Protein AF-0000000086183554 (afdb_homodimer)

Structure (mmCIF, N/CA/C/O backbone):
data_AF-0000000086183554-model_v1
#
loop_
_entity.id
_entity.type
_entity.pdbx_description
1 polymer "Pyridoxamine 5'-phosphate oxidase Alr4036 family FMN-binding domain-containing protein"
#
loop_
_atom_site.group_PDB
_atom_site.id
_atom_site.type_symbol
_atom_site.label_atom_id
_atom_site.label_alt_id
_atom_site.label_comp_id
_atom_site.label_asym_id
_atom_site.label_entity_id
_atom_site.label_seq_id
_atom_site.pdbx_PDB_ins_code
_atom_site.Cartn_x
_atom_site.Cartn_y
_atom_site.Cartn_z
_atom_site.occupancy
_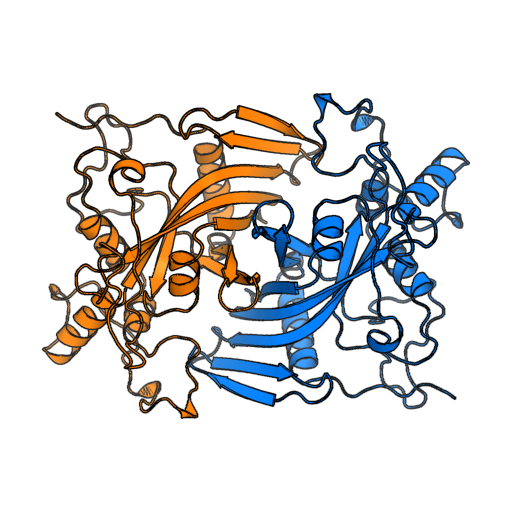atom_site.B_iso_or_equiv
_atom_site.auth_seq_id
_atom_site.auth_comp_id
_atom_site.auth_asym_id
_atom_site.auth_atom_id
_atom_site.pdbx_PDB_model_num
ATOM 1 N N . MET A 1 1 ? -16.547 -38.219 -6.875 1 66.81 1 MET A N 1
ATOM 2 C CA . MET A 1 1 ? -17.703 -37.312 -6.965 1 66.81 1 MET A CA 1
ATOM 3 C C . MET A 1 1 ? -17.328 -36 -7.629 1 66.81 1 MET A C 1
ATOM 5 O O . MET A 1 1 ? -16.219 -35.5 -7.461 1 66.81 1 MET A O 1
ATOM 9 N N . THR A 1 2 ? -18.125 -35.531 -8.555 1 87.06 2 THR A N 1
ATOM 10 C CA . THR A 1 2 ? -17.891 -34.281 -9.281 1 87.06 2 THR A CA 1
ATOM 11 C C . THR A 1 2 ? -18 -33.094 -8.344 1 87.06 2 THR A C 1
ATOM 13 O O . THR A 1 2 ? -18.906 -33.031 -7.52 1 87.06 2 THR A O 1
ATOM 16 N N . PRO A 1 3 ? -17.062 -32.281 -8.359 1 93.88 3 PRO A N 1
ATOM 17 C CA . PRO A 1 3 ? -17.094 -31.141 -7.438 1 93.88 3 PRO A CA 1
ATOM 18 C C . PRO A 1 3 ? -18.25 -30.188 -7.703 1 93.88 3 PRO A C 1
ATOM 20 O O . PRO A 1 3 ? -18.766 -30.125 -8.828 1 93.88 3 PRO A O 1
ATOM 23 N N . THR A 1 4 ? -18.734 -29.578 -6.617 1 94.44 4 THR A N 1
ATOM 24 C CA . THR A 1 4 ? -19.766 -28.547 -6.68 1 94.44 4 THR A CA 1
ATOM 25 C C . THR A 1 4 ? -19.203 -27.188 -6.309 1 94.44 4 THR A C 1
ATOM 27 O O . THR A 1 4 ? -18.438 -27.062 -5.348 1 94.44 4 THR A O 1
ATOM 30 N N . ALA A 1 5 ? -19.594 -26.203 -7.125 1 94.81 5 ALA A N 1
ATOM 31 C CA . ALA A 1 5 ? -19.109 -24.844 -6.895 1 94.81 5 ALA A CA 1
ATOM 32 C C . ALA A 1 5 ? -19.578 -24.312 -5.543 1 94.81 5 ALA A C 1
ATOM 34 O O . ALA A 1 5 ? -20.734 -24.5 -5.164 1 94.81 5 ALA A O 1
ATOM 35 N N . LYS A 1 6 ? -18.703 -23.688 -4.844 1 90 6 LYS A N 1
ATOM 36 C CA . LYS A 1 6 ? -19.031 -23.047 -3.574 1 90 6 LYS A CA 1
ATOM 37 C C . LYS A 1 6 ? -19.641 -21.656 -3.795 1 90 6 LYS A C 1
ATOM 39 O O . LYS A 1 6 ? -19.328 -21 -4.785 1 90 6 LYS A O 1
ATOM 44 N N . SER A 1 7 ? -20.531 -21.312 -2.861 1 91.31 7 SER A N 1
ATOM 45 C CA . SER A 1 7 ? -21 -19.938 -2.859 1 91.31 7 SER A CA 1
ATOM 46 C C . SER A 1 7 ? -19.891 -18.984 -2.418 1 91.31 7 SER A C 1
ATOM 48 O O . SER A 1 7 ? -19.203 -19.234 -1.423 1 91.31 7 SER A O 1
ATOM 50 N N . LEU A 1 8 ? -19.734 -17.938 -3.166 1 94.31 8 LEU A N 1
ATOM 51 C CA . LEU A 1 8 ? -18.688 -16.969 -2.854 1 94.31 8 LEU A CA 1
ATOM 52 C C . LEU A 1 8 ? -19.266 -15.805 -2.051 1 94.31 8 LEU A C 1
ATOM 54 O O . LEU A 1 8 ? -20.438 -15.445 -2.209 1 94.31 8 LEU A O 1
ATOM 58 N N . PRO A 1 9 ? -18.469 -15.273 -1.161 1 95.31 9 PRO A N 1
ATOM 59 C CA . PRO A 1 9 ? -18.938 -14.094 -0.432 1 95.31 9 PRO A CA 1
ATOM 60 C C . PRO A 1 9 ? -19.25 -12.922 -1.354 1 95.31 9 PRO A C 1
ATOM 62 O O . PRO A 1 9 ? -18.672 -12.797 -2.432 1 95.31 9 PRO A O 1
ATOM 65 N N . ALA A 1 10 ? -20.094 -12.047 -0.896 1 95.56 10 ALA A N 1
ATOM 66 C CA . ALA A 1 10 ? -20.625 -10.953 -1.706 1 95.56 10 ALA A CA 1
ATOM 67 C C . ALA A 1 10 ? -19.516 -10.031 -2.184 1 95.56 10 ALA A C 1
ATOM 69 O O . ALA A 1 10 ? -19.578 -9.477 -3.283 1 95.56 10 ALA A O 1
ATOM 70 N N . TRP A 1 11 ? -18.484 -9.875 -1.37 1 97.62 11 TRP A N 1
ATOM 71 C CA . TRP A 1 11 ? -17.422 -8.938 -1.724 1 97.62 11 TRP A CA 1
ATOM 72 C C . TRP A 1 11 ? -16.656 -9.422 -2.949 1 97.62 11 TRP A C 1
ATOM 74 O O . TRP A 1 11 ? -16.047 -8.617 -3.66 1 97.62 11 TRP A O 1
ATOM 84 N N . VAL A 1 12 ? -16.641 -10.75 -3.242 1 97.56 12 VAL A N 1
ATOM 85 C CA . VAL A 1 12 ? -15.93 -11.289 -4.391 1 97.56 12 VAL A CA 1
ATOM 86 C C . VAL A 1 12 ? -16.578 -10.797 -5.684 1 97.56 12 VAL A C 1
ATOM 88 O O . VAL A 1 12 ? -15.891 -10.305 -6.582 1 97.56 12 VAL A O 1
ATOM 91 N N . ASP A 1 13 ? -17.875 -10.891 -5.754 1 96.31 13 ASP A N 1
ATOM 92 C CA . ASP A 1 13 ? -18.594 -10.406 -6.93 1 96.31 13 ASP A CA 1
ATOM 93 C C . ASP A 1 13 ? -18.422 -8.898 -7.098 1 96.31 13 ASP A C 1
ATOM 95 O O . ASP A 1 13 ? -18.234 -8.414 -8.211 1 96.31 13 ASP A O 1
ATOM 99 N N . ARG A 1 14 ? -18.531 -8.227 -5.988 1 97.38 14 ARG A N 1
ATOM 100 C CA . ARG A 1 14 ? -18.359 -6.781 -6.027 1 97.38 14 ARG A CA 1
ATOM 101 C C . ARG A 1 14 ? -16.969 -6.418 -6.562 1 97.38 14 ARG A C 1
ATOM 103 O O . ARG A 1 14 ? -16.844 -5.539 -7.414 1 97.38 14 ARG A O 1
ATOM 110 N N . LEU A 1 15 ? -15.961 -7.09 -6.082 1 98.19 15 LEU A N 1
ATOM 111 C CA . LEU A 1 15 ? -14.594 -6.832 -6.52 1 98.19 15 LEU A CA 1
ATOM 112 C C . LEU A 1 15 ? -14.43 -7.156 -8 1 98.19 15 LEU A C 1
ATOM 114 O O . LEU A 1 15 ? -13.859 -6.359 -8.75 1 98.19 15 LEU A O 1
ATOM 118 N N . ARG A 1 16 ? -14.906 -8.281 -8.414 1 96.88 16 ARG A N 1
ATOM 119 C CA . ARG A 1 16 ? -14.773 -8.688 -9.805 1 96.88 16 ARG A CA 1
ATOM 120 C C . ARG A 1 16 ? -15.453 -7.691 -10.734 1 96.88 16 ARG A C 1
ATOM 122 O O . ARG A 1 16 ? -14.898 -7.324 -11.773 1 96.88 16 ARG A O 1
ATOM 129 N N . ASP A 1 17 ? -16.609 -7.234 -10.359 1 97.19 17 ASP A N 1
ATOM 130 C CA . ASP A 1 17 ? -17.359 -6.27 -11.172 1 97.19 17 ASP A CA 1
ATOM 131 C C . ASP A 1 17 ? -16.594 -4.945 -11.273 1 97.19 17 ASP A C 1
ATOM 133 O O . ASP A 1 17 ? -16.422 -4.406 -12.367 1 97.19 17 ASP A O 1
ATOM 137 N N . LEU A 1 18 ? -16.188 -4.469 -10.148 1 97.5 18 LEU A N 1
ATOM 138 C CA . LEU A 1 18 ? -15.477 -3.193 -10.117 1 97.5 18 LEU A CA 1
ATOM 139 C C . LEU A 1 18 ? -14.156 -3.295 -10.859 1 97.5 18 LEU A C 1
ATOM 141 O O . LEU A 1 18 ? -13.75 -2.352 -11.547 1 97.5 18 LEU A O 1
ATOM 145 N N . LEU A 1 19 ? -13.516 -4.418 -10.695 1 97.31 19 LEU A N 1
ATOM 146 C CA . LEU A 1 19 ? -12.25 -4.617 -11.391 1 97.31 19 LEU A CA 1
ATOM 147 C C . LEU A 1 19 ? -12.453 -4.602 -12.898 1 97.31 19 LEU A C 1
ATOM 149 O O . LEU A 1 19 ? -11.68 -3.965 -13.625 1 97.31 19 LEU A O 1
ATOM 153 N N . THR A 1 20 ? -13.461 -5.285 -13.359 1 96.12 20 THR A N 1
ATOM 154 C CA . THR A 1 20 ? -13.773 -5.316 -14.781 1 96.12 20 THR A CA 1
ATOM 155 C C . THR A 1 20 ? -13.992 -3.902 -15.312 1 96.12 20 THR A C 1
ATOM 157 O O . THR A 1 20 ? -13.438 -3.527 -16.344 1 96.12 20 THR A O 1
ATOM 160 N N . ALA A 1 21 ? -14.742 -3.168 -14.609 1 96.88 21 ALA A N 1
ATOM 161 C CA . ALA A 1 21 ? -15.031 -1.795 -15.008 1 96.88 21 ALA A CA 1
ATOM 162 C C . ALA A 1 21 ? -13.758 -0.953 -15.039 1 96.88 21 ALA A C 1
ATOM 164 O O . ALA A 1 21 ? -13.562 -0.138 -15.945 1 96.88 21 ALA A O 1
ATOM 165 N N . ASN A 1 22 ? -12.914 -1.125 -14.047 1 96.19 22 ASN A N 1
ATOM 166 C CA . ASN A 1 22 ? -11.703 -0.324 -13.945 1 96.19 22 ASN A CA 1
ATOM 167 C C . ASN A 1 22 ? -10.664 -0.741 -14.992 1 96.19 22 ASN A C 1
ATOM 169 O O . ASN A 1 22 ? -9.953 0.104 -15.531 1 96.19 22 ASN A O 1
ATOM 173 N N . MET A 1 23 ? -10.617 -2.043 -15.336 1 94.75 23 MET A N 1
ATOM 174 C CA . MET A 1 23 ? -9.648 -2.551 -16.312 1 94.75 23 MET A CA 1
ATOM 175 C C . MET A 1 23 ? -9.961 -2.023 -17.703 1 94.75 23 MET A C 1
ATOM 177 O O . MET A 1 23 ? -9.055 -1.894 -18.531 1 94.75 23 MET A O 1
ATOM 181 N N . LYS A 1 24 ? -11.172 -1.692 -18 1 95.69 24 LYS A N 1
ATOM 182 C CA . LYS A 1 24 ? -11.562 -1.1 -19.266 1 95.69 24 LYS A CA 1
ATOM 183 C C . LYS A 1 24 ? -10.977 0.301 -19.422 1 95.69 24 LYS A C 1
ATOM 185 O O . LYS A 1 24 ? -10.695 0.744 -20.547 1 95.69 24 LYS A O 1
ATOM 190 N N . GLU A 1 25 ? -10.75 0.924 -18.281 1 93.56 25 GLU A N 1
ATOM 191 C CA . GLU A 1 25 ? -10.266 2.303 -18.297 1 93.56 25 GLU A CA 1
ATOM 192 C C . GLU A 1 25 ? -8.742 2.355 -18.234 1 93.56 25 GLU A C 1
ATOM 194 O O . GLU A 1 25 ? -8.117 3.172 -18.922 1 93.56 25 GLU A O 1
ATOM 199 N N . ASN A 1 26 ? -8.203 1.543 -17.438 1 91.56 26 ASN A N 1
ATOM 200 C CA . ASN A 1 26 ? -6.762 1.544 -17.203 1 91.56 26 ASN A CA 1
ATOM 201 C C . ASN A 1 26 ? -6.273 0.184 -16.703 1 91.56 26 ASN A C 1
ATOM 203 O O . ASN A 1 26 ? -6.535 -0.199 -15.562 1 91.56 26 ASN A O 1
ATOM 207 N N . LYS A 1 27 ? -5.453 -0.464 -17.469 1 90.44 27 LYS A N 1
ATOM 208 C CA . LYS A 1 27 ? -5.004 -1.823 -17.188 1 90.44 27 LYS A CA 1
ATOM 209 C C . LYS A 1 27 ? -4.059 -1.846 -15.984 1 90.44 27 LYS A C 1
ATOM 211 O O . LYS A 1 27 ? -3.871 -2.889 -15.359 1 90.44 27 LYS A O 1
ATOM 216 N N . ASP A 1 28 ? -3.48 -0.723 -15.641 1 88 28 ASP A N 1
ATOM 217 C CA . ASP A 1 28 ? -2.545 -0.648 -14.523 1 88 28 ASP A CA 1
ATOM 218 C C . ASP A 1 28 ? -3.266 -0.819 -13.195 1 88 28 ASP A C 1
ATOM 220 O O . ASP A 1 28 ? -2.633 -1.078 -12.164 1 88 28 ASP A O 1
ATOM 224 N N . LEU A 1 29 ? -4.594 -0.766 -13.203 1 92.25 29 LEU A N 1
ATOM 225 C CA . LEU A 1 29 ? -5.375 -0.823 -11.969 1 92.25 29 LEU A CA 1
ATOM 226 C C . LEU A 1 29 ? -5.516 -2.26 -11.484 1 92.25 29 LEU A C 1
ATOM 228 O O . LEU A 1 29 ? -6.137 -2.512 -10.445 1 92.25 29 LEU A O 1
ATOM 232 N N . ILE A 1 30 ? -4.855 -3.215 -12.117 1 95.19 30 ILE A N 1
ATOM 233 C CA . ILE A 1 30 ? -4.855 -4.621 -11.727 1 95.19 30 ILE A CA 1
ATOM 234 C C . ILE A 1 30 ? -3.908 -4.824 -10.547 1 95.19 30 ILE A C 1
ATOM 236 O O . ILE A 1 30 ? -3.947 -5.863 -9.883 1 95.19 30 ILE A O 1
ATOM 240 N N . SER A 1 31 ? -3.057 -3.887 -10.242 1 95.44 31 SER A N 1
ATOM 241 C CA . SER A 1 31 ? -2.055 -3.998 -9.188 1 95.44 31 SER A CA 1
ATOM 242 C C . SER A 1 31 ? -2.557 -3.396 -7.879 1 95.44 31 SER A C 1
ATOM 244 O O . SER A 1 31 ? -3.373 -2.473 -7.891 1 95.44 31 SER A O 1
ATOM 246 N N . TYR A 1 32 ? -2.129 -3.969 -6.816 1 97.56 32 TYR A N 1
ATOM 247 C CA . TYR A 1 32 ? -2.461 -3.422 -5.508 1 97.56 32 TYR A CA 1
ATOM 248 C C . TYR A 1 32 ? -1.263 -3.484 -4.566 1 97.56 32 TYR A C 1
ATOM 250 O O . TYR A 1 32 ? -0.26 -4.133 -4.875 1 97.56 32 TYR A O 1
ATOM 258 N N . ALA A 1 33 ? -1.305 -2.734 -3.455 1 98.38 33 ALA A N 1
ATOM 259 C CA . ALA A 1 33 ? -0.251 -2.703 -2.445 1 98.38 33 ALA A CA 1
ATOM 260 C C . ALA A 1 33 ? -0.439 -3.818 -1.421 1 98.38 33 ALA A C 1
ATOM 262 O O . ALA A 1 33 ? -1.506 -3.939 -0.815 1 98.38 33 ALA A O 1
ATOM 263 N N . LEU A 1 34 ? 0.546 -4.629 -1.237 1 98.62 34 LEU A N 1
ATOM 264 C CA . LEU A 1 34 ? 0.524 -5.727 -0.277 1 98.62 34 LEU A CA 1
ATOM 265 C C . LEU A 1 34 ? 1.47 -5.453 0.887 1 98.62 34 LEU A C 1
ATOM 267 O O . LEU A 1 34 ? 2.674 -5.281 0.686 1 98.62 34 LEU A O 1
ATOM 271 N N . ALA A 1 35 ? 0.9 -5.426 2.053 1 98.62 35 ALA A N 1
ATOM 272 C CA . ALA A 1 35 ? 1.688 -5.176 3.258 1 98.62 35 ALA A CA 1
ATOM 273 C C . ALA A 1 35 ? 1.953 -6.469 4.02 1 98.62 35 ALA A C 1
ATOM 275 O O . ALA A 1 35 ? 1.062 -7.312 4.156 1 98.62 35 ALA A O 1
ATOM 276 N N . THR A 1 36 ? 3.133 -6.648 4.441 1 97.94 36 THR A N 1
ATOM 277 C CA . THR A 1 36 ? 3.607 -7.738 5.289 1 97.94 36 THR A CA 1
ATOM 278 C C . THR A 1 36 ? 4.387 -7.195 6.484 1 97.94 36 THR A C 1
ATOM 280 O O . THR A 1 36 ? 4.523 -5.98 6.645 1 97.94 36 THR A O 1
ATOM 283 N N . THR A 1 37 ? 4.75 -8.07 7.348 1 95.25 37 THR A N 1
ATOM 284 C CA . THR A 1 37 ? 5.602 -7.699 8.477 1 95.25 37 THR A CA 1
ATOM 285 C C . THR A 1 37 ? 6.871 -8.539 8.492 1 95.25 37 THR A C 1
ATOM 287 O O . THR A 1 37 ? 6.82 -9.758 8.289 1 95.25 37 THR A O 1
ATOM 290 N N . SER A 1 38 ? 7.953 -7.871 8.633 1 92.06 38 SER A N 1
ATOM 291 C CA . SER A 1 38 ? 9.219 -8.578 8.797 1 92.06 38 SER A CA 1
ATOM 292 C C . SER A 1 38 ? 9.492 -8.891 10.266 1 92.06 38 SER A C 1
ATOM 294 O O . SER A 1 38 ? 10.008 -8.047 11 1 92.06 38 SER A O 1
ATOM 296 N N . ALA A 1 39 ? 9.227 -10.047 10.625 1 84.75 39 ALA A N 1
ATOM 297 C CA . ALA A 1 39 ? 9.43 -10.445 12.016 1 84.75 39 ALA A CA 1
ATOM 298 C C . ALA A 1 39 ? 10.914 -10.406 12.383 1 84.75 39 ALA A C 1
ATOM 300 O O . ALA A 1 39 ? 11.266 -10.055 13.516 1 84.75 39 ALA A O 1
ATOM 301 N N . SER A 1 40 ? 11.727 -10.648 11.477 1 84.06 40 SER A N 1
ATOM 302 C CA . SER A 1 40 ? 13.164 -10.711 11.719 1 84.06 40 SER A CA 1
ATOM 303 C C . SER A 1 40 ? 13.781 -9.32 11.789 1 84.06 40 SER A C 1
ATOM 305 O O . SER A 1 40 ? 14.914 -9.156 12.234 1 84.06 40 SER A O 1
ATOM 307 N N . ASP A 1 41 ? 13.039 -8.32 11.383 1 88.5 41 ASP A N 1
ATOM 308 C CA . ASP A 1 41 ? 13.516 -6.945 11.398 1 88.5 41 ASP A CA 1
ATOM 309 C C . ASP A 1 41 ? 12.656 -6.07 12.305 1 88.5 41 ASP A C 1
ATOM 311 O O . ASP A 1 41 ? 12.133 -5.043 11.875 1 88.5 41 ASP A O 1
ATOM 315 N N . ALA A 1 42 ? 12.523 -6.574 13.555 1 88.44 42 ALA A N 1
ATOM 316 C CA . ALA A 1 42 ? 11.828 -5.836 14.609 1 88.44 42 ALA A CA 1
ATOM 317 C C . ALA A 1 42 ? 10.414 -5.453 14.172 1 88.44 42 ALA A C 1
ATOM 319 O O . ALA A 1 42 ? 9.977 -4.324 14.398 1 88.44 42 ALA A O 1
ATOM 320 N N . GLN A 1 43 ? 9.758 -6.238 13.422 1 89.94 43 GLN A N 1
ATOM 321 C CA . GLN A 1 43 ? 8.367 -6.09 13.023 1 89.94 43 GLN A CA 1
ATOM 322 C C . GLN A 1 43 ? 8.188 -4.922 12.055 1 89.94 43 GLN A C 1
ATOM 324 O O . GLN A 1 43 ? 7.164 -4.234 12.086 1 89.94 43 GLN A O 1
ATOM 329 N N . GLN A 1 44 ? 9.203 -4.684 11.305 1 95.31 44 GLN A N 1
ATOM 330 C CA . GLN A 1 44 ? 9.125 -3.65 10.273 1 95.31 44 GLN A CA 1
ATOM 331 C C . GLN A 1 44 ? 7.996 -3.93 9.289 1 95.31 44 GLN A C 1
ATOM 333 O O . GLN A 1 44 ? 7.941 -5.004 8.688 1 95.31 44 GLN A O 1
ATOM 338 N N . PRO A 1 45 ? 7.043 -2.934 9.195 1 96.94 45 PRO A N 1
ATOM 339 C CA . PRO A 1 45 ? 6.094 -3.088 8.094 1 96.94 45 PRO A CA 1
ATOM 340 C C . PRO A 1 45 ? 6.754 -2.979 6.723 1 96.94 45 PRO A C 1
ATOM 342 O O . PRO A 1 45 ? 7.676 -2.176 6.539 1 96.94 45 PRO A O 1
ATOM 345 N N . ARG A 1 46 ? 6.383 -3.832 5.879 1 97.56 46 ARG A N 1
ATOM 346 C CA . ARG A 1 46 ? 6.809 -3.805 4.484 1 97.56 46 ARG A CA 1
ATOM 347 C C . ARG A 1 46 ? 5.613 -3.693 3.545 1 97.56 46 ARG A C 1
ATOM 349 O O . ARG A 1 46 ? 4.531 -4.211 3.844 1 97.56 46 ARG A O 1
ATOM 356 N N . VAL A 1 47 ? 5.809 -3 2.471 1 98.38 47 VAL A N 1
ATOM 357 C CA . VAL A 1 47 ? 4.711 -2.883 1.513 1 98.38 47 VAL A CA 1
ATOM 358 C C . VAL A 1 47 ? 5.273 -2.732 0.101 1 98.38 47 VAL A C 1
ATOM 360 O O . VAL A 1 47 ? 6.309 -2.096 -0.097 1 98.38 47 VAL A O 1
ATOM 363 N N . ARG A 1 48 ? 4.594 -3.346 -0.851 1 96.75 48 ARG A N 1
ATOM 364 C CA . ARG A 1 48 ? 4.949 -3.254 -2.264 1 96.75 48 ARG A CA 1
ATOM 365 C C . ARG A 1 48 ? 3.744 -3.537 -3.152 1 96.75 48 ARG A C 1
ATOM 367 O O . ARG A 1 48 ? 2.768 -4.145 -2.707 1 96.75 48 ARG A O 1
ATOM 374 N N . TYR A 1 49 ? 3.879 -3.076 -4.328 1 96.25 49 TYR A N 1
ATOM 375 C CA . TYR A 1 49 ? 2.84 -3.387 -5.305 1 96.25 49 TYR A CA 1
ATOM 376 C C . TYR A 1 49 ? 3.033 -4.785 -5.883 1 96.25 49 TYR A C 1
ATOM 378 O O . TYR A 1 49 ? 4.164 -5.207 -6.133 1 96.25 49 TYR A O 1
ATOM 386 N N . VAL A 1 50 ? 1.975 -5.449 -6.035 1 96.31 50 VAL A N 1
ATOM 387 C CA . VAL A 1 50 ? 1.921 -6.766 -6.668 1 96.31 50 VAL A CA 1
ATOM 388 C C . VAL A 1 50 ? 0.779 -6.805 -7.684 1 96.31 50 VAL A C 1
ATOM 390 O O . VAL A 1 50 ? -0.138 -5.98 -7.625 1 96.31 50 VAL A O 1
ATOM 393 N N . VAL A 1 51 ? 0.867 -7.73 -8.609 1 95.94 51 VAL A N 1
ATOM 394 C CA . VAL A 1 51 ? -0.143 -7.852 -9.648 1 95.94 51 VAL A CA 1
ATOM 395 C C . VAL A 1 51 ? -1.161 -8.922 -9.266 1 95.94 51 VAL A C 1
ATOM 397 O O . VAL A 1 51 ? -0.789 -10.039 -8.906 1 95.94 51 VAL A O 1
ATOM 400 N N . HIS A 1 52 ? -2.406 -8.531 -9.328 1 97.62 52 HIS A N 1
ATOM 401 C CA . HIS A 1 52 ? -3.486 -9.477 -9.094 1 97.62 52 HIS A CA 1
ATOM 402 C C . HIS A 1 52 ? -3.596 -10.484 -10.234 1 97.62 52 HIS A C 1
ATOM 404 O O . HIS A 1 52 ? -3.781 -10.094 -11.391 1 97.62 52 HIS A O 1
ATOM 410 N N . ARG A 1 53 ? -3.531 -11.75 -9.883 1 97.25 53 ARG A N 1
ATOM 411 C CA . ARG A 1 53 ? -3.576 -12.797 -10.898 1 97.25 53 ARG A CA 1
ATOM 412 C C . ARG A 1 53 ? -4.918 -13.523 -10.883 1 97.25 53 ARG A C 1
ATOM 414 O O . ARG A 1 53 ? -5.035 -14.633 -11.406 1 97.25 53 ARG A O 1
ATOM 421 N N . GLY A 1 54 ? -5.906 -12.914 -10.188 1 97 54 GLY A N 1
ATOM 422 C CA . GLY A 1 54 ? -7.238 -13.5 -10.109 1 97 54 GLY A CA 1
ATOM 423 C C . GLY A 1 54 ? -7.477 -14.281 -8.836 1 97 54 GLY A C 1
ATOM 424 O O . GLY A 1 54 ? -6.648 -14.258 -7.922 1 97 54 GLY A O 1
ATOM 425 N N . PHE A 1 55 ? -8.672 -14.938 -8.805 1 98 55 PHE A N 1
ATOM 426 C CA . PHE A 1 55 ? -8.992 -15.898 -7.758 1 98 55 PHE A CA 1
ATOM 427 C C . PHE A 1 55 ? -8.539 -17.297 -8.148 1 98 55 PHE A C 1
ATOM 429 O O . PHE A 1 55 ? -8.32 -17.578 -9.328 1 98 55 PHE A O 1
ATOM 436 N N . VAL A 1 56 ? -8.312 -18.141 -7.152 1 98.19 56 VAL A N 1
ATOM 437 C CA . VAL A 1 56 ? -7.84 -19.5 -7.422 1 98.19 56 VAL A CA 1
ATOM 438 C C . VAL A 1 56 ? -8.758 -20.172 -8.438 1 98.19 56 VAL A C 1
ATOM 440 O O . VAL A 1 56 ? -9.977 -20.219 -8.234 1 98.19 56 VAL A O 1
ATOM 443 N N . ASN A 1 57 ? -8.203 -20.625 -9.539 1 97.56 57 ASN A N 1
ATOM 444 C CA . ASN A 1 57 ? -8.82 -21.422 -10.602 1 97.56 57 ASN A CA 1
ATOM 445 C C . ASN A 1 57 ? -9.641 -20.531 -11.539 1 97.56 57 ASN A C 1
ATOM 447 O O . ASN A 1 57 ? -10.312 -21.047 -12.438 1 97.56 57 ASN A O 1
ATOM 451 N N . GLU A 1 58 ? -9.617 -19.203 -11.312 1 95.94 58 GLU A N 1
ATOM 452 C CA . GLU A 1 58 ? -10.312 -18.312 -12.234 1 95.94 58 GLU A CA 1
ATOM 453 C C . GLU A 1 58 ? -9.641 -18.297 -13.602 1 95.94 58 GLU A C 1
ATOM 455 O O . GLU A 1 58 ? -8.43 -18.062 -13.703 1 95.94 58 GLU A O 1
ATOM 460 N N . ARG A 1 59 ? -10.445 -18.594 -14.602 1 91.38 59 ARG A N 1
ATOM 461 C CA . ARG A 1 59 ? -9.898 -18.656 -15.953 1 91.38 59 ARG A CA 1
ATOM 462 C C . ARG A 1 59 ? -10.297 -17.438 -16.766 1 91.38 59 ARG A C 1
ATOM 464 O O . ARG A 1 59 ? -11.445 -17 -16.703 1 91.38 59 ARG A O 1
ATOM 471 N N . ARG A 1 60 ? -9.266 -16.922 -17.391 1 75.88 60 ARG A N 1
ATOM 472 C CA . ARG A 1 60 ? -9.562 -15.781 -18.266 1 75.88 60 ARG A CA 1
ATOM 473 C C . ARG A 1 60 ? -9.242 -16.109 -19.719 1 75.88 60 ARG A C 1
ATOM 475 O O . ARG A 1 60 ? -9.609 -15.344 -20.625 1 75.88 60 ARG A O 1
ATOM 482 N N . LYS A 1 61 ? -8.547 -17.156 -19.984 1 75.5 61 LYS A N 1
ATOM 483 C CA . LYS A 1 61 ? -8.188 -17.562 -21.344 1 75.5 61 LYS A CA 1
ATOM 484 C C . LYS A 1 61 ? -8.195 -19.094 -21.469 1 75.5 61 LYS A C 1
ATOM 486 O O . LYS A 1 61 ? -7.934 -19.812 -20.5 1 75.5 61 LYS A O 1
ATOM 491 N N . ASP A 1 62 ? -8.398 -19.438 -22.688 1 77.69 62 ASP A N 1
ATOM 492 C CA . ASP A 1 62 ? -8.359 -20.875 -22.984 1 77.69 62 ASP A CA 1
ATOM 493 C C . ASP A 1 62 ? -6.926 -21.344 -23.188 1 77.69 62 ASP A C 1
ATOM 495 O O . ASP A 1 62 ? -6.023 -20.547 -23.422 1 77.69 62 ASP A O 1
ATOM 499 N N . GLY A 1 63 ? -6.758 -22.625 -23.031 1 78.44 63 GLY A N 1
ATOM 500 C CA . GLY A 1 63 ? -5.492 -23.234 -23.406 1 78.44 63 GLY A CA 1
ATOM 501 C C . GLY A 1 63 ? -4.379 -22.953 -22.422 1 78.44 63 GLY A C 1
ATOM 502 O O . GLY A 1 63 ? -3.262 -22.609 -22.812 1 78.44 63 GLY A O 1
ATOM 503 N N . ASP A 1 64 ? -4.676 -23.031 -21.094 1 82.94 64 ASP A N 1
ATOM 504 C CA . ASP A 1 64 ? -3.684 -22.703 -20.078 1 82.94 64 ASP A CA 1
ATOM 505 C C . ASP A 1 64 ? -2.92 -23.938 -19.625 1 82.94 64 ASP A C 1
ATOM 507 O O . ASP A 1 64 ? -2.006 -23.844 -18.797 1 82.94 64 ASP A O 1
ATOM 511 N N . GLY A 1 65 ? -3.213 -25.141 -20.203 1 86.25 65 GLY A N 1
ATOM 512 C CA . GLY A 1 65 ? -2.488 -26.375 -19.953 1 86.25 65 GLY A CA 1
ATOM 513 C C . GLY A 1 65 ? -2.875 -27.047 -18.656 1 86.25 65 GLY A C 1
ATOM 514 O O . GLY A 1 65 ? -2.402 -28.141 -18.344 1 86.25 65 GLY A O 1
ATOM 515 N N . SER A 1 66 ? -3.793 -26.484 -17.891 1 93.5 66 SER A N 1
ATOM 516 C CA . SER A 1 66 ? -4.195 -27.047 -16.609 1 93.5 66 SER A CA 1
ATOM 517 C C . SER A 1 66 ? -5.258 -28.125 -16.781 1 93.5 66 SER A C 1
ATOM 519 O O . SER A 1 66 ? -6.168 -27.969 -17.609 1 93.5 66 SER A O 1
ATOM 521 N N . HIS A 1 67 ? -5.195 -29.172 -15.93 1 94.38 67 HIS A N 1
ATOM 522 C CA . HIS A 1 67 ? -6.168 -30.266 -15.961 1 94.38 67 HIS A CA 1
ATOM 523 C C . HIS A 1 67 ? -7.254 -30.062 -14.906 1 94.38 67 HIS A C 1
ATOM 525 O O . HIS A 1 67 ? -8.172 -30.875 -14.789 1 94.38 67 HIS A O 1
ATOM 531 N N . ASN A 1 68 ? -7.152 -28.984 -14.156 1 96.12 68 ASN A N 1
ATOM 532 C CA . ASN A 1 68 ? -8.164 -28.703 -13.148 1 96.12 68 ASN A CA 1
ATOM 533 C C . ASN A 1 68 ? -9.523 -28.422 -13.781 1 96.12 68 ASN A C 1
ATOM 535 O O . ASN A 1 68 ? -9.609 -27.75 -14.812 1 96.12 68 ASN A O 1
ATOM 539 N N . LEU A 1 69 ? -10.539 -28.953 -13.148 1 95.5 69 LEU A N 1
ATOM 540 C CA . LEU A 1 69 ? -11.891 -28.656 -13.602 1 95.5 69 LEU A CA 1
ATOM 541 C C . LEU A 1 69 ? -12.211 -27.172 -13.438 1 95.5 69 LEU A C 1
ATOM 543 O O . LEU A 1 69 ? -11.836 -26.562 -12.43 1 95.5 69 LEU A O 1
ATOM 547 N N . ILE A 1 70 ? -13.008 -26.656 -14.391 1 94.56 70 ILE A N 1
ATOM 548 C CA . ILE A 1 70 ? -13.258 -25.219 -14.398 1 94.56 70 ILE A CA 1
ATOM 549 C C . ILE A 1 70 ? -14.711 -24.953 -14.008 1 94.56 70 ILE A C 1
ATOM 551 O O . ILE A 1 70 ? -15.016 -23.891 -13.445 1 94.56 70 ILE A O 1
ATOM 555 N N . GLN A 1 71 ? -15.539 -25.891 -14.273 1 95.06 71 GLN A N 1
ATOM 556 C CA . GLN A 1 71 ? -16.953 -25.781 -13.969 1 95.06 71 GLN A CA 1
ATOM 557 C C . GLN A 1 71 ? -17.5 -27.062 -13.359 1 95.06 71 GLN A C 1
ATOM 559 O O . GLN A 1 71 ? -16.969 -28.156 -13.609 1 95.06 71 GLN A O 1
ATOM 564 N N . ASP A 1 72 ? -18.484 -26.859 -12.539 1 96.25 72 ASP A N 1
ATOM 565 C CA . ASP A 1 72 ? -19.172 -28.047 -12.023 1 96.25 72 ASP A CA 1
ATOM 566 C C . ASP A 1 72 ? -20.203 -28.562 -13.023 1 96.25 72 ASP A C 1
ATOM 568 O O . ASP A 1 72 ? -20.281 -28.078 -14.156 1 96.25 72 ASP A O 1
ATOM 572 N N . GLU A 1 73 ? -20.938 -29.594 -12.648 1 95.5 73 GLU A N 1
ATOM 573 C CA . GLU A 1 73 ? -21.875 -30.266 -13.555 1 95.5 73 GLU A CA 1
ATOM 574 C C . GLU A 1 73 ? -23 -29.312 -13.969 1 95.5 73 GLU A C 1
ATOM 576 O O . GLU A 1 73 ? -23.578 -29.484 -15.039 1 95.5 73 GLU A O 1
ATOM 581 N N . SER A 1 74 ? -23.266 -28.312 -13.164 1 95.56 74 SER A N 1
ATOM 582 C CA . SER A 1 74 ? -24.344 -27.375 -13.438 1 95.56 74 SER A CA 1
ATOM 583 C C . SER A 1 74 ? -23.844 -26.172 -14.227 1 95.56 74 SER A C 1
ATOM 585 O O . SER A 1 74 ? -24.609 -25.25 -14.523 1 95.56 74 SER A O 1
ATOM 587 N N . GLY A 1 75 ? -22.562 -26.109 -14.461 1 94.5 75 GLY A N 1
ATOM 588 C CA . GLY A 1 75 ? -22 -25.031 -15.266 1 94.5 75 GLY A CA 1
ATOM 589 C C . GLY A 1 75 ? -21.5 -23.859 -14.43 1 94.5 75 GLY A C 1
ATOM 590 O O . GLY A 1 75 ? -21.172 -22.797 -14.969 1 94.5 75 GLY A O 1
ATOM 591 N N . ASN A 1 76 ? -21.5 -24.047 -13.125 1 95.12 76 ASN A N 1
ATOM 592 C CA . ASN A 1 76 ? -20.984 -23 -12.25 1 95.12 76 ASN A CA 1
ATOM 593 C C . ASN A 1 76 ? -19.453 -23.047 -12.156 1 95.12 76 ASN A C 1
ATOM 595 O O . ASN A 1 76 ? -18.875 -24.141 -12.109 1 95.12 76 ASN A O 1
ATOM 599 N N . ASP A 1 77 ? -18.828 -21.891 -12.102 1 94.56 77 ASP A N 1
ATOM 600 C CA . ASP A 1 77 ? -17.375 -21.797 -12.047 1 94.56 77 ASP A CA 1
ATOM 601 C C . ASP A 1 77 ? -16.828 -22.406 -10.758 1 94.56 77 ASP A C 1
ATOM 603 O O . ASP A 1 77 ? -17.344 -22.125 -9.672 1 94.56 77 ASP A O 1
ATOM 607 N N . LEU A 1 78 ? -15.828 -23.219 -10.844 1 96.81 78 LEU A N 1
ATOM 608 C CA . LEU A 1 78 ? -15.156 -23.812 -9.695 1 96.81 78 LEU A CA 1
ATOM 609 C C . LEU A 1 78 ? -13.984 -22.953 -9.25 1 96.81 78 LEU A C 1
ATOM 611 O O . LEU A 1 78 ? -12.828 -23.391 -9.312 1 96.81 78 LEU A O 1
ATOM 615 N N . ILE A 1 79 ? -14.297 -21.719 -8.773 1 96.5 79 ILE A N 1
ATOM 616 C CA . ILE A 1 79 ? -13.297 -20.781 -8.281 1 96.5 79 ILE A CA 1
ATOM 617 C C . ILE A 1 79 ? -13.453 -20.609 -6.77 1 96.5 79 ILE A C 1
ATOM 619 O O . ILE A 1 79 ? -14.5 -20.938 -6.207 1 96.5 79 ILE A O 1
ATOM 623 N N . SER A 1 80 ? -12.414 -20.234 -6.09 1 95.69 80 SER A N 1
ATOM 624 C CA . SER A 1 80 ? -12.508 -19.922 -4.668 1 95.69 80 SER A CA 1
ATOM 625 C C . SER A 1 80 ? -12.445 -18.422 -4.426 1 95.69 80 SER A C 1
ATOM 627 O O . SER A 1 80 ? -12.375 -17.641 -5.371 1 95.69 80 SER A O 1
ATOM 629 N N . ASP A 1 81 ? -12.539 -18.031 -3.158 1 96.62 81 ASP A N 1
ATOM 630 C CA . ASP A 1 81 ? -12.477 -16.625 -2.766 1 96.62 81 ASP A CA 1
ATOM 631 C C . ASP A 1 81 ? -11.055 -16.234 -2.377 1 96.62 81 ASP A C 1
ATOM 633 O O . ASP A 1 81 ? -10.844 -15.234 -1.685 1 96.62 81 ASP A O 1
ATOM 637 N N . LYS A 1 82 ? -10.062 -17.094 -2.762 1 98.19 82 LYS A N 1
ATOM 638 C CA . LYS A 1 82 ? -8.656 -16.828 -2.457 1 98.19 82 LYS A CA 1
ATOM 639 C C . LYS A 1 82 ? -7.984 -16.062 -3.588 1 98.19 82 LYS A C 1
ATOM 641 O O . LYS A 1 82 ? -8.078 -16.453 -4.754 1 98.19 82 LYS A O 1
ATOM 646 N N . LEU A 1 83 ? -7.348 -14.969 -3.195 1 98.75 83 LEU A N 1
ATOM 647 C CA . LEU A 1 83 ? -6.645 -14.164 -4.188 1 98.75 83 LEU A CA 1
ATOM 648 C C . LEU A 1 83 ? -5.289 -14.773 -4.523 1 98.75 83 LEU A C 1
ATOM 650 O O . LEU A 1 83 ? -4.629 -15.344 -3.652 1 98.75 83 LEU A O 1
ATOM 654 N N . VAL A 1 84 ? -4.848 -14.594 -5.77 1 98.62 84 VAL A N 1
ATOM 655 C CA . VAL A 1 84 ? -3.58 -15.18 -6.199 1 98.62 84 VAL A CA 1
ATOM 656 C C . VAL A 1 84 ? -2.641 -14.078 -6.68 1 98.62 84 VAL A C 1
ATOM 658 O O . VAL A 1 84 ? -3.051 -13.18 -7.426 1 98.62 84 VAL A O 1
ATOM 661 N N . VAL A 1 85 ? -1.455 -14.133 -6.215 1 98.31 85 VAL A N 1
ATOM 662 C CA . VAL A 1 85 ? -0.308 -13.352 -6.672 1 98.31 85 VAL A CA 1
ATOM 663 C C . VAL A 1 85 ? 0.854 -14.289 -7 1 98.31 85 VAL A C 1
ATOM 665 O O . VAL A 1 85 ? 0.868 -15.445 -6.566 1 98.31 85 VAL A O 1
ATOM 668 N N . THR A 1 86 ? 1.77 -13.828 -7.805 1 98 86 THR A N 1
ATOM 669 C CA . THR A 1 86 ? 2.963 -14.617 -8.086 1 98 86 THR A CA 1
ATOM 670 C C . THR A 1 86 ? 4.191 -14 -7.426 1 98 86 THR A C 1
ATOM 672 O O . THR A 1 86 ? 4.203 -12.812 -7.117 1 98 86 THR A O 1
ATOM 675 N N . THR A 1 87 ? 5.176 -14.852 -7.195 1 96.94 87 THR A N 1
ATOM 676 C CA . THR A 1 87 ? 6.402 -14.359 -6.57 1 96.94 87 THR A CA 1
ATOM 677 C C . THR A 1 87 ? 7.566 -15.305 -6.852 1 96.94 87 THR A C 1
ATOM 679 O O . THR A 1 87 ? 7.379 -16.391 -7.418 1 96.94 87 THR A O 1
ATOM 682 N N . ASP A 1 88 ? 8.773 -14.781 -6.699 1 95.56 88 ASP A N 1
ATOM 683 C CA . ASP A 1 88 ? 9.977 -15.602 -6.594 1 95.56 88 ASP A CA 1
ATOM 684 C C . ASP A 1 88 ? 10.125 -16.172 -5.188 1 95.56 88 ASP A C 1
ATOM 686 O O . ASP A 1 88 ? 10.164 -15.43 -4.207 1 95.56 88 ASP A O 1
ATOM 690 N N . ALA A 1 89 ? 10.195 -17.469 -5.082 1 95.62 89 ALA A N 1
ATOM 691 C CA . ALA A 1 89 ? 10.242 -18.141 -3.785 1 95.62 89 ALA A CA 1
ATOM 692 C C . ALA A 1 89 ? 11.477 -17.703 -2.992 1 95.62 89 ALA A C 1
ATOM 694 O O . ALA A 1 89 ? 11.531 -17.891 -1.774 1 95.62 89 ALA A O 1
ATOM 695 N N . ARG A 1 90 ? 12.461 -17.172 -3.662 1 92.19 90 ARG A N 1
ATOM 696 C CA . ARG A 1 90 ? 13.703 -16.766 -3.029 1 92.19 90 ARG A CA 1
ATOM 697 C C . ARG A 1 90 ? 13.594 -15.344 -2.482 1 92.19 90 ARG A C 1
ATOM 699 O O . ARG A 1 90 ? 14.461 -14.891 -1.732 1 92.19 90 ARG A O 1
ATOM 706 N N . SER A 1 91 ? 12.539 -14.609 -2.773 1 92.06 91 SER A N 1
ATOM 707 C CA . SER A 1 91 ? 12.414 -13.188 -2.496 1 92.06 91 SER A CA 1
ATOM 708 C C . SER A 1 91 ? 12.242 -12.922 -1.004 1 92.06 91 SER A C 1
ATOM 710 O O . SER A 1 91 ? 11.805 -13.805 -0.261 1 92.06 91 SER A O 1
ATOM 712 N N . PRO A 1 92 ? 12.5 -11.68 -0.582 1 89.81 92 PRO A N 1
ATOM 713 C CA . PRO A 1 92 ? 12.273 -11.297 0.813 1 89.81 92 PRO A CA 1
ATOM 714 C C . PRO A 1 92 ? 10.805 -11.43 1.228 1 89.81 92 PRO A C 1
ATOM 716 O O . PRO A 1 92 ? 10.516 -11.812 2.363 1 89.81 92 PRO A O 1
ATOM 719 N N . LYS A 1 93 ? 9.906 -11.094 0.343 1 92.12 93 LYS A N 1
ATOM 720 C CA . LYS A 1 93 ? 8.5 -11.188 0.72 1 92.12 93 LYS A CA 1
ATOM 721 C C . LYS A 1 93 ? 8.094 -12.633 0.985 1 92.12 93 LYS A C 1
ATOM 723 O O . LYS A 1 93 ? 7.281 -12.906 1.87 1 92.12 93 LYS A O 1
ATOM 728 N N . ALA A 1 94 ? 8.625 -13.562 0.212 1 94.19 94 ALA A N 1
ATOM 729 C CA . ALA A 1 94 ? 8.336 -14.969 0.47 1 94.19 94 ALA A CA 1
ATOM 730 C C . ALA A 1 94 ? 8.82 -15.383 1.857 1 94.19 94 ALA A C 1
ATOM 732 O O . ALA A 1 94 ? 8.109 -16.078 2.586 1 94.19 94 ALA A O 1
ATOM 733 N N . ARG A 1 95 ? 9.969 -14.938 2.209 1 90.88 95 ARG A N 1
ATOM 734 C CA . ARG A 1 95 ? 10.516 -15.234 3.529 1 90.88 95 ARG A CA 1
ATOM 735 C C . ARG A 1 95 ? 9.648 -14.625 4.629 1 90.88 95 ARG A C 1
ATOM 737 O O . ARG A 1 95 ? 9.367 -15.273 5.637 1 90.88 95 ARG A O 1
ATOM 744 N N . GLN A 1 96 ? 9.312 -13.406 4.43 1 93.44 96 GLN A N 1
ATOM 745 C CA . GLN A 1 96 ? 8.453 -12.734 5.398 1 93.44 96 GLN A CA 1
ATOM 746 C C . GLN A 1 96 ? 7.16 -13.508 5.621 1 93.44 96 GLN A C 1
ATOM 748 O O . GLN A 1 96 ? 6.742 -13.719 6.762 1 93.44 96 GLN A O 1
ATOM 753 N N . LEU A 1 97 ? 6.562 -13.93 4.523 1 95.81 97 LEU A N 1
ATOM 754 C CA . LEU A 1 97 ? 5.273 -14.609 4.59 1 95.81 97 LEU A CA 1
ATOM 755 C C . LEU A 1 97 ? 5.426 -15.992 5.227 1 95.81 97 LEU A C 1
ATOM 757 O O . LEU A 1 97 ? 4.496 -16.484 5.871 1 95.81 97 LEU A O 1
ATOM 761 N N . ALA A 1 98 ? 6.566 -16.609 5.043 1 93.25 98 ALA A N 1
ATOM 762 C CA . ALA A 1 98 ? 6.848 -17.891 5.703 1 93.25 98 ALA A CA 1
ATOM 763 C C . ALA A 1 98 ? 6.871 -17.719 7.223 1 93.25 98 ALA A C 1
ATOM 765 O O . ALA A 1 98 ? 6.426 -18.609 7.953 1 93.25 98 ALA A O 1
ATOM 766 N N . GLU A 1 99 ? 7.32 -16.578 7.645 1 91.75 99 GLU A N 1
ATOM 767 C CA . GLU A 1 99 ? 7.457 -16.312 9.07 1 91.75 99 GLU A CA 1
ATOM 768 C C . GLU A 1 99 ? 6.172 -15.727 9.656 1 91.75 99 GLU A C 1
ATOM 770 O O . GLU A 1 99 ? 5.785 -16.062 10.773 1 91.75 99 GLU A O 1
ATOM 775 N N . GLN A 1 100 ? 5.59 -14.883 8.961 1 93.62 100 GLN A N 1
ATOM 776 C CA . GLN A 1 100 ? 4.379 -14.18 9.367 1 93.62 100 GLN A CA 1
ATOM 777 C C . GLN A 1 100 ? 3.395 -14.055 8.211 1 93.62 100 GLN A C 1
ATOM 779 O O . GLN A 1 100 ? 3.516 -13.156 7.375 1 93.62 100 GLN A O 1
ATOM 784 N N . PRO A 1 101 ? 2.389 -14.906 8.25 1 96.19 101 PRO A N 1
ATOM 785 C CA . PRO A 1 101 ? 1.521 -14.984 7.074 1 96.19 101 PRO A CA 1
ATOM 786 C C . PRO A 1 101 ? 0.452 -13.891 7.055 1 96.19 101 PRO A C 1
ATOM 788 O O . PRO A 1 101 ? -0.288 -13.766 6.078 1 96.19 101 PRO A O 1
ATOM 791 N N . LYS A 1 102 ? 0.285 -13.062 8.156 1 97 102 LYS A N 1
ATOM 792 C CA . LYS A 1 102 ? -0.713 -12 8.188 1 97 102 LYS A CA 1
ATOM 793 C C . LYS A 1 102 ? -0.39 -10.906 7.168 1 97 102 LYS A C 1
ATOM 795 O O . LYS A 1 102 ? 0.749 -10.445 7.086 1 97 102 LYS A O 1
ATOM 800 N N . VAL A 1 103 ? -1.4 -10.555 6.43 1 98.38 103 VAL A N 1
ATOM 801 C CA . VAL A 1 103 ? -1.219 -9.516 5.422 1 98.38 103 VAL A CA 1
ATOM 802 C C . VAL A 1 103 ? -2.428 -8.586 5.414 1 98.38 103 VAL A C 1
ATOM 804 O O . VAL A 1 103 ? -3.463 -8.898 6.008 1 98.38 103 VAL A O 1
ATOM 807 N N . GLU A 1 104 ? -2.252 -7.5 4.844 1 98.69 104 GLU A N 1
ATOM 808 C CA . GLU A 1 104 ? -3.322 -6.645 4.336 1 98.69 104 GLU A CA 1
ATOM 809 C C . GLU A 1 104 ? -2.969 -6.062 2.971 1 98.69 104 GLU A C 1
ATOM 811 O O . GLU A 1 104 ? -1.816 -5.695 2.729 1 98.69 104 GLU A O 1
ATOM 816 N N . LEU A 1 105 ? -3.889 -6.043 2.09 1 98.81 105 LEU A N 1
ATOM 817 C CA . LEU A 1 105 ? -3.676 -5.332 0.833 1 98.81 105 LEU A CA 1
ATOM 818 C C . LEU A 1 105 ? -4.633 -4.152 0.705 1 98.81 105 LEU A C 1
ATOM 820 O O . LEU A 1 105 ? -5.715 -4.156 1.299 1 98.81 105 LEU A O 1
ATOM 824 N N . ALA A 1 106 ? -4.18 -3.113 0.083 1 98.69 106 ALA A N 1
ATOM 825 C CA . ALA A 1 106 ? -4.977 -1.949 -0.298 1 98.69 106 ALA A CA 1
ATOM 826 C C . ALA A 1 106 ? -5.027 -1.791 -1.814 1 98.69 106 ALA A C 1
ATOM 828 O O . ALA A 1 106 ? -3.984 -1.747 -2.475 1 98.69 106 ALA A O 1
ATOM 829 N N . TRP A 1 107 ? -6.199 -1.757 -2.328 1 98.44 107 TRP A N 1
ATOM 830 C CA . TRP A 1 107 ? -6.457 -1.722 -3.764 1 98.44 107 TRP A CA 1
ATOM 831 C C . TRP A 1 107 ? -7.301 -0.506 -4.133 1 98.44 107 TRP A C 1
ATOM 833 O O . TRP A 1 107 ? -8.508 -0.483 -3.893 1 98.44 107 TRP A O 1
ATOM 843 N N . TRP A 1 108 ? -6.664 0.475 -4.746 1 96 108 TRP A N 1
ATOM 844 C CA . TRP A 1 108 ? -7.367 1.682 -5.168 1 96 108 TRP A CA 1
ATOM 845 C C . TRP A 1 108 ? -7.797 1.578 -6.629 1 96 108 TRP A C 1
ATOM 847 O O . TRP A 1 108 ? -6.957 1.565 -7.531 1 96 108 TRP A O 1
ATOM 857 N N . LEU A 1 109 ? -9.078 1.49 -6.801 1 95.44 109 LEU A N 1
ATOM 858 C CA . LEU A 1 109 ? -9.688 1.485 -8.125 1 95.44 109 LEU A CA 1
ATOM 859 C C . LEU A 1 109 ? -10.141 2.887 -8.523 1 95.44 109 LEU A C 1
ATOM 861 O O . LEU A 1 109 ? -11.312 3.242 -8.328 1 95.44 109 LEU A O 1
ATOM 865 N N . ALA A 1 110 ? -9.273 3.58 -9.156 1 91.75 110 ALA A N 1
ATOM 866 C CA . ALA A 1 110 ? -9.375 5.027 -9.328 1 91.75 110 ALA A CA 1
ATOM 867 C C . ALA A 1 110 ? -10.5 5.387 -10.289 1 91.75 110 ALA A C 1
ATOM 869 O O . ALA A 1 110 ? -11.156 6.418 -10.133 1 91.75 110 ALA A O 1
ATOM 870 N N . ALA A 1 111 ? -10.742 4.574 -11.297 1 93.19 111 ALA A N 1
ATOM 871 C CA . ALA A 1 111 ? -11.734 4.91 -12.312 1 93.19 111 ALA A CA 1
ATOM 872 C C . ALA A 1 111 ? -13.133 5.012 -11.703 1 93.19 111 ALA A C 1
ATOM 874 O O . ALA A 1 111 ? -13.953 5.805 -12.156 1 93.19 111 ALA A O 1
ATOM 875 N N . THR A 1 112 ? -13.367 4.227 -10.719 1 95.25 112 THR A N 1
ATOM 876 C CA . THR A 1 112 ? -14.68 4.234 -10.078 1 95.25 112 THR A CA 1
ATOM 877 C C . THR A 1 112 ? -14.594 4.785 -8.664 1 95.25 112 THR A C 1
ATOM 879 O O . THR A 1 112 ? -15.602 4.844 -7.949 1 95.25 112 THR A O 1
ATOM 882 N N . GLN A 1 113 ? -13.422 5.098 -8.234 1 93.25 113 GLN A N 1
ATOM 883 C CA . GLN A 1 113 ? -13.141 5.703 -6.938 1 93.25 113 GLN A CA 1
ATOM 884 C C . GLN A 1 113 ? -13.562 4.781 -5.797 1 93.25 113 GLN A C 1
ATOM 886 O O . GLN A 1 113 ? -14.273 5.203 -4.883 1 93.25 113 GLN A O 1
ATOM 891 N N . HIS A 1 114 ? -13.125 3.553 -5.859 1 96.44 114 HIS A N 1
ATOM 892 C CA . HIS A 1 114 ? -13.32 2.539 -4.824 1 96.44 114 HIS A CA 1
ATOM 893 C C . HIS A 1 114 ? -11.984 2.07 -4.258 1 96.44 114 HIS A C 1
ATOM 895 O O . HIS A 1 114 ? -11.016 1.917 -4.996 1 96.44 114 HIS A O 1
ATOM 901 N N . GLN A 1 115 ? -11.977 1.909 -2.984 1 96.5 115 GLN A N 1
ATOM 902 C CA . GLN A 1 115 ? -10.82 1.259 -2.371 1 96.5 115 GLN A CA 1
ATOM 903 C C . GLN A 1 115 ? -11.234 -0.014 -1.637 1 96.5 115 GLN A C 1
ATOM 905 O O . GLN A 1 115 ? -12.148 0.009 -0.807 1 96.5 115 GLN A O 1
ATOM 910 N N . PHE A 1 116 ? -10.562 -1.096 -1.974 1 98.56 116 PHE A N 1
ATOM 911 C CA . PHE A 1 116 ? -10.641 -2.309 -1.169 1 98.56 116 PHE A CA 1
ATOM 912 C C . PHE A 1 116 ? -9.445 -2.41 -0.224 1 98.56 116 PHE A C 1
ATOM 914 O O . PHE A 1 116 ? -8.312 -2.16 -0.625 1 98.56 116 PHE A O 1
ATOM 921 N N . ARG A 1 117 ? -9.695 -2.676 0.986 1 98.62 117 ARG A N 1
ATOM 922 C CA . ARG A 1 117 ? -8.68 -3.189 1.898 1 98.62 117 ARG A CA 1
ATOM 923 C C . ARG A 1 117 ? -9.031 -4.594 2.377 1 98.62 117 ARG A C 1
ATOM 925 O O . ARG A 1 117 ? -10.156 -4.84 2.828 1 98.62 117 ARG A O 1
ATOM 932 N N . ILE A 1 118 ? -8.125 -5.465 2.232 1 98.81 118 ILE A N 1
ATOM 933 C CA . ILE A 1 118 ? -8.391 -6.871 2.508 1 98.81 118 ILE A CA 1
ATOM 934 C C . ILE A 1 118 ? -7.348 -7.41 3.49 1 98.81 118 ILE A C 1
ATOM 936 O O . ILE A 1 118 ? -6.148 -7.383 3.207 1 98.81 118 ILE A O 1
ATOM 940 N N . VAL A 1 119 ? -7.852 -7.871 4.617 1 98.06 119 VAL A N 1
ATOM 941 C CA . VAL A 1 119 ? -7.023 -8.492 5.645 1 98.06 119 VAL A CA 1
ATOM 942 C C . VAL A 1 119 ? -7.125 -10.016 5.539 1 98.06 119 VAL A C 1
ATOM 944 O O . VAL A 1 119 ? -8.211 -10.555 5.301 1 98.06 119 VAL A O 1
ATOM 947 N N . GLY A 1 120 ? -5.996 -10.633 5.707 1 97.5 120 GLY A N 1
ATOM 948 C CA . GLY A 1 120 ? -6.023 -12.086 5.695 1 97.5 120 GLY A CA 1
ATOM 949 C C . GLY A 1 120 ? -4.668 -12.711 5.973 1 97.5 120 GLY A C 1
ATOM 950 O O . GLY A 1 120 ? -3.828 -12.109 6.645 1 97.5 120 GLY A O 1
ATOM 951 N N . ARG A 1 121 ? -4.555 -13.945 5.574 1 97.31 121 ARG A N 1
ATOM 952 C CA . ARG A 1 121 ? -3.307 -14.703 5.625 1 97.31 121 ARG A CA 1
ATOM 953 C C . ARG A 1 121 ? -2.848 -15.094 4.227 1 97.31 121 ARG A C 1
ATOM 955 O O . ARG A 1 121 ? -3.664 -15.461 3.379 1 97.31 121 ARG A O 1
ATOM 962 N N . ALA A 1 122 ? -1.608 -14.969 4 1 98.56 122 ALA A N 1
ATOM 963 C CA . ALA A 1 122 ? -1.026 -15.32 2.705 1 98.56 122 ALA A CA 1
ATOM 964 C C . ALA A 1 122 ? -0.098 -16.516 2.826 1 98.56 122 ALA A C 1
ATOM 966 O O . ALA A 1 122 ? 0.712 -16.594 3.754 1 98.56 122 ALA A O 1
ATOM 967 N N . TYR A 1 123 ? -0.205 -17.438 1.889 1 98.25 123 TYR A N 1
ATOM 968 C CA . TYR A 1 123 ? 0.558 -18.672 1.888 1 98.25 123 TYR A CA 1
ATOM 969 C C . TYR A 1 123 ? 1.346 -18.828 0.593 1 98.25 123 TYR A C 1
ATOM 971 O O . TYR A 1 123 ? 0.842 -18.516 -0.489 1 98.25 123 TYR A O 1
ATOM 979 N N . ILE A 1 124 ? 2.539 -19.312 0.719 1 97.94 124 ILE A N 1
ATOM 980 C CA . ILE A 1 124 ? 3.4 -19.531 -0.439 1 97.94 124 ILE A CA 1
ATOM 981 C C . ILE A 1 124 ? 3.232 -20.969 -0.945 1 97.94 124 ILE A C 1
ATOM 983 O O . ILE A 1 124 ? 3.283 -21.922 -0.162 1 97.94 124 ILE A O 1
ATOM 987 N N . LEU A 1 125 ? 2.941 -21.109 -2.176 1 97.75 125 LEU A N 1
ATOM 988 C CA . LEU A 1 125 ? 3.006 -22.391 -2.867 1 97.75 125 LEU A CA 1
ATOM 989 C C . LEU A 1 125 ? 4.234 -22.469 -3.766 1 97.75 125 LEU A C 1
ATOM 991 O O . LEU A 1 125 ? 4.195 -22.031 -4.918 1 97.75 125 LEU A O 1
ATOM 995 N N . PRO A 1 126 ? 5.281 -23.031 -3.285 1 96.38 126 PRO A N 1
ATOM 996 C CA . PRO A 1 126 ? 6.484 -23.156 -4.109 1 96.38 126 PRO A CA 1
ATOM 997 C C . PRO A 1 126 ? 6.43 -24.375 -5.047 1 96.38 126 PRO A C 1
ATOM 999 O O . PRO A 1 126 ? 5.5 -25.172 -4.965 1 96.38 126 PRO A O 1
ATOM 1002 N N . SER A 1 127 ? 7.383 -24.344 -5.973 1 95.38 127 SER A N 1
ATOM 1003 C CA . SER A 1 127 ? 7.602 -25.562 -6.742 1 95.38 127 SER A CA 1
ATOM 1004 C C . SER A 1 127 ? 7.992 -26.734 -5.84 1 95.38 127 SER A C 1
ATOM 1006 O O . SER A 1 127 ? 8.68 -26.547 -4.836 1 95.38 127 SER A O 1
ATOM 1008 N N . ALA A 1 128 ? 7.551 -27.922 -6.238 1 89.75 128 ALA A N 1
ATOM 1009 C CA . ALA A 1 128 ? 7.98 -29.109 -5.516 1 89.75 128 ALA A CA 1
ATOM 1010 C C . ALA A 1 128 ? 9.5 -29.25 -5.535 1 89.75 128 ALA A C 1
ATOM 1012 O O . ALA A 1 128 ? 10.086 -29.844 -4.633 1 89.75 128 ALA A O 1
ATOM 1013 N N . ALA A 1 129 ? 10.125 -28.688 -6.523 1 89.06 129 ALA A N 1
ATOM 1014 C CA . ALA A 1 129 ? 11.57 -28.781 -6.707 1 89.06 129 ALA A CA 1
ATOM 1015 C C . ALA A 1 129 ? 12.305 -27.734 -5.871 1 89.06 129 ALA A C 1
ATOM 1017 O O . ALA A 1 129 ? 13.531 -27.766 -5.77 1 89.06 129 ALA A O 1
ATOM 1018 N N . PHE A 1 130 ? 11.547 -26.781 -5.324 1 89.56 130 PHE A N 1
ATOM 1019 C CA . PHE A 1 130 ? 12.18 -25.766 -4.504 1 89.56 130 PHE A CA 1
ATOM 1020 C C . PHE A 1 130 ? 12.609 -26.328 -3.158 1 89.56 130 PHE A C 1
ATOM 1022 O O . PHE A 1 130 ? 11.836 -27.047 -2.502 1 89.56 130 PHE A O 1
ATOM 1029 N N . PRO A 1 131 ? 13.844 -26.125 -2.801 1 80.06 131 PRO A N 1
ATOM 1030 C CA . PRO A 1 131 ? 14.312 -26.703 -1.539 1 80.06 131 PRO A CA 1
ATOM 1031 C C . PRO A 1 131 ? 13.617 -26.109 -0.321 1 80.06 131 PRO A C 1
ATOM 1033 O O . PRO A 1 131 ? 13.672 -24.891 -0.106 1 80.06 131 PRO A O 1
ATOM 1036 N N . THR A 1 132 ? 12.609 -26.75 0.066 1 69 132 THR A N 1
ATOM 1037 C CA . THR A 1 132 ? 11.922 -26.344 1.286 1 69 132 THR A CA 1
ATOM 1038 C C . THR A 1 132 ? 12.164 -27.359 2.404 1 69 132 THR A C 1
ATOM 1040 O O . THR A 1 132 ? 12.578 -28.484 2.146 1 69 132 THR A O 1
ATOM 1043 N N . HIS A 1 133 ? 12.414 -26.922 3.609 1 55.31 133 HIS A N 1
ATOM 1044 C CA . HIS A 1 133 ? 12.383 -27.875 4.715 1 55.31 133 HIS A CA 1
ATOM 1045 C C . HIS A 1 133 ? 10.945 -28.234 5.094 1 55.31 133 HIS A C 1
ATOM 1047 O O . HIS A 1 133 ? 10.078 -27.359 5.141 1 55.31 133 HIS A O 1
ATOM 1053 N N . GLU A 1 134 ? 10.57 -29.312 4.609 1 46.88 134 GLU A N 1
ATOM 1054 C CA . GLU A 1 134 ? 9.289 -29.703 5.195 1 46.88 134 GLU A CA 1
ATOM 1055 C C . GLU A 1 134 ? 9.289 -29.5 6.707 1 46.88 134 GLU A C 1
ATOM 1057 O O . GLU A 1 134 ? 10.258 -29.844 7.387 1 46.88 134 GLU A O 1
ATOM 1062 N N . GLY A 1 135 ? 8.938 -28.406 7.25 1 40.25 135 GLY A N 1
ATOM 1063 C CA . GLY A 1 135 ? 8.781 -28.266 8.688 1 40.25 135 GLY A CA 1
ATOM 1064 C C . GLY A 1 135 ? 8.406 -29.562 9.375 1 40.25 135 GLY A C 1
ATOM 1065 O O . GLY A 1 135 ? 7.27 -29.734 9.812 1 40.25 135 GLY A O 1
ATOM 1066 N N . THR A 1 136 ? 8.727 -30.766 9.102 1 34.84 136 THR A N 1
ATOM 1067 C CA . THR A 1 136 ? 8.484 -31.609 10.266 1 34.84 136 THR A CA 1
ATOM 1068 C C . THR A 1 136 ? 9.156 -31.031 11.508 1 34.84 136 THR A C 1
ATOM 1070 O O . THR A 1 136 ? 9.977 -30.109 11.406 1 34.84 136 THR A O 1
ATOM 1073 N N . GLU A 1 137 ? 9.367 -31.953 12.781 1 34.94 137 GLU A N 1
ATOM 1074 C CA . GLU A 1 137 ? 9.766 -31.734 14.164 1 34.94 137 GLU A CA 1
ATOM 1075 C C . GLU A 1 137 ? 11.086 -30.969 14.242 1 34.94 137 GLU A C 1
ATOM 1077 O O . GLU A 1 137 ? 11.938 -31.109 13.359 1 34.94 137 GLU A O 1
ATOM 1082 N N . LYS A 1 138 ? 11.07 -30.109 15.273 1 35.72 138 LYS A N 1
ATOM 1083 C CA . LYS A 1 138 ? 12.234 -29.422 15.82 1 35.72 138 LYS A CA 1
ATOM 1084 C C . LYS A 1 138 ? 13.492 -30.281 15.695 1 35.72 138 LYS A C 1
ATOM 1086 O O . LYS A 1 138 ? 13.695 -31.203 16.484 1 35.72 138 LYS A O 1
ATOM 1091 N N . ALA A 1 139 ? 13.977 -30.656 14.578 1 31.88 139 ALA A N 1
ATOM 1092 C CA . ALA A 1 139 ? 15.273 -31.297 14.805 1 31.88 139 ALA A CA 1
ATOM 1093 C C . ALA A 1 139 ? 16.219 -30.359 15.562 1 31.88 139 ALA A C 1
ATOM 1095 O O . ALA A 1 139 ? 16.422 -29.219 15.164 1 31.88 139 ALA A O 1
ATOM 1096 N N . THR A 1 140 ? 16.578 -30.438 16.875 1 32.84 140 THR A N 1
ATOM 1097 C CA . THR A 1 140 ? 17.531 -29.906 17.859 1 32.84 140 THR A CA 1
ATOM 1098 C C . THR A 1 140 ? 18.906 -29.719 17.234 1 32.84 140 THR A C 1
ATOM 1100 O O . THR A 1 140 ? 19.859 -29.391 17.922 1 32.84 140 THR A O 1
ATOM 1103 N N . SER A 1 141 ? 19.344 -30.453 16.125 1 31.09 141 SER A N 1
ATOM 1104 C CA . SER A 1 141 ? 20.797 -30.609 16.188 1 31.09 141 SER A CA 1
ATOM 1105 C C . SER A 1 141 ? 21.516 -29.281 16 1 31.09 141 SER A C 1
ATOM 1107 O O . SER A 1 141 ? 20.922 -28.312 15.531 1 31.09 141 SER A O 1
ATOM 1109 N N . SER A 1 142 ? 22.984 -29.281 15.633 1 32.56 142 SER A N 1
ATOM 1110 C CA . SER A 1 142 ? 24.25 -28.594 15.844 1 32.56 142 SER A CA 1
ATOM 1111 C C . SER A 1 142 ? 24.312 -27.297 15.039 1 32.56 142 SER A C 1
ATOM 1113 O O . SER A 1 142 ? 23.5 -27.078 14.148 1 32.56 142 SER A O 1
ATOM 1115 N N . GLY A 1 143 ? 25.578 -26.562 14.789 1 34.75 143 GLY A N 1
ATOM 1116 C CA . GLY A 1 143 ? 26.391 -25.359 14.664 1 34.75 143 GLY A CA 1
ATOM 1117 C C . GLY A 1 143 ? 26.203 -24.656 13.336 1 34.75 143 GLY A C 1
ATOM 1118 O O . GLY A 1 143 ? 26.797 -23.594 13.109 1 34.75 143 GLY A O 1
ATOM 1119 N N . THR A 1 144 ? 26.344 -25.375 12.188 1 36 144 THR A N 1
ATOM 1120 C CA . THR A 1 144 ? 26.688 -24.656 10.969 1 36 144 THR A CA 1
ATOM 1121 C C . THR A 1 144 ? 25.531 -23.75 10.547 1 36 144 THR A C 1
ATOM 1123 O O . THR A 1 144 ? 24.359 -24.047 10.828 1 36 144 THR A O 1
ATOM 1126 N N . THR A 1 145 ? 25.781 -22.438 10.367 1 39.25 145 THR A N 1
ATOM 1127 C CA . THR A 1 145 ? 24.875 -21.438 9.805 1 39.25 145 THR A CA 1
ATOM 1128 C C . THR A 1 145 ? 23.938 -22.062 8.773 1 39.25 145 THR A C 1
ATOM 1130 O O . THR A 1 145 ? 24.359 -22.344 7.648 1 39.25 145 THR A O 1
ATOM 1133 N N . GLU A 1 146 ? 23.453 -23.297 8.969 1 37.62 146 GLU A N 1
ATOM 1134 C CA . GLU A 1 146 ? 22.5 -23.984 8.109 1 37.62 146 GLU A CA 1
ATOM 1135 C C . GLU A 1 146 ? 21.469 -23.016 7.547 1 37.62 146 GLU A C 1
ATOM 1137 O O . GLU A 1 146 ? 20.859 -22.234 8.289 1 37.62 146 GLU A O 1
ATOM 1142 N N . GLN A 1 147 ? 21.703 -22.516 6.289 1 44.94 147 GLN A N 1
ATOM 1143 C CA . GLN A 1 147 ? 20.625 -21.844 5.562 1 44.94 147 GLN A CA 1
ATOM 1144 C C . GLN A 1 147 ? 19.266 -22.312 6.062 1 44.94 147 GLN A C 1
ATOM 1146 O O . GLN A 1 147 ? 18.938 -23.5 5.973 1 44.94 147 GLN A O 1
ATOM 1151 N N . GLN A 1 148 ? 18.891 -21.984 7.223 1 49.66 148 GLN A N 1
ATOM 1152 C CA . GLN A 1 148 ? 17.578 -22.297 7.766 1 49.66 148 GLN A CA 1
ATOM 1153 C C . GLN A 1 148 ? 16.562 -22.516 6.648 1 49.66 148 GLN A C 1
ATOM 1155 O O . GLN A 1 148 ? 16.297 -21.625 5.848 1 49.66 148 GLN A O 1
ATOM 1160 N N . GLN A 1 149 ? 16.547 -23.688 6.016 1 61.59 149 GLN A N 1
ATOM 1161 C CA . GLN A 1 149 ? 15.539 -24.109 5.051 1 61.59 149 GLN A CA 1
ATOM 1162 C C . GLN A 1 149 ? 14.164 -23.562 5.414 1 61.59 149 GLN A C 1
ATOM 1164 O O . GLN A 1 149 ? 13.719 -23.688 6.555 1 61.59 149 GLN A O 1
ATOM 1169 N N . LEU A 1 150 ? 13.773 -22.547 4.676 1 76 150 LEU A N 1
ATOM 1170 C CA . LEU A 1 150 ? 12.469 -21.922 4.824 1 76 150 LEU A CA 1
ATOM 1171 C C . LEU A 1 150 ? 11.344 -22.938 4.613 1 76 150 LEU A C 1
ATOM 1173 O O . LEU A 1 150 ? 11.445 -23.797 3.746 1 76 150 LEU A O 1
ATOM 1177 N N . SER A 1 151 ? 10.523 -23.078 5.527 1 87.88 151 SER A N 1
ATOM 1178 C CA . SER A 1 151 ? 9.297 -23.859 5.352 1 87.88 151 SER A CA 1
ATOM 1179 C C . SER A 1 151 ? 8.133 -22.953 4.953 1 87.88 151 SER A C 1
ATOM 1181 O O . SER A 1 151 ? 8.023 -21.828 5.426 1 87.88 151 SER A O 1
ATOM 1183 N N . PHE A 1 152 ? 7.387 -23.422 3.973 1 92.88 152 PHE A N 1
ATOM 1184 C CA . PHE A 1 152 ? 6.195 -22.719 3.518 1 92.88 152 PHE A CA 1
ATOM 1185 C C . PHE A 1 152 ? 4.938 -23.516 3.838 1 92.88 152 PHE A C 1
ATOM 1187 O O . PHE A 1 152 ? 4.418 -24.234 2.98 1 92.88 152 PHE A O 1
ATOM 1194 N N . PRO A 1 153 ? 4.438 -23.406 5.055 1 93.19 153 PRO A N 1
ATOM 1195 C CA . PRO A 1 153 ? 3.162 -24.094 5.301 1 93.19 153 PRO A CA 1
ATOM 1196 C C . PRO A 1 153 ? 2.07 -23.656 4.32 1 93.19 153 PRO A C 1
ATOM 1198 O O . PRO A 1 153 ? 1.937 -22.469 4.016 1 93.19 153 PRO A O 1
ATOM 1201 N N . PHE A 1 154 ? 1.383 -24.688 3.812 1 96.12 154 PHE A N 1
ATOM 1202 C CA . PHE A 1 154 ? 0.342 -24.438 2.822 1 96.12 154 PHE A CA 1
ATOM 1203 C C . PHE A 1 154 ? -0.863 -25.344 3.064 1 96.12 154 PHE A C 1
ATOM 1205 O O . PHE A 1 154 ? -0.822 -26.531 2.764 1 96.12 154 PHE A O 1
ATOM 1212 N N . PRO A 1 155 ? -1.933 -24.797 3.6 1 96.12 155 PRO A N 1
ATOM 1213 C CA . PRO A 1 155 ? -3.119 -25.609 3.885 1 96.12 155 PRO A CA 1
ATOM 1214 C C . PRO A 1 155 ? -3.951 -25.891 2.637 1 96.12 155 PRO A C 1
ATOM 1216 O O . PRO A 1 155 ? -5.027 -25.312 2.461 1 96.12 155 PRO A O 1
ATOM 1219 N N . ARG A 1 156 ? -3.598 -26.875 1.924 1 96.62 156 ARG A N 1
ATOM 1220 C CA . ARG A 1 156 ? -4.148 -27.203 0.615 1 96.62 156 ARG A CA 1
ATOM 1221 C C . ARG A 1 156 ? -5.656 -27.406 0.693 1 96.62 156 ARG A C 1
ATOM 1223 O O . ARG A 1 156 ? -6.41 -26.859 -0.111 1 96.62 156 ARG A O 1
ATOM 1230 N N . LYS A 1 157 ? -6.086 -28.188 1.629 1 94.25 157 LYS A N 1
ATOM 1231 C CA . LYS A 1 157 ? -7.5 -28.531 1.726 1 94.25 157 LYS A CA 1
ATOM 1232 C C . LYS A 1 157 ? -8.359 -27.281 1.94 1 94.25 157 LYS A C 1
ATOM 1234 O O . LYS A 1 157 ? -9.406 -27.125 1.306 1 94.25 157 LYS A O 1
ATOM 1239 N N . GLN A 1 158 ? -7.891 -26.438 2.75 1 93.12 158 GLN A N 1
ATOM 1240 C CA . GLN A 1 158 ? -8.648 -25.25 3.1 1 93.12 158 GLN A CA 1
ATOM 1241 C C . GLN A 1 158 ? -8.656 -24.25 1.943 1 93.12 158 GLN A C 1
ATOM 1243 O O . GLN A 1 158 ? -9.656 -23.547 1.728 1 93.12 158 GLN A O 1
ATOM 1248 N N . LEU A 1 159 ? -7.605 -24.203 1.179 1 96.56 159 LEU A N 1
ATOM 1249 C CA . LEU A 1 159 ? -7.445 -23.172 0.159 1 96.56 159 LEU A CA 1
ATOM 1250 C C . LEU A 1 159 ? -8.031 -23.625 -1.172 1 96.56 159 LEU A C 1
ATOM 1252 O O . LEU A 1 159 ? -8.32 -22.797 -2.043 1 96.56 159 LEU A O 1
ATOM 1256 N N . SER A 1 160 ? -8.242 -24.906 -1.313 1 97.44 160 SER A N 1
ATOM 1257 C CA . SER A 1 160 ? -8.68 -25.484 -2.584 1 97.44 160 SER A CA 1
ATOM 1258 C C . SER A 1 160 ? -10.133 -25.125 -2.881 1 97.44 160 SER A C 1
ATOM 1260 O O . SER A 1 160 ? -10.977 -25.125 -1.981 1 97.44 160 SER A O 1
ATOM 1262 N N . PRO A 1 161 ? -10.43 -24.797 -4.148 1 96.88 161 PRO A N 1
ATOM 1263 C CA . PRO A 1 161 ? -11.82 -24.547 -4.523 1 96.88 161 PRO A CA 1
ATOM 1264 C C . PRO A 1 161 ? -12.688 -25.797 -4.453 1 96.88 161 PRO A C 1
ATOM 1266 O O . PRO A 1 161 ? -13.914 -25.688 -4.324 1 96.88 1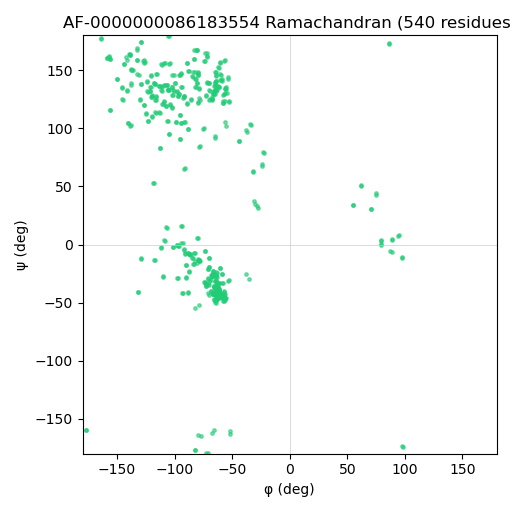61 PRO A O 1
ATOM 1269 N N . TYR A 1 162 ? -12.117 -26.906 -4.621 1 96.38 162 TYR A N 1
ATOM 1270 C CA . TYR A 1 162 ? -12.812 -28.188 -4.504 1 96.38 162 TYR A CA 1
ATOM 1271 C C . TYR A 1 162 ? -11.828 -29.312 -4.195 1 96.38 162 TYR A C 1
ATOM 1273 O O . TYR A 1 162 ? -10.617 -29.141 -4.324 1 96.38 162 TYR A O 1
ATOM 1281 N N . ASP A 1 163 ? -12.352 -30.406 -3.711 1 95.25 163 ASP A N 1
ATOM 1282 C CA . ASP A 1 163 ? -11.516 -31.562 -3.377 1 95.25 163 ASP A CA 1
ATOM 1283 C C . ASP A 1 163 ? -10.812 -32.094 -4.617 1 95.25 163 ASP A C 1
ATOM 1285 O O . ASP A 1 163 ? -11.43 -32.25 -5.672 1 95.25 163 ASP A O 1
ATOM 1289 N N . GLY A 1 164 ? -9.523 -32.406 -4.488 1 95.12 164 GLY A N 1
ATOM 1290 C CA . GLY A 1 164 ? -8.758 -32.969 -5.586 1 95.12 164 GLY A CA 1
ATOM 1291 C C . GLY A 1 164 ? -8.117 -31.938 -6.477 1 95.12 164 GLY A C 1
ATOM 1292 O O . GLY A 1 164 ? -7.5 -32.281 -7.488 1 95.12 164 GLY A O 1
ATOM 1293 N N . PHE A 1 165 ? -8.25 -30.688 -6.109 1 97.38 165 PHE A N 1
ATOM 1294 C CA . PHE A 1 165 ? -7.645 -29.609 -6.863 1 97.38 165 PHE A CA 1
ATOM 1295 C C . PHE A 1 165 ? -6.133 -29.781 -6.961 1 97.38 165 PHE A C 1
ATOM 1297 O O . PHE A 1 165 ? -5.469 -30.031 -5.953 1 97.38 165 PHE A O 1
ATOM 1304 N N . ASN A 1 166 ? -5.613 -29.703 -8.156 1 97.62 166 ASN A N 1
ATOM 1305 C CA . ASN A 1 166 ? -4.18 -29.844 -8.391 1 97.62 166 ASN A CA 1
ATOM 1306 C C . ASN A 1 166 ? -3.461 -28.5 -8.336 1 97.62 166 ASN A C 1
ATOM 1308 O O . ASN A 1 166 ? -3.469 -27.75 -9.312 1 97.62 166 ASN A O 1
ATOM 1312 N N . TRP A 1 167 ? -2.744 -28.25 -7.289 1 97.94 167 TRP A N 1
ATOM 1313 C CA . TRP A 1 167 ? -2.105 -26.969 -7.047 1 97.94 167 TRP A CA 1
ATOM 1314 C C . TRP A 1 167 ? -0.894 -26.781 -7.957 1 97.94 167 TRP A C 1
ATOM 1316 O O . TRP A 1 167 ? -0.573 -25.656 -8.352 1 97.94 167 TRP A O 1
ATOM 1326 N N . GLU A 1 168 ? -0.194 -27.828 -8.297 1 96.94 168 GLU A N 1
ATOM 1327 C CA . GLU A 1 168 ? 0.925 -27.688 -9.219 1 96.94 168 GLU A CA 1
ATOM 1328 C C . GLU A 1 168 ? 0.444 -27.266 -10.609 1 96.94 168 GLU A C 1
ATOM 1330 O O . GLU A 1 168 ? 1.078 -26.438 -11.273 1 96.94 168 GLU A O 1
ATOM 1335 N N . ASP A 1 169 ? -0.633 -27.828 -11.039 1 96.31 169 ASP A N 1
ATOM 1336 C CA . ASP A 1 169 ? -1.233 -27.391 -12.289 1 96.31 169 ASP A CA 1
ATOM 1337 C C . ASP A 1 169 ? -1.562 -25.891 -12.242 1 96.31 169 ASP A C 1
ATOM 1339 O O . ASP A 1 169 ? -1.344 -25.172 -13.219 1 96.31 169 ASP A O 1
ATOM 1343 N N . GLU A 1 170 ? -2.139 -25.5 -11.117 1 97.56 170 GLU A N 1
ATOM 1344 C CA . GLU A 1 170 ? -2.479 -24.094 -10.953 1 97.56 170 GLU A CA 1
ATOM 1345 C C . GLU A 1 170 ? -1.233 -23.219 -11.016 1 97.56 170 GLU A C 1
ATOM 1347 O O . GLU A 1 170 ? -1.228 -22.188 -11.68 1 97.56 170 GLU A O 1
ATOM 1352 N N . ARG A 1 171 ? -0.172 -23.594 -10.328 1 97.75 171 ARG A N 1
ATOM 1353 C CA . ARG A 1 171 ? 1.077 -22.844 -10.32 1 97.75 171 ARG A CA 1
ATOM 1354 C C . ARG A 1 171 ? 1.653 -22.719 -11.727 1 97.75 171 ARG A C 1
ATOM 1356 O O . ARG A 1 171 ? 2 -21.625 -12.172 1 97.75 171 ARG A O 1
ATOM 1363 N N . VAL A 1 172 ? 1.663 -23.797 -12.438 1 96.38 172 VAL A N 1
ATOM 1364 C CA . VAL A 1 172 ? 2.271 -23.828 -13.766 1 96.38 172 VAL A CA 1
ATOM 1365 C C . VAL A 1 172 ? 1.42 -23.016 -14.742 1 96.38 172 VAL A C 1
ATOM 1367 O O . VAL A 1 172 ? 1.952 -22.297 -15.594 1 96.38 172 VAL A O 1
ATOM 1370 N N . ARG A 1 173 ? 0.141 -23.188 -14.656 1 95.94 173 ARG A N 1
ATOM 1371 C CA . ARG A 1 173 ? -0.73 -22.422 -15.539 1 95.94 173 ARG A CA 1
ATOM 1372 C C . ARG A 1 173 ? -0.488 -20.922 -15.383 1 95.94 173 ARG A C 1
ATOM 1374 O O . ARG A 1 173 ? -0.497 -20.172 -16.375 1 95.94 173 ARG A O 1
ATOM 1381 N N . GLN A 1 174 ? -0.345 -20.484 -14.133 1 96.62 174 GLN A N 1
ATOM 1382 C CA . GLN A 1 174 ? -0.074 -19.078 -13.883 1 96.62 174 GLN A CA 1
ATOM 1383 C C . GLN A 1 174 ? 1.244 -18.641 -14.523 1 96.62 174 GLN A C 1
ATOM 1385 O O . GLN A 1 174 ? 1.337 -17.547 -15.094 1 96.62 174 GLN A O 1
ATOM 1390 N N . PHE A 1 175 ? 2.227 -19.484 -14.477 1 97.19 175 PHE A N 1
ATOM 1391 C CA . PHE A 1 175 ? 3.514 -19.203 -15.109 1 97.19 175 PHE A CA 1
ATOM 1392 C C . PHE A 1 175 ? 3.359 -19.062 -16.609 1 97.19 175 PHE A C 1
ATOM 1394 O O . PHE A 1 175 ? 3.873 -18.109 -17.203 1 97.19 175 PHE A O 1
ATOM 1401 N N . ARG A 1 176 ? 2.617 -19.906 -17.172 1 94.94 176 ARG A N 1
ATOM 1402 C CA . ARG A 1 176 ? 2.426 -19.938 -18.609 1 94.94 176 ARG A CA 1
ATOM 1403 C C . ARG A 1 176 ? 1.737 -18.672 -19.094 1 94.94 176 ARG A C 1
ATOM 1405 O O . ARG A 1 176 ? 1.989 -18.203 -20.219 1 94.94 176 ARG A O 1
ATOM 1412 N N . LYS A 1 177 ? 0.944 -18.125 -18.266 1 93.25 177 LYS A N 1
ATOM 1413 C CA . LYS A 1 177 ? 0.136 -16.969 -18.656 1 93.25 177 LYS A CA 1
ATOM 1414 C C . LYS A 1 177 ? 0.946 -15.68 -18.562 1 93.25 177 LYS A C 1
ATOM 1416 O O . LYS A 1 177 ? 0.533 -14.648 -19.094 1 93.25 177 LYS A O 1
ATOM 1421 N N . MET A 1 178 ? 2.023 -15.703 -17.938 1 94.19 178 MET A N 1
ATOM 1422 C CA . MET A 1 178 ? 2.83 -14.5 -17.766 1 94.19 178 MET A CA 1
ATOM 1423 C C . MET A 1 178 ? 3.541 -14.125 -19.062 1 94.19 178 MET A C 1
ATOM 1425 O O . MET A 1 178 ? 3.699 -14.961 -19.953 1 94.19 178 MET A O 1
ATOM 1429 N N . SER A 1 179 ? 3.912 -12.852 -19.172 1 94.25 179 SER A N 1
ATOM 1430 C CA . SER A 1 179 ? 4.707 -12.422 -20.312 1 94.25 179 SER A CA 1
ATOM 1431 C C . SER A 1 179 ? 6.055 -13.141 -20.359 1 94.25 179 SER A C 1
ATOM 1433 O O . SER A 1 179 ? 6.574 -13.555 -19.312 1 94.25 179 SER A O 1
ATOM 1435 N N . PRO A 1 180 ? 6.602 -13.297 -21.562 1 96.62 180 PRO A N 1
ATOM 1436 C CA . PRO A 1 180 ? 7.91 -13.953 -21.656 1 96.62 180 PRO A CA 1
ATOM 1437 C C . PRO A 1 180 ? 8.992 -13.242 -20.844 1 96.62 180 PRO A C 1
ATOM 1439 O O . PRO A 1 180 ? 9.898 -13.891 -20.312 1 96.62 180 PRO A O 1
ATOM 1442 N N . GLU A 1 181 ? 8.906 -11.945 -20.75 1 92.88 181 GLU A N 1
ATOM 1443 C CA . GLU A 1 181 ? 9.867 -11.164 -19.969 1 92.88 181 GLU A CA 1
ATOM 1444 C C . GLU A 1 181 ? 9.766 -11.469 -18.484 1 92.88 181 GLU A C 1
ATOM 1446 O O . GLU A 1 181 ? 10.781 -11.617 -17.797 1 92.88 181 GLU A O 1
ATOM 1451 N N . LEU A 1 182 ? 8.547 -11.562 -18.031 1 93.62 182 LEU A N 1
ATOM 1452 C CA . LEU A 1 182 ? 8.336 -11.852 -16.609 1 93.62 182 LEU A CA 1
ATOM 1453 C C . LEU A 1 182 ? 8.773 -13.273 -16.281 1 93.62 182 LEU A C 1
ATOM 1455 O O . LEU A 1 182 ? 9.352 -13.516 -15.219 1 93.62 182 LEU A O 1
ATOM 1459 N N . ARG A 1 183 ? 8.5 -14.211 -17.141 1 97.06 183 ARG A N 1
ATOM 1460 C CA . ARG A 1 183 ? 8.992 -15.57 -16.922 1 97.06 183 ARG A CA 1
ATOM 1461 C C . ARG A 1 183 ? 10.508 -15.594 -16.797 1 97.06 183 ARG A C 1
ATOM 1463 O O . ARG A 1 183 ? 11.047 -16.266 -15.914 1 97.06 183 ARG A O 1
ATOM 1470 N N . ALA A 1 184 ? 11.164 -14.836 -17.578 1 95.44 184 ALA A N 1
ATOM 1471 C CA . ALA A 1 184 ? 12.625 -14.781 -17.562 1 95.44 184 ALA A CA 1
ATOM 1472 C C . ALA A 1 184 ? 13.133 -14.188 -16.25 1 95.44 184 ALA A C 1
ATOM 1474 O O . ALA A 1 184 ? 14.234 -14.516 -15.797 1 95.44 184 ALA A O 1
ATOM 1475 N N . SER A 1 185 ? 12.312 -13.375 -15.602 1 92.44 185 SER A N 1
ATOM 1476 C CA . SER A 1 185 ? 12.734 -12.719 -14.367 1 92.44 185 SER A CA 1
ATOM 1477 C C . SER A 1 185 ? 12.938 -13.727 -13.242 1 92.44 185 SER A C 1
ATOM 1479 O O . SER A 1 185 ? 13.727 -13.492 -12.328 1 92.44 185 SER A O 1
ATOM 1481 N N . PHE A 1 186 ? 12.328 -14.852 -13.328 1 95.56 186 PHE A N 1
ATOM 1482 C CA . PHE A 1 186 ? 12.445 -15.867 -12.289 1 95.56 186 PHE A CA 1
ATOM 1483 C C . PHE A 1 186 ? 13.75 -16.641 -12.422 1 95.56 186 PHE A C 1
ATOM 1485 O O . PHE A 1 186 ? 14.156 -17.359 -11.5 1 95.56 186 PHE A O 1
ATOM 1492 N N . TYR A 1 187 ? 14.352 -16.453 -13.539 1 94.88 187 TYR A N 1
ATOM 1493 C CA . TYR A 1 187 ? 15.664 -17.047 -13.758 1 94.88 187 TYR A CA 1
ATOM 1494 C C . TYR A 1 187 ? 16.766 -16.141 -13.258 1 94.88 187 TYR A C 1
ATOM 1496 O O . TYR A 1 187 ? 17.859 -16.594 -12.922 1 94.88 187 TYR A O 1
ATOM 1504 N N . ARG A 1 188 ? 16.531 -14.906 -13.148 1 90 188 ARG A N 1
ATOM 1505 C CA . ARG A 1 188 ? 17.531 -13.898 -12.773 1 90 188 ARG A CA 1
ATOM 1506 C C . ARG A 1 188 ? 17.859 -13.984 -11.289 1 90 188 ARG A C 1
ATOM 1508 O O . ARG A 1 188 ? 17.188 -14.68 -10.531 1 90 188 ARG A O 1
ATOM 1515 N N . PRO A 1 189 ? 18.969 -13.336 -10.938 1 89.88 189 PRO A N 1
ATOM 1516 C CA . PRO A 1 189 ? 19.281 -13.305 -9.508 1 89.88 189 PRO A CA 1
ATOM 1517 C C . PRO A 1 189 ? 18.156 -12.711 -8.664 1 89.88 189 PRO A C 1
ATOM 1519 O O . PRO A 1 189 ? 17.312 -11.977 -9.188 1 89.88 189 PRO A O 1
ATOM 1522 N N . VAL A 1 190 ? 18.188 -13.055 -7.41 1 87.88 190 VAL A N 1
ATOM 1523 C CA . VAL A 1 190 ? 17.141 -12.609 -6.488 1 87.88 190 VAL A CA 1
ATOM 1524 C C . VAL A 1 190 ? 17.047 -11.086 -6.512 1 87.88 190 VAL A C 1
ATOM 1526 O O . VAL A 1 190 ? 18.047 -10.391 -6.418 1 87.88 190 VAL A O 1
ATOM 1529 N N . PRO A 1 191 ? 15.938 -10.633 -6.66 1 84.94 191 PRO A N 1
ATOM 1530 C CA . PRO A 1 191 ? 15.75 -9.18 -6.629 1 84.94 191 PRO A CA 1
ATOM 1531 C C . PRO A 1 191 ? 16.281 -8.547 -5.344 1 84.94 191 PRO A C 1
ATOM 1533 O O . PRO A 1 191 ? 16.047 -9.07 -4.25 1 84.94 191 PRO A O 1
ATOM 1536 N N . GLY A 1 192 ? 17 -7.402 -5.492 1 85.81 192 GLY A N 1
ATOM 1537 C CA . GLY A 1 192 ? 17.547 -6.715 -4.328 1 85.81 192 GLY A CA 1
ATOM 1538 C C . GLY A 1 192 ? 19 -7.051 -4.059 1 85.81 192 GLY A C 1
ATOM 1539 O O . GLY A 1 192 ? 19.656 -6.395 -3.244 1 85.81 192 GLY A O 1
ATOM 1540 N N . THR A 1 193 ? 19.438 -8.055 -4.754 1 86.12 193 THR A N 1
ATOM 1541 C CA . THR A 1 193 ? 20.844 -8.383 -4.637 1 86.12 193 THR A CA 1
ATOM 1542 C C . THR A 1 193 ? 21.719 -7.246 -5.156 1 86.12 193 THR A C 1
ATOM 1544 O O . THR A 1 193 ? 21.406 -6.641 -6.188 1 86.12 193 THR A O 1
ATOM 1547 N N . LYS A 1 194 ? 22.828 -7.031 -4.41 1 89.19 194 LYS A N 1
ATOM 1548 C CA . LYS A 1 194 ? 23.734 -5.988 -4.863 1 89.19 194 LYS A CA 1
ATOM 1549 C C . LYS A 1 194 ? 24.344 -6.34 -6.219 1 89.19 194 LYS A C 1
ATOM 1551 O O . LYS A 1 194 ? 24.812 -7.465 -6.422 1 89.19 194 LYS A O 1
ATOM 1556 N N . LEU A 1 195 ? 24.344 -5.387 -7.109 1 85.81 195 LEU A N 1
ATOM 1557 C CA . LEU A 1 195 ? 24.906 -5.633 -8.43 1 85.81 195 LEU A CA 1
ATOM 1558 C C . LEU A 1 195 ? 26.391 -5.934 -8.344 1 85.81 195 LEU A C 1
ATOM 1560 O O . LEU A 1 195 ? 26.922 -6.75 -9.102 1 85.81 195 LEU A O 1
ATOM 1564 N N . ALA A 1 196 ? 27.016 -5.289 -7.422 1 81.88 196 ALA A N 1
ATOM 1565 C CA . ALA A 1 196 ? 28.438 -5.488 -7.227 1 81.88 196 ALA A CA 1
ATOM 1566 C C . ALA A 1 196 ? 28.75 -6.922 -6.805 1 81.88 196 ALA A C 1
ATOM 1568 O O . ALA A 1 196 ? 29.844 -7.426 -7.039 1 81.88 196 ALA A O 1
ATOM 1569 N N . ASP A 1 197 ? 27.797 -7.5 -6.176 1 78.94 197 ASP A N 1
ATOM 1570 C CA . ASP A 1 197 ? 27.969 -8.852 -5.652 1 78.94 197 ASP A CA 1
ATOM 1571 C C . ASP A 1 197 ? 27.531 -9.898 -6.672 1 78.94 197 ASP A C 1
ATOM 1573 O O . ASP A 1 197 ? 27.719 -11.102 -6.461 1 78.94 197 ASP A O 1
ATOM 1577 N N . SER A 1 198 ? 26.938 -9.32 -7.734 1 72.75 198 SER A N 1
ATOM 1578 C CA . SER A 1 198 ? 26.406 -10.281 -8.695 1 72.75 198 SER A CA 1
ATOM 1579 C C . SER A 1 198 ? 27.469 -10.656 -9.734 1 72.75 198 SER A C 1
ATOM 1581 O O . SER A 1 198 ? 28.172 -9.781 -10.242 1 72.75 198 SER A O 1
ATOM 1583 N N . ASP A 1 199 ? 27.766 -11.859 -9.797 1 72 199 ASP A N 1
ATOM 1584 C CA . ASP A 1 199 ? 28.75 -12.352 -10.758 1 72 199 ASP A CA 1
ATOM 1585 C C . ASP A 1 199 ? 28.172 -12.367 -12.172 1 72 199 ASP A C 1
ATOM 1587 O O . ASP A 1 199 ? 28.875 -12.672 -13.133 1 72 199 ASP A O 1
ATOM 1591 N N . VAL A 1 200 ? 27.031 -12.086 -12.211 1 74.06 200 VAL A N 1
ATOM 1592 C CA . VAL A 1 200 ? 26.391 -12.211 -13.516 1 74.06 200 VAL A CA 1
ATOM 1593 C C . VAL A 1 200 ? 26.047 -10.828 -14.062 1 74.06 200 VAL A C 1
ATOM 1595 O O . VAL A 1 200 ? 25.578 -9.961 -13.328 1 74.06 200 VAL A O 1
ATOM 1598 N N . LYS A 1 201 ? 26.406 -10.609 -15.336 1 78.06 201 LYS A N 1
ATOM 1599 C CA . LYS A 1 201 ? 25.984 -9.406 -16.047 1 78.06 201 LYS A CA 1
ATOM 1600 C C . LYS A 1 201 ? 24.547 -9.508 -16.5 1 78.06 201 LYS A C 1
ATOM 1602 O O . LYS A 1 201 ? 24.172 -10.469 -17.188 1 78.06 201 LYS A O 1
ATOM 1607 N N . MET A 1 202 ? 23.734 -8.633 -16.156 1 78.12 202 MET A N 1
ATOM 1608 C CA . MET A 1 202 ? 22.312 -8.633 -16.469 1 78.12 202 MET A CA 1
ATOM 1609 C C . MET A 1 202 ? 22.078 -8.805 -17.969 1 78.12 202 MET A C 1
ATOM 1611 O O . MET A 1 202 ? 21.109 -9.445 -18.375 1 78.12 202 MET A O 1
ATOM 1615 N N . GLU A 1 203 ? 23.047 -8.289 -18.719 1 79.81 203 GLU A N 1
ATOM 1616 C CA . GLU A 1 203 ? 22.906 -8.312 -20.172 1 79.81 203 GLU A CA 1
ATOM 1617 C C . GLU A 1 203 ? 23.062 -9.734 -20.703 1 79.81 203 GLU A C 1
ATOM 1619 O O . GLU A 1 203 ? 22.656 -10.023 -21.828 1 79.81 203 GLU A O 1
ATOM 1624 N N . ASP A 1 204 ? 23.688 -10.57 -19.922 1 85.5 204 ASP A N 1
ATOM 1625 C CA . ASP A 1 204 ? 23.969 -11.938 -20.375 1 85.5 204 ASP A CA 1
ATOM 1626 C C . ASP A 1 204 ? 22.797 -12.867 -20.031 1 85.5 204 ASP A C 1
ATOM 1628 O O . ASP A 1 204 ? 22.766 -14.016 -20.469 1 85.5 204 ASP A O 1
ATOM 1632 N N . LEU A 1 205 ? 21.891 -12.328 -19.312 1 88.25 205 LEU A N 1
ATOM 1633 C CA . LEU A 1 205 ? 20.75 -13.141 -18.891 1 88.25 205 LEU A CA 1
ATOM 1634 C C . LEU A 1 205 ? 19.641 -13.102 -19.938 1 88.25 205 LEU A C 1
ATOM 1636 O O . LEU A 1 205 ? 19.516 -12.133 -20.688 1 88.25 205 LEU A O 1
ATOM 1640 N N . PRO A 1 206 ? 18.906 -14.195 -20 1 91.69 206 PRO A N 1
ATOM 1641 C CA . PRO A 1 206 ? 17.812 -14.195 -20.984 1 91.69 206 PRO A CA 1
ATOM 1642 C C . PRO A 1 206 ? 16.797 -13.094 -20.719 1 91.69 206 PRO A C 1
ATOM 1644 O O . PRO A 1 206 ? 16.406 -12.867 -19.578 1 91.69 206 PRO A O 1
ATOM 1647 N N . GLN A 1 207 ? 16.328 -12.523 -21.766 1 89.94 207 GLN A N 1
ATOM 1648 C CA . GLN A 1 207 ? 15.344 -11.453 -21.672 1 89.94 207 GLN A CA 1
ATOM 1649 C C . GLN A 1 207 ? 13.922 -12.008 -21.688 1 89.94 207 GLN A C 1
ATOM 1651 O O . GLN A 1 207 ? 12.992 -11.359 -21.203 1 89.94 207 GLN A O 1
ATOM 1656 N N . THR A 1 208 ? 13.859 -13.141 -22.359 1 95.06 208 THR A N 1
ATOM 1657 C CA . THR A 1 208 ? 12.562 -13.805 -22.453 1 95.06 208 THR A CA 1
ATOM 1658 C C . THR A 1 208 ? 12.703 -15.312 -22.266 1 95.06 208 THR A C 1
ATOM 1660 O O . THR A 1 208 ? 13.781 -15.867 -22.484 1 95.06 208 THR A O 1
ATOM 1663 N N . LEU A 1 209 ? 11.695 -15.906 -21.75 1 97.31 209 LEU A N 1
ATOM 1664 C CA . LEU A 1 209 ? 11.594 -17.359 -21.688 1 97.31 209 LEU A CA 1
ATOM 1665 C C . LEU A 1 209 ? 10.242 -17.828 -22.203 1 97.31 209 LEU A C 1
ATOM 1667 O O . LEU A 1 209 ? 9.234 -17.141 -22.031 1 97.31 209 LEU A O 1
ATOM 1671 N N . PRO A 1 210 ? 10.211 -18.938 -22.828 1 96.81 210 PRO A N 1
ATOM 1672 C CA . PRO A 1 210 ? 8.945 -19.453 -23.344 1 96.81 210 PRO A CA 1
ATOM 1673 C C . PRO A 1 210 ? 8 -19.938 -22.25 1 96.81 210 PRO A C 1
ATOM 1675 O O . PRO A 1 210 ? 8.352 -19.906 -21.062 1 96.81 210 PRO A O 1
ATOM 1678 N N . GLU A 1 211 ? 6.836 -20.438 -22.625 1 94.06 211 GLU A N 1
ATOM 1679 C CA . GLU A 1 211 ? 5.762 -20.781 -21.703 1 94.06 211 GLU A CA 1
ATOM 1680 C C . GLU A 1 211 ? 6.113 -22.016 -20.875 1 94.06 211 GLU A C 1
ATOM 1682 O O . GLU A 1 211 ? 5.641 -22.172 -19.75 1 94.06 211 GLU A O 1
ATOM 1687 N N . GLY A 1 212 ? 6.926 -22.875 -21.5 1 93.75 212 GLY A N 1
ATOM 1688 C CA . GLY A 1 212 ? 7.277 -24.125 -20.844 1 93.75 212 GLY A CA 1
ATOM 1689 C C . GLY A 1 212 ? 8.484 -24.797 -21.469 1 93.75 212 GLY A C 1
ATOM 1690 O O . GLY A 1 212 ? 9.07 -24.281 -22.422 1 93.75 212 GLY A O 1
ATOM 1691 N N . ILE A 1 213 ? 8.805 -25.875 -20.859 1 93.75 213 ILE A N 1
ATOM 1692 C CA . ILE A 1 213 ? 9.977 -26.641 -21.281 1 93.75 213 ILE A CA 1
ATOM 1693 C C . ILE A 1 213 ? 9.781 -27.141 -22.703 1 93.75 213 ILE A C 1
ATOM 1695 O O . ILE A 1 213 ? 10.719 -27.156 -23.5 1 93.75 213 ILE A O 1
ATOM 1699 N N . GLU A 1 214 ? 8.609 -27.5 -23.062 1 92.75 214 GLU A N 1
ATOM 1700 C CA . GLU A 1 214 ? 8.281 -28.047 -24.375 1 92.75 214 GLU A CA 1
ATOM 1701 C C . GLU A 1 214 ? 8.508 -27.016 -25.484 1 92.75 214 GLU A C 1
ATOM 1703 O O . GLU A 1 214 ? 8.773 -27.375 -26.641 1 92.75 214 GLU A O 1
ATOM 1708 N N . GLU A 1 215 ? 8.414 -25.766 -25.156 1 94.44 215 GLU A N 1
ATOM 1709 C CA . GLU A 1 215 ? 8.547 -24.703 -26.125 1 94.44 215 GLU A CA 1
ATOM 1710 C C . GLU A 1 215 ? 9.977 -24.141 -26.141 1 94.44 215 GLU A C 1
ATOM 1712 O O . GLU A 1 215 ? 10.281 -23.234 -26.906 1 94.44 215 GLU A O 1
ATOM 1717 N N . ALA A 1 216 ? 10.805 -24.656 -25.297 1 96 216 ALA A N 1
ATOM 1718 C CA . ALA A 1 216 ? 12.18 -24.172 -25.188 1 96 216 ALA A CA 1
ATOM 1719 C C . ALA A 1 216 ? 13 -24.547 -26.422 1 96 216 ALA A C 1
ATOM 1721 O O . ALA A 1 216 ? 12.844 -25.641 -26.953 1 96 216 ALA A O 1
ATOM 1722 N N . GLU A 1 217 ? 13.781 -23.578 -26.812 1 94.25 217 GLU A N 1
ATOM 1723 C CA . GLU A 1 217 ? 14.688 -23.812 -27.938 1 94.25 217 GLU A CA 1
ATOM 1724 C C . GLU A 1 217 ? 16.078 -24.234 -27.453 1 94.25 217 GLU A C 1
ATOM 1726 O O . GLU A 1 217 ? 16.844 -23.406 -26.969 1 94.25 217 GLU A O 1
ATOM 1731 N N . GLY A 1 218 ? 16.391 -25.5 -27.578 1 94.19 218 GLY A N 1
ATOM 1732 C CA . GLY A 1 218 ? 17.719 -26 -27.203 1 94.19 218 GLY A CA 1
ATOM 1733 C C . GLY A 1 218 ? 17.828 -26.359 -25.734 1 94.19 218 GLY A C 1
ATOM 1734 O O . GLY A 1 218 ? 16.906 -26.094 -24.953 1 94.19 218 GLY A O 1
ATOM 1735 N N . GLU A 1 219 ? 18.922 -26.922 -25.391 1 96.06 219 GLU A N 1
ATOM 1736 C CA . GLU A 1 219 ? 19.141 -27.438 -24.047 1 96.06 219 GLU A CA 1
ATOM 1737 C C . GLU A 1 219 ? 19.344 -26.312 -23.047 1 96.06 219 GLU A C 1
ATOM 1739 O O . GLU A 1 219 ? 18.922 -26.391 -21.891 1 96.06 219 GLU A O 1
ATOM 1744 N N . GLU A 1 220 ? 19.969 -25.312 -23.5 1 95.44 220 GLU A N 1
ATOM 1745 C CA . GLU A 1 220 ? 20.25 -24.188 -22.625 1 95.44 220 GLU A CA 1
ATOM 1746 C C . GLU A 1 220 ? 18.953 -23.516 -22.172 1 95.44 220 GLU A C 1
ATOM 1748 O O . GLU A 1 220 ? 18.766 -23.25 -20.984 1 95.44 220 GLU A O 1
ATOM 1753 N N . GLN A 1 221 ? 18.078 -23.25 -23.078 1 96.62 221 GLN A N 1
ATOM 1754 C CA . GLN A 1 221 ? 16.812 -22.609 -22.75 1 96.62 221 GLN A CA 1
ATOM 1755 C C . GLN A 1 221 ? 15.938 -23.516 -21.891 1 96.62 221 GLN A C 1
ATOM 1757 O O . GLN A 1 221 ? 15.203 -23.047 -21.031 1 96.62 221 GLN A O 1
ATOM 1762 N N . LYS A 1 222 ? 16 -24.812 -22.188 1 97.19 222 LYS A N 1
ATOM 1763 C CA . LYS A 1 222 ? 15.289 -25.766 -21.359 1 97.19 222 LYS A CA 1
ATOM 1764 C C . LYS A 1 222 ? 15.695 -25.656 -19.891 1 97.19 222 LYS A C 1
ATOM 1766 O O . LYS A 1 222 ? 14.844 -25.594 -19 1 97.19 222 LYS A O 1
ATOM 1771 N N . LYS A 1 223 ? 16.984 -25.578 -19.688 1 96.75 223 LYS A N 1
ATOM 1772 C CA . LYS A 1 223 ? 17.5 -25.453 -18.328 1 96.75 223 LYS A CA 1
ATOM 1773 C C . LYS A 1 223 ? 17.062 -24.141 -17.688 1 96.75 223 LYS A C 1
ATOM 1775 O O . LYS A 1 223 ? 16.766 -24.078 -16.5 1 96.75 223 LYS A O 1
ATOM 1780 N N . GLN A 1 224 ? 17.031 -23.109 -18.453 1 97 224 GLN A N 1
ATOM 1781 C CA . GLN A 1 224 ? 16.609 -21.797 -17.953 1 97 224 GLN A CA 1
ATOM 1782 C C . GLN A 1 224 ? 15.148 -21.812 -17.531 1 97 224 GLN A C 1
ATOM 1784 O O . GLN A 1 224 ? 14.797 -21.281 -16.469 1 97 224 GLN A O 1
ATOM 1789 N N . VAL A 1 225 ? 14.312 -22.453 -18.328 1 97.69 225 VAL A N 1
ATOM 1790 C CA . VAL A 1 225 ? 12.891 -22.531 -18.016 1 97.69 225 VAL A CA 1
ATOM 1791 C C . VAL A 1 225 ? 12.695 -23.375 -16.75 1 97.69 225 VAL A C 1
ATOM 1793 O O . VAL A 1 225 ? 11.906 -23.016 -15.875 1 97.69 225 VAL A O 1
ATOM 1796 N N . GLU A 1 226 ? 13.414 -24.453 -16.672 1 97.06 226 GLU A N 1
ATOM 1797 C CA . GLU A 1 226 ? 13.336 -25.312 -15.5 1 97.06 226 GLU A CA 1
ATOM 1798 C C . GLU A 1 226 ? 13.711 -24.547 -14.234 1 97.06 226 GLU A C 1
ATOM 1800 O O . GLU A 1 226 ? 13.031 -24.672 -13.211 1 97.06 226 GLU A O 1
ATOM 1805 N N . GLN A 1 227 ? 14.742 -23.812 -14.312 1 96.5 227 GLN A N 1
ATOM 1806 C CA . GLN A 1 227 ? 15.195 -23.031 -13.164 1 96.5 227 GLN A 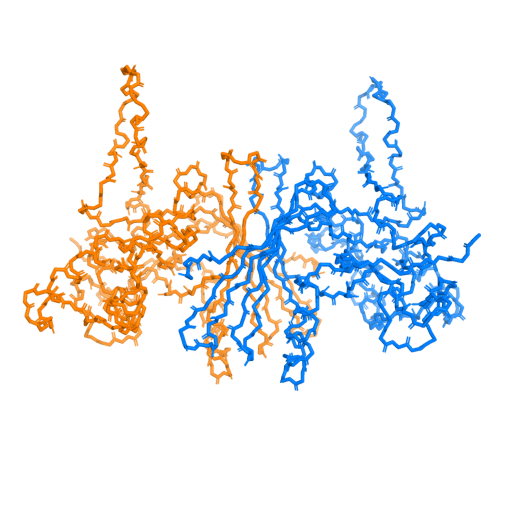CA 1
ATOM 1807 C C . GLN A 1 227 ? 14.188 -21.938 -12.82 1 96.5 227 GLN A C 1
ATOM 1809 O O . GLN A 1 227 ? 13.914 -21.688 -11.641 1 96.5 227 GLN A O 1
ATOM 1814 N N . ALA A 1 228 ? 13.672 -21.266 -13.828 1 97.5 228 ALA A N 1
ATOM 1815 C CA . ALA A 1 228 ? 12.648 -20.234 -13.602 1 97.5 228 ALA A CA 1
ATOM 1816 C C . ALA A 1 228 ? 11.422 -20.828 -12.914 1 97.5 228 ALA A C 1
ATOM 1818 O O . ALA A 1 228 ? 10.906 -20.266 -11.953 1 97.5 228 ALA A O 1
ATOM 1819 N N . LEU A 1 229 ? 11.008 -22 -13.375 1 97.5 229 LEU A N 1
ATOM 1820 C CA . LEU A 1 229 ? 9.852 -22.688 -12.805 1 97.5 229 LEU A CA 1
ATOM 1821 C C . LEU A 1 229 ? 10.125 -23.109 -11.359 1 97.5 229 LEU A C 1
ATOM 1823 O O . LEU A 1 229 ? 9.227 -23.062 -10.516 1 97.5 229 LEU A O 1
ATOM 1827 N N . LYS A 1 230 ? 11.32 -23.484 -11.125 1 96.75 230 LYS A N 1
ATOM 1828 C CA . LYS A 1 230 ? 11.727 -23.875 -9.781 1 96.75 230 LYS A CA 1
ATOM 1829 C C . LYS A 1 230 ? 11.609 -22.703 -8.805 1 96.75 230 LYS A C 1
ATOM 1831 O O . LYS A 1 230 ? 11.172 -22.875 -7.664 1 96.75 230 LYS A O 1
ATOM 1836 N N . ASN A 1 231 ? 11.938 -21.516 -9.25 1 96.19 231 ASN A N 1
ATOM 1837 C CA . ASN A 1 231 ? 11.945 -20.312 -8.414 1 96.19 231 ASN A CA 1
ATOM 1838 C C . ASN A 1 231 ? 10.555 -19.688 -8.312 1 96.19 231 ASN A C 1
ATOM 1840 O O . ASN A 1 231 ? 10.297 -18.875 -7.426 1 96.19 231 ASN A O 1
ATOM 1844 N N . PHE A 1 232 ? 9.711 -20.125 -9.242 1 97.62 232 PHE A N 1
ATOM 1845 C CA . PHE A 1 232 ? 8.391 -19.516 -9.367 1 97.62 232 PHE A CA 1
ATOM 1846 C C . PHE A 1 232 ? 7.449 -20.062 -8.297 1 97.62 232 PHE A C 1
ATOM 1848 O O . PHE A 1 232 ? 7.367 -21.281 -8.086 1 97.62 232 PHE A O 1
ATOM 1855 N N . ALA A 1 233 ? 6.688 -19.172 -7.609 1 98.06 233 ALA A N 1
ATOM 1856 C CA . ALA A 1 233 ? 5.738 -19.562 -6.574 1 98.06 233 ALA A CA 1
ATOM 1857 C C . ALA A 1 233 ? 4.469 -18.703 -6.645 1 98.06 233 ALA A C 1
ATOM 1859 O O . ALA A 1 233 ? 4.461 -17.641 -7.27 1 98.06 233 ALA A O 1
ATOM 1860 N N . LEU A 1 234 ? 3.455 -19.234 -6.082 1 98.56 234 LEU A N 1
ATOM 1861 C CA . LEU A 1 234 ? 2.227 -18.469 -5.895 1 98.56 234 LEU A CA 1
ATOM 1862 C C . LEU A 1 234 ? 2.119 -17.953 -4.461 1 98.56 234 LEU A C 1
ATOM 1864 O O . LEU A 1 234 ? 2.613 -18.594 -3.529 1 98.56 234 LEU A O 1
ATOM 1868 N N . ILE A 1 235 ? 1.57 -16.844 -4.32 1 98.75 235 ILE A N 1
ATOM 1869 C CA . ILE A 1 235 ? 1.009 -16.375 -3.055 1 98.75 235 ILE A CA 1
ATOM 1870 C C . ILE A 1 235 ? -0.515 -16.484 -3.1 1 98.75 235 ILE A C 1
ATOM 1872 O O . ILE A 1 235 ? -1.154 -15.914 -3.99 1 98.75 235 ILE A O 1
ATOM 1876 N N . VAL A 1 236 ? -1.037 -17.25 -2.188 1 98.88 236 VAL A N 1
ATOM 1877 C CA . VAL A 1 236 ? -2.484 -17.406 -2.078 1 98.88 236 VAL A CA 1
ATOM 1878 C C . VAL A 1 236 ? -2.982 -16.703 -0.813 1 98.88 236 VAL A C 1
ATOM 1880 O O . VAL A 1 236 ? -2.549 -17.031 0.294 1 98.88 236 VAL A O 1
ATOM 1883 N N . ILE A 1 237 ? -3.883 -15.789 -0.984 1 98.69 237 ILE A N 1
ATOM 1884 C CA . ILE A 1 237 ? -4.344 -14.961 0.127 1 98.69 237 ILE A CA 1
ATOM 1885 C C . ILE A 1 237 ? -5.754 -15.383 0.535 1 98.69 237 ILE A C 1
ATOM 1887 O O . ILE A 1 237 ? -6.676 -15.359 -0.284 1 98.69 237 ILE A O 1
ATOM 1891 N N . ASP A 1 238 ? -5.844 -15.797 1.732 1 97.88 238 ASP A N 1
ATOM 1892 C CA . ASP A 1 238 ? -7.113 -16.156 2.355 1 97.88 238 ASP A CA 1
ATOM 1893 C C . ASP A 1 238 ? -7.645 -15.016 3.225 1 97.88 238 ASP A C 1
ATOM 1895 O O . ASP A 1 238 ? -7.172 -14.812 4.344 1 97.88 238 ASP A O 1
ATOM 1899 N N . ALA A 1 239 ? -8.68 -14.312 2.713 1 97.75 239 ALA A N 1
ATOM 1900 C CA . ALA A 1 239 ? -9.188 -13.102 3.352 1 97.75 239 ALA A CA 1
ATOM 1901 C C . ALA A 1 239 ? -10.094 -13.445 4.531 1 97.75 239 ALA A C 1
ATOM 1903 O O . ALA A 1 239 ? -10.828 -14.43 4.492 1 97.75 239 ALA A O 1
ATOM 1904 N N . ASN A 1 240 ? -10.078 -12.625 5.562 1 97.12 240 ASN A N 1
ATOM 1905 C CA . ASN A 1 240 ? -11.031 -12.766 6.652 1 97.12 240 ASN A CA 1
ATOM 1906 C C . ASN A 1 240 ? -11.727 -11.445 6.969 1 97.12 240 ASN A C 1
ATOM 1908 O O . ASN A 1 240 ? -12.703 -11.414 7.711 1 97.12 240 ASN A O 1
ATOM 1912 N N . GLU A 1 241 ? -11.234 -10.352 6.438 1 97.62 241 GLU A N 1
ATOM 1913 C CA . GLU A 1 241 ? -11.867 -9.047 6.523 1 97.62 241 GLU A CA 1
ATOM 1914 C C . GLU A 1 241 ? -11.719 -8.273 5.211 1 97.62 241 GLU A C 1
ATOM 1916 O O . GLU A 1 241 ? -10.633 -8.227 4.637 1 97.62 241 GLU A O 1
ATOM 1921 N N . VAL A 1 242 ? -12.797 -7.727 4.754 1 98.44 242 VAL A N 1
ATOM 1922 C CA . VAL A 1 242 ? -12.797 -6.918 3.539 1 98.44 242 VAL A CA 1
ATOM 1923 C C . VAL A 1 242 ? -13.508 -5.59 3.805 1 98.44 242 VAL A C 1
ATOM 1925 O O . VAL A 1 242 ? -14.625 -5.566 4.32 1 98.44 242 VAL A O 1
ATOM 1928 N N . ASP A 1 243 ? -12.805 -4.52 3.531 1 98.25 243 ASP A N 1
ATOM 1929 C CA . ASP A 1 243 ? -13.266 -3.148 3.73 1 98.25 243 ASP A CA 1
ATOM 1930 C C . ASP A 1 243 ? -13.367 -2.404 2.4 1 98.25 243 ASP A C 1
ATOM 1932 O O . ASP A 1 243 ? -12.359 -2.184 1.728 1 98.25 243 ASP A O 1
ATOM 1936 N N . LEU A 1 244 ? -14.578 -2.057 2.002 1 98.12 244 LEU A N 1
ATOM 1937 C CA . LEU A 1 244 ? -14.82 -1.35 0.749 1 98.12 244 LEU A CA 1
ATOM 1938 C C . LEU A 1 244 ? -15.336 0.062 1.01 1 98.12 244 LEU A C 1
ATOM 1940 O O . LEU A 1 244 ? -16.406 0.238 1.583 1 98.12 244 LEU A O 1
ATOM 1944 N N . VAL A 1 245 ? -14.555 1.007 0.664 1 96.31 245 VAL A N 1
ATOM 1945 C CA . VAL A 1 245 ? -15.016 2.393 0.685 1 96.31 245 VAL A CA 1
ATOM 1946 C C . VAL A 1 245 ? -15.352 2.846 -0.734 1 96.31 245 VAL A C 1
ATOM 1948 O O . VAL A 1 245 ? -14.562 2.635 -1.662 1 96.31 245 VAL A O 1
ATOM 1951 N N . ASP A 1 246 ? -16.516 3.383 -0.917 1 95.12 246 ASP A N 1
ATOM 1952 C CA . ASP A 1 246 ? -17.016 3.938 -2.174 1 95.12 246 ASP A CA 1
ATOM 1953 C C . ASP A 1 246 ? -17.031 5.465 -2.129 1 95.12 246 ASP A C 1
ATOM 1955 O O . ASP A 1 246 ? -17.922 6.059 -1.515 1 95.12 246 ASP A O 1
ATOM 1959 N N . LEU A 1 247 ? -16.141 6.066 -2.791 1 89.69 247 LEU A N 1
ATOM 1960 C CA . LEU A 1 247 ? -16.062 7.52 -2.822 1 89.69 247 LEU A CA 1
ATOM 1961 C C . LEU A 1 247 ? -16.656 8.078 -4.109 1 89.69 247 LEU A C 1
ATOM 1963 O O . LEU A 1 247 ? -16.641 9.289 -4.332 1 89.69 247 LEU A O 1
ATOM 1967 N N . GLY A 1 248 ? -17.078 7.199 -4.949 1 87.62 248 GLY A N 1
ATOM 1968 C CA . GLY A 1 248 ? -17.672 7.602 -6.211 1 87.62 248 GLY A CA 1
ATOM 1969 C C . GLY A 1 248 ? -19.172 7.848 -6.109 1 87.62 248 GLY A C 1
ATOM 1970 O O . GLY A 1 248 ? -19.781 8.375 -7.039 1 87.62 248 GLY A O 1
ATOM 1971 N N . SER A 1 249 ? -19.688 7.531 -5.031 1 84.12 249 SER A N 1
ATOM 1972 C CA . SER A 1 249 ? -21.109 7.738 -4.789 1 84.12 249 SER A CA 1
ATOM 1973 C C . SER A 1 249 ? -21.344 8.93 -3.873 1 84.12 249 SER A C 1
ATOM 1975 O O . SER A 1 249 ? -20.422 9.383 -3.186 1 84.12 249 SER A O 1
ATOM 1977 N N . THR A 1 250 ? -22.5 9.5 -3.973 1 80.31 250 THR A N 1
ATOM 1978 C CA . THR A 1 250 ? -22.922 10.562 -3.068 1 80.31 250 THR A CA 1
ATOM 1979 C C . THR A 1 250 ? -24.172 10.164 -2.297 1 80.31 250 THR A C 1
ATOM 1981 O O . THR A 1 250 ? -25.219 9.93 -2.893 1 80.31 250 THR A O 1
ATOM 1984 N N . PRO A 1 251 ? -24.109 9.93 -1.058 1 81.19 251 PRO A N 1
ATOM 1985 C CA . PRO A 1 251 ? -22.938 10.117 -0.215 1 81.19 251 PRO A CA 1
ATOM 1986 C C . PRO A 1 251 ? -21.938 8.961 -0.328 1 81.19 251 PRO A C 1
ATOM 1988 O O . PRO A 1 251 ? -22.281 7.891 -0.834 1 81.19 251 PRO A O 1
ATOM 1991 N N . ASP A 1 252 ? -20.719 9.188 0.21 1 86.44 252 ASP A N 1
ATOM 1992 C CA . ASP A 1 252 ? -19.734 8.109 0.318 1 86.44 252 ASP A CA 1
ATOM 1993 C C . ASP A 1 252 ? -20.281 6.961 1.168 1 86.44 252 ASP A C 1
ATOM 1995 O O . ASP A 1 252 ? -21 7.191 2.143 1 86.44 252 ASP A O 1
ATOM 1999 N N . THR A 1 253 ? -20 5.781 0.805 1 91.06 253 THR A N 1
ATOM 2000 C CA . THR A 1 253 ? -20.391 4.621 1.595 1 91.06 253 THR A CA 1
ATOM 2001 C C . THR A 1 253 ? -19.188 3.742 1.915 1 91.06 253 THR A C 1
ATOM 2003 O O . THR A 1 253 ? -18.141 3.852 1.269 1 91.06 253 THR A O 1
ATOM 2006 N N . ARG A 1 254 ? -19.359 3.027 2.93 1 94.81 254 ARG A N 1
ATOM 2007 C CA . ARG A 1 254 ? -18.312 2.105 3.348 1 94.81 254 ARG A CA 1
ATOM 2008 C C . ARG A 1 254 ? -18.906 0.836 3.951 1 94.81 254 ARG A C 1
ATOM 2010 O O . ARG A 1 254 ? -19.734 0.904 4.855 1 94.81 254 ARG A O 1
ATOM 2017 N N . THR A 1 255 ? -18.516 -0.299 3.414 1 96.62 255 THR A N 1
ATOM 2018 C CA . THR A 1 255 ? -19 -1.61 3.838 1 96.62 255 THR A CA 1
ATOM 2019 C C . THR A 1 255 ? -17.828 -2.488 4.297 1 96.62 255 THR A C 1
ATOM 2021 O O . THR A 1 255 ? -16.797 -2.545 3.639 1 96.62 255 THR A O 1
ATOM 2024 N N . VAL A 1 256 ? -18.031 -3.158 5.406 1 97.19 256 VAL A N 1
ATOM 2025 C CA . VAL A 1 256 ? -17.031 -4.086 5.926 1 97.19 256 VAL A CA 1
ATOM 2026 C C . VAL A 1 256 ? -17.625 -5.488 6.008 1 97.19 256 VAL A C 1
ATOM 2028 O O . VAL A 1 256 ? -18.734 -5.672 6.516 1 97.19 256 VAL A O 1
ATOM 2031 N N . TRP A 1 257 ? -16.969 -6.461 5.445 1 97.56 257 TRP A N 1
ATOM 2032 C CA . TRP A 1 257 ? -17.281 -7.875 5.602 1 97.56 257 TRP A CA 1
ATOM 2033 C C . TRP A 1 257 ? -16.281 -8.562 6.516 1 97.56 257 TRP A C 1
ATOM 2035 O O . TRP A 1 257 ? -15.07 -8.344 6.398 1 97.56 257 TRP A O 1
ATOM 2045 N N . THR A 1 258 ? -16.719 -9.305 7.414 1 96.88 258 THR A N 1
ATOM 2046 C CA . THR A 1 258 ? -15.836 -10.047 8.305 1 96.88 258 THR A CA 1
ATOM 2047 C C . THR A 1 258 ? -16.234 -11.516 8.359 1 96.88 258 THR A C 1
ATOM 2049 O O . THR A 1 258 ? -17.438 -11.844 8.305 1 96.88 258 THR A O 1
ATOM 2052 N N . CYS A 1 259 ? -15.273 -12.336 8.336 1 94.25 259 CYS A N 1
ATOM 2053 C CA . CYS A 1 259 ? -15.469 -13.781 8.438 1 94.25 259 CYS A CA 1
ATOM 2054 C C . CYS A 1 259 ? -14.648 -14.359 9.586 1 94.25 259 CYS A C 1
ATOM 2056 O O . CYS A 1 259 ? -13.422 -14.352 9.539 1 94.25 259 CYS A O 1
ATOM 2058 N N . ARG A 1 260 ? -15.25 -14.836 10.625 1 84.5 260 ARG A N 1
ATOM 2059 C CA . ARG A 1 260 ? -14.547 -15.32 11.812 1 84.5 260 ARG A CA 1
ATOM 2060 C C . ARG A 1 260 ? -14.383 -16.844 11.766 1 84.5 260 ARG A C 1
ATOM 2062 O O . ARG A 1 260 ? -13.438 -17.391 12.336 1 84.5 260 ARG A O 1
ATOM 2069 N N . ASP A 1 261 ? -15.273 -17.516 11.125 1 80.5 261 ASP A N 1
ATOM 2070 C CA . ASP A 1 261 ? -15.266 -18.969 11.172 1 80.5 261 ASP A CA 1
ATOM 2071 C C . ASP A 1 261 ? -14.828 -19.562 9.836 1 80.5 261 ASP A C 1
ATOM 2073 O O . ASP A 1 261 ? -14.875 -20.781 9.656 1 80.5 261 ASP A O 1
ATOM 2077 N N . GLY A 1 262 ? -14.484 -18.719 8.922 1 75.25 262 GLY A N 1
ATOM 2078 C CA . GLY A 1 262 ? -14.016 -19.203 7.629 1 75.25 262 GLY A CA 1
ATOM 2079 C C . GLY A 1 262 ? -15.141 -19.422 6.633 1 75.25 262 GLY A C 1
ATOM 2080 O O . GLY A 1 262 ? -14.891 -19.672 5.453 1 75.25 262 GLY A O 1
ATOM 2081 N N . GLU A 1 263 ? -16.359 -19.281 7.059 1 79.25 263 GLU A N 1
ATOM 2082 C CA . GLU A 1 263 ? -17.453 -19.609 6.148 1 79.25 263 GLU A CA 1
ATOM 2083 C C . GLU A 1 263 ? -18.5 -18.5 6.125 1 79.25 263 GLU A C 1
ATOM 2085 O O . GLU A 1 263 ? -18.953 -18.094 5.055 1 79.25 263 GLU A O 1
ATOM 2090 N N . ASN A 1 264 ? -18.781 -17.984 7.219 1 89.88 264 ASN A N 1
ATOM 2091 C CA . ASN A 1 264 ? -19.891 -17.031 7.309 1 89.88 264 ASN A CA 1
ATOM 2092 C C . ASN A 1 264 ? -19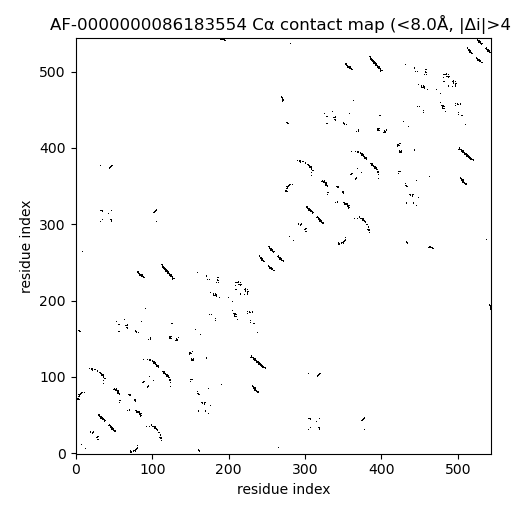.375 -15.594 7.363 1 89.88 264 ASN A C 1
ATOM 2094 O O . ASN A 1 264 ? -18.672 -15.219 8.297 1 89.88 264 ASN A O 1
ATOM 2098 N N . TRP A 1 265 ? -19.781 -14.867 6.355 1 95.19 265 TRP A N 1
ATOM 2099 C CA . TRP A 1 265 ? -19.406 -13.461 6.273 1 95.19 265 TRP A CA 1
ATOM 2100 C C . TRP A 1 265 ? -20.5 -12.562 6.82 1 95.19 265 TRP A C 1
ATOM 2102 O O . TRP A 1 265 ? -21.688 -12.766 6.523 1 95.19 265 TRP A O 1
ATOM 2112 N N . LYS A 1 266 ? -20.141 -11.703 7.676 1 95.38 266 LYS A N 1
ATOM 2113 C CA . LYS A 1 266 ? -21.031 -10.664 8.172 1 95.38 266 LYS A CA 1
ATOM 2114 C C . LYS A 1 266 ? -20.766 -9.328 7.488 1 95.38 266 LYS A C 1
ATOM 2116 O O . LYS A 1 266 ? -19.609 -8.93 7.332 1 95.38 266 LYS A O 1
ATOM 2121 N N . GLU A 1 267 ? -21.797 -8.711 7.059 1 95.5 267 GLU A N 1
ATOM 2122 C CA . GLU A 1 267 ? -21.703 -7.418 6.391 1 95.5 267 GLU A CA 1
ATOM 2123 C C . GLU A 1 267 ? -22.188 -6.289 7.297 1 95.5 267 GLU A C 1
ATOM 2125 O O . GLU A 1 267 ? -23.219 -6.414 7.953 1 95.5 267 GLU A O 1
ATOM 2130 N N . GLU A 1 268 ? -21.438 -5.188 7.289 1 94.81 268 GLU A N 1
ATOM 2131 C CA . GLU A 1 268 ? -21.781 -4.051 8.133 1 94.81 268 GLU A CA 1
ATOM 2132 C C . GLU A 1 268 ? -21.438 -2.73 7.457 1 94.81 268 GLU A C 1
ATOM 2134 O O . GLU A 1 268 ? -20.344 -2.582 6.898 1 94.81 268 GLU A O 1
ATOM 2139 N N . GLY A 1 269 ? -22.375 -1.776 7.52 1 92.62 269 GLY A N 1
ATOM 2140 C CA . GLY A 1 269 ? -22.094 -0.421 7.082 1 92.62 269 GLY A CA 1
ATOM 2141 C C . GLY A 1 269 ? -21.375 0.404 8.133 1 92.62 269 GLY A C 1
ATOM 2142 O O . GLY A 1 269 ? -21.688 0.319 9.32 1 92.62 269 GLY A O 1
ATOM 2143 N N . VAL A 1 270 ? -20.328 1.162 7.742 1 91.81 270 VAL A N 1
ATOM 2144 C CA . VAL A 1 270 ? -19.594 2 8.68 1 91.81 270 VAL A CA 1
ATOM 2145 C C . VAL A 1 270 ? -19.406 3.396 8.094 1 91.81 270 VAL A C 1
ATOM 2147 O O . VAL A 1 270 ? -19.688 3.619 6.91 1 91.81 270 VAL A O 1
ATOM 2150 N N . VAL A 1 271 ? -18.984 4.324 8.938 1 86.31 271 VAL A N 1
ATOM 2151 C CA . VAL A 1 271 ? -18.688 5.688 8.516 1 86.31 271 VAL A CA 1
ATOM 2152 C C . VAL A 1 271 ? -17.5 5.695 7.551 1 86.31 271 VAL A C 1
ATOM 2154 O O . VAL A 1 271 ? -16.469 5.086 7.832 1 86.31 271 VAL A O 1
ATOM 2157 N N . PRO A 1 272 ? -17.719 6.352 6.469 1 87.62 272 PRO A N 1
ATOM 2158 C CA . PRO A 1 27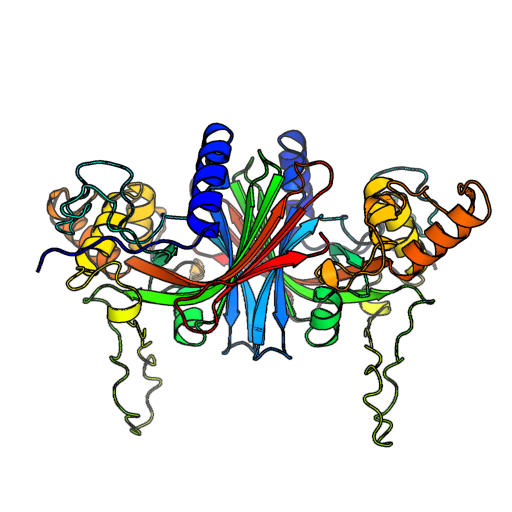2 ? -16.609 6.402 5.5 1 87.62 272 PRO A CA 1
ATOM 2159 C C . PRO A 1 272 ? -15.445 7.266 5.977 1 87.62 272 PRO A C 1
ATOM 2161 O O . PRO A 1 272 ? -15.641 8.18 6.785 1 87.62 272 PRO A O 1
ATOM 2164 N N . MET B 1 1 ? 19.547 34.312 14.18 1 66.88 1 MET B N 1
ATOM 2165 C CA . MET B 1 1 ? 20.266 34 12.945 1 66.88 1 MET B CA 1
ATOM 2166 C C . MET B 1 1 ? 19.328 33.469 11.875 1 66.88 1 MET B C 1
ATOM 2168 O O . MET B 1 1 ? 18.359 32.781 12.188 1 66.88 1 MET B O 1
ATOM 2172 N N . THR B 1 2 ? 19.406 33.969 10.672 1 86.94 2 THR B N 1
ATOM 2173 C CA . THR B 1 2 ? 18.578 33.562 9.555 1 86.94 2 THR B CA 1
ATOM 2174 C C . THR B 1 2 ? 18.859 32.125 9.164 1 86.94 2 THR B C 1
ATOM 2176 O O . THR B 1 2 ? 20.016 31.703 9.094 1 86.94 2 THR B O 1
ATOM 2179 N N . PRO B 1 3 ? 17.891 31.359 9.047 1 93.81 3 PRO B N 1
ATOM 2180 C CA . PRO B 1 3 ? 18.125 29.938 8.734 1 93.81 3 PRO B CA 1
ATOM 2181 C C . PRO B 1 3 ? 18.75 29.734 7.359 1 93.81 3 PRO B C 1
ATOM 2183 O O . PRO B 1 3 ? 18.609 30.578 6.48 1 93.81 3 PRO B O 1
ATOM 2186 N N . THR B 1 4 ? 19.547 28.672 7.273 1 94.38 4 THR B N 1
ATOM 2187 C CA . THR B 1 4 ? 20.156 28.25 6.02 1 94.38 4 THR B CA 1
ATOM 2188 C C . THR B 1 4 ? 19.562 26.922 5.551 1 94.38 4 THR B C 1
ATOM 2190 O O . THR B 1 4 ? 19.375 26 6.348 1 94.38 4 THR B O 1
ATOM 2193 N N . ALA B 1 5 ? 19.281 26.891 4.234 1 94.75 5 ALA B N 1
ATOM 2194 C CA . ALA B 1 5 ? 18.688 25.688 3.664 1 94.75 5 ALA B CA 1
ATOM 2195 C C . ALA B 1 5 ? 19.641 24.5 3.773 1 94.75 5 ALA B C 1
ATOM 2197 O O . ALA B 1 5 ? 20.844 24.625 3.521 1 94.75 5 ALA B O 1
ATOM 2198 N N . LYS B 1 6 ? 19.109 23.375 4.141 1 90 6 LYS B N 1
ATOM 2199 C CA . LYS B 1 6 ? 19.875 22.141 4.203 1 90 6 LYS B CA 1
ATOM 2200 C C . LYS B 1 6 ? 19.953 21.469 2.832 1 90 6 LYS B C 1
ATOM 2202 O O . LYS B 1 6 ? 19.047 21.609 2.01 1 90 6 LYS B O 1
ATOM 2207 N N . SER B 1 7 ? 21.094 20.797 2.646 1 91.31 7 SER B N 1
ATOM 2208 C CA . SER B 1 7 ? 21.172 19.938 1.46 1 91.31 7 SER B CA 1
ATOM 2209 C C . SER B 1 7 ? 20.266 18.734 1.58 1 91.31 7 SER B C 1
ATOM 2211 O O . SER B 1 7 ? 20.25 18.047 2.609 1 91.31 7 SER B O 1
ATOM 2213 N N . LEU B 1 8 ? 19.516 18.5 0.555 1 94.31 8 LEU B N 1
ATOM 2214 C CA . LEU B 1 8 ? 18.578 17.375 0.567 1 94.31 8 LEU B CA 1
ATOM 2215 C C . LEU B 1 8 ? 19.203 16.141 -0.093 1 94.31 8 LEU B C 1
ATOM 2217 O O . LEU B 1 8 ? 20.016 16.266 -1.001 1 94.31 8 LEU B O 1
ATOM 2221 N N . PRO B 1 9 ? 18.844 14.992 0.417 1 95.25 9 PRO B N 1
ATOM 2222 C CA . PRO B 1 9 ? 19.344 13.781 -0.245 1 95.25 9 PRO B CA 1
ATOM 2223 C C . PRO B 1 9 ? 18.891 13.688 -1.701 1 95.25 9 PRO B C 1
ATOM 2225 O O . PRO B 1 9 ? 17.828 14.211 -2.064 1 95.25 9 PRO B O 1
ATOM 2228 N N . ALA B 1 10 ? 19.625 12.953 -2.482 1 95.56 10 ALA B N 1
ATOM 2229 C CA . ALA B 1 10 ? 19.422 12.875 -3.928 1 95.56 10 ALA B CA 1
ATOM 2230 C C . ALA B 1 10 ? 18.047 12.32 -4.266 1 95.56 10 ALA B C 1
ATOM 2232 O O . ALA B 1 10 ? 17.438 12.711 -5.266 1 95.56 10 ALA B O 1
ATOM 2233 N N . TRP B 1 11 ? 17.562 11.422 -3.441 1 97.56 11 TRP B N 1
ATOM 2234 C CA . TRP B 1 11 ? 16.281 10.781 -3.752 1 97.56 11 TRP B CA 1
ATOM 2235 C C . TRP B 1 11 ? 15.141 11.789 -3.689 1 97.56 11 TRP B C 1
ATOM 2237 O O . TRP B 1 11 ? 14.094 11.594 -4.316 1 97.56 11 TRP B O 1
ATOM 2247 N N . VAL B 1 12 ? 15.289 12.898 -2.908 1 97.56 12 VAL B N 1
ATOM 2248 C CA . VAL B 1 12 ? 14.234 13.906 -2.789 1 97.56 12 VAL B CA 1
ATOM 2249 C C . VAL B 1 12 ? 14.031 14.602 -4.133 1 97.56 12 VAL B C 1
ATOM 2251 O O . VAL B 1 12 ? 12.898 14.734 -4.605 1 97.56 12 VAL B O 1
ATOM 2254 N N . ASP B 1 13 ? 15.117 15 -4.746 1 96.25 13 ASP B N 1
ATOM 2255 C CA . ASP B 1 13 ? 15.031 15.641 -6.055 1 96.25 13 ASP B CA 1
ATOM 2256 C C . ASP B 1 13 ? 14.461 14.688 -7.102 1 96.25 13 ASP B C 1
ATOM 2258 O O . ASP B 1 13 ? 13.641 15.078 -7.934 1 96.25 13 ASP B O 1
ATOM 2262 N N . ARG B 1 14 ? 14.945 13.492 -7.035 1 97.38 14 ARG B N 1
ATOM 2263 C CA . ARG B 1 14 ? 14.445 12.484 -7.969 1 97.38 14 ARG B CA 1
ATOM 2264 C C . ARG B 1 14 ? 12.945 12.297 -7.816 1 97.38 14 ARG B C 1
ATOM 2266 O O . ARG B 1 14 ? 12.211 12.25 -8.805 1 97.38 14 ARG B O 1
ATOM 2273 N N . LEU B 1 15 ? 12.484 12.188 -6.598 1 98.19 15 LEU B N 1
ATOM 2274 C CA . LEU B 1 15 ? 11.062 12.008 -6.328 1 98.19 15 LEU B CA 1
ATOM 2275 C C . LEU B 1 15 ? 10.258 13.211 -6.797 1 98.19 15 LEU B C 1
ATOM 2277 O O . LEU B 1 15 ? 9.227 13.062 -7.461 1 98.19 15 LEU B O 1
ATOM 2281 N N . ARG B 1 16 ? 10.711 14.383 -6.473 1 96.88 16 ARG B N 1
ATOM 2282 C CA . ARG B 1 16 ? 10 15.594 -6.855 1 96.88 16 ARG B CA 1
ATOM 2283 C C . ARG B 1 16 ? 9.891 15.703 -8.375 1 96.88 16 ARG B C 1
ATOM 2285 O O . ARG B 1 16 ? 8.828 16.047 -8.898 1 96.88 16 ARG B O 1
ATOM 2292 N N . ASP B 1 17 ? 10.945 15.391 -9.078 1 97.19 17 ASP B N 1
ATOM 2293 C CA . ASP B 1 17 ? 10.953 15.453 -10.531 1 97.19 17 ASP B CA 1
ATOM 2294 C C . ASP B 1 17 ? 9.969 14.445 -11.125 1 97.19 17 ASP B C 1
ATOM 2296 O O . ASP B 1 17 ? 9.164 14.797 -11.992 1 97.19 17 ASP B O 1
ATOM 2300 N N . LEU B 1 18 ? 10.078 13.242 -10.664 1 97.5 18 LEU B N 1
ATOM 2301 C CA . LEU B 1 18 ? 9.211 12.188 -11.18 1 97.5 18 LEU B CA 1
ATOM 2302 C C . LEU B 1 18 ? 7.75 12.469 -10.844 1 97.5 18 LEU B C 1
ATOM 2304 O O . LEU B 1 18 ? 6.859 12.203 -11.656 1 97.5 18 LEU B O 1
ATOM 2308 N N . LEU B 1 19 ? 7.547 12.977 -9.656 1 97.31 19 LEU B N 1
ATOM 2309 C CA . LEU B 1 19 ? 6.184 13.305 -9.258 1 97.31 19 LEU B CA 1
ATOM 2310 C C . LEU B 1 19 ? 5.598 14.383 -10.164 1 97.31 19 LEU B C 1
ATOM 2312 O O . LEU B 1 19 ? 4.449 14.273 -10.609 1 97.31 19 LEU B O 1
ATOM 2316 N N . THR B 1 20 ? 6.371 15.406 -10.438 1 96.06 20 THR B N 1
ATOM 2317 C CA . THR B 1 20 ? 5.926 16.484 -11.32 1 96.06 20 THR B CA 1
ATOM 2318 C C . THR B 1 20 ? 5.535 15.922 -12.688 1 96.06 20 THR B C 1
ATOM 2320 O O . THR B 1 20 ? 4.469 16.25 -13.211 1 96.06 20 THR B O 1
ATOM 2323 N N . ALA B 1 21 ? 6.348 15.094 -13.188 1 96.88 21 ALA B N 1
ATOM 2324 C CA . ALA B 1 21 ? 6.086 14.492 -14.5 1 96.88 21 ALA B CA 1
ATOM 2325 C C . ALA B 1 21 ? 4.816 13.648 -14.469 1 96.88 21 ALA B C 1
ATOM 2327 O O . ALA B 1 21 ? 4.027 13.672 -15.414 1 96.88 21 ALA B O 1
ATOM 2328 N N . ASN B 1 22 ? 4.641 12.898 -13.406 1 96.06 22 ASN B N 1
ATOM 2329 C CA . ASN B 1 22 ? 3.492 12.008 -13.305 1 96.06 22 ASN B CA 1
ATOM 2330 C C . ASN B 1 22 ? 2.201 12.781 -13.062 1 96.06 22 ASN B C 1
ATOM 2332 O O . ASN B 1 22 ? 1.145 12.414 -13.578 1 96.06 22 ASN B O 1
ATOM 2336 N N . MET B 1 23 ? 2.279 13.898 -12.312 1 94.62 23 MET B N 1
ATOM 2337 C CA . MET B 1 23 ? 1.103 14.695 -11.992 1 94.62 23 MET B CA 1
ATOM 2338 C C . MET B 1 23 ? 0.549 15.367 -13.25 1 94.62 23 MET B C 1
ATOM 2340 O O . MET B 1 23 ? -0.648 15.648 -13.336 1 94.62 23 MET B O 1
ATOM 2344 N N . LYS B 1 24 ? 1.359 15.609 -14.234 1 95.69 24 LYS B N 1
ATOM 2345 C CA . LYS B 1 24 ? 0.919 16.172 -15.508 1 95.69 24 LYS B CA 1
ATOM 2346 C C . LYS B 1 24 ? 0.04 15.188 -16.266 1 95.69 24 LYS B C 1
ATOM 2348 O O . LYS B 1 24 ? -0.843 15.594 -17.031 1 95.69 24 LYS B O 1
ATOM 2353 N N . GLU B 1 25 ? 0.27 13.922 -15.984 1 93.5 25 GLU B N 1
ATOM 2354 C CA . GLU B 1 25 ? -0.444 12.875 -16.703 1 93.5 25 GLU B CA 1
ATOM 2355 C C . GLU B 1 25 ? -1.709 12.461 -15.961 1 93.5 25 GLU B C 1
ATOM 2357 O O . GLU B 1 25 ? -2.752 12.234 -16.578 1 93.5 25 GLU B O 1
ATOM 2362 N N . ASN B 1 26 ? -1.598 12.344 -14.711 1 91.5 26 ASN B N 1
ATOM 2363 C CA . ASN B 1 26 ? -2.686 11.852 -13.875 1 91.5 26 ASN B CA 1
ATOM 2364 C C . ASN B 1 26 ? -2.551 12.336 -12.438 1 91.5 26 ASN B C 1
ATOM 2366 O O . ASN B 1 26 ? -1.681 11.867 -11.703 1 91.5 26 ASN B O 1
ATOM 2370 N N . LYS B 1 27 ? -3.479 13.125 -11.984 1 90.31 27 LYS B N 1
ATOM 2371 C CA . LYS B 1 27 ? -3.412 13.75 -10.672 1 90.31 27 LYS B CA 1
ATOM 2372 C C . LYS B 1 27 ? -3.602 12.727 -9.555 1 90.31 27 LYS B C 1
ATOM 2374 O O . LYS B 1 27 ? -3.215 12.969 -8.406 1 90.31 27 LYS B O 1
ATOM 2379 N N . ASP B 1 28 ? -4.164 11.594 -9.859 1 88.19 28 ASP B N 1
ATOM 2380 C CA . ASP B 1 28 ? -4.41 10.562 -8.852 1 88.19 28 ASP B CA 1
ATOM 2381 C C . ASP B 1 28 ? -3.104 9.922 -8.391 1 88.19 28 ASP B C 1
ATOM 2383 O O . ASP B 1 28 ? -3.064 9.25 -7.359 1 88.19 28 ASP B O 1
ATOM 2387 N N . LEU B 1 29 ? -2.006 10.188 -9.094 1 92.25 29 LEU B N 1
ATOM 2388 C CA . LEU B 1 29 ? -0.728 9.555 -8.789 1 92.25 29 LEU B CA 1
ATOM 2389 C C . LEU B 1 29 ? -0.046 10.234 -7.613 1 92.25 29 LEU B C 1
ATOM 2391 O O . LEU B 1 29 ? 1.045 9.836 -7.199 1 92.25 29 LEU B O 1
ATOM 2395 N N . ILE B 1 30 ? -0.702 11.195 -6.965 1 95.19 30 ILE B N 1
ATOM 2396 C CA . ILE B 1 30 ? -0.194 11.883 -5.785 1 95.19 30 ILE B CA 1
ATOM 2397 C C . ILE B 1 30 ? -0.358 11 -4.555 1 95.19 30 ILE B C 1
ATOM 2399 O O . ILE B 1 30 ? 0.236 11.266 -3.506 1 95.19 30 ILE B O 1
ATOM 2403 N N . SER B 1 31 ? -1.136 9.953 -4.617 1 95.56 31 SER B N 1
ATOM 2404 C CA . SER B 1 31 ? -1.428 9.078 -3.484 1 95.56 31 SER B CA 1
ATOM 2405 C C . SER B 1 31 ? -0.492 7.875 -3.461 1 95.56 31 SER B C 1
ATOM 2407 O O . SER B 1 31 ? -0.019 7.426 -4.508 1 95.56 31 SER B O 1
ATOM 2409 N N . TYR B 1 32 ? -0.191 7.441 -2.293 1 97.62 32 TYR B N 1
ATOM 2410 C CA . TYR B 1 32 ? 0.616 6.234 -2.145 1 97.62 32 TYR B CA 1
ATOM 2411 C C . TYR B 1 32 ? 0.09 5.359 -1.012 1 97.62 32 TYR B C 1
ATOM 2413 O O . TYR B 1 32 ? -0.753 5.797 -0.224 1 97.62 32 TYR B O 1
ATOM 2421 N N . ALA B 1 33 ? 0.511 4.082 -0.966 1 98.38 33 ALA B N 1
ATOM 2422 C CA . ALA B 1 33 ? 0.125 3.129 0.069 1 98.38 33 ALA B CA 1
ATOM 2423 C C . ALA B 1 33 ? 1.04 3.238 1.285 1 98.38 33 ALA B C 1
ATOM 2425 O O . ALA B 1 33 ? 2.264 3.152 1.158 1 98.38 33 ALA B O 1
ATOM 2426 N N . LEU B 1 34 ? 0.483 3.443 2.436 1 98.69 34 LEU B N 1
ATOM 2427 C CA . LEU B 1 34 ? 1.223 3.543 3.688 1 98.69 34 LEU B CA 1
ATOM 2428 C C . LEU B 1 34 ? 0.944 2.338 4.578 1 98.69 34 LEU B C 1
ATOM 2430 O O . LEU B 1 34 ? -0.205 2.084 4.949 1 98.69 34 LEU B O 1
ATOM 2434 N N . ALA B 1 35 ? 1.991 1.644 4.895 1 98.62 35 ALA B N 1
ATOM 2435 C CA . ALA B 1 35 ? 1.872 0.462 5.746 1 98.62 35 ALA B CA 1
ATOM 2436 C C . ALA B 1 35 ? 2.316 0.768 7.176 1 98.62 35 ALA B C 1
ATOM 2438 O O . ALA B 1 35 ? 3.322 1.449 7.387 1 98.62 35 ALA B O 1
ATOM 2439 N N . THR B 1 36 ? 1.583 0.336 8.109 1 98 36 THR B N 1
ATOM 2440 C CA . THR B 1 36 ? 1.852 0.392 9.539 1 98 36 THR B CA 1
ATOM 2441 C C . THR B 1 36 ? 1.668 -0.981 10.18 1 98 36 THR B C 1
ATOM 2443 O O . THR B 1 36 ? 1.36 -1.956 9.492 1 98 36 THR B O 1
ATOM 2446 N N . THR B 1 37 ? 1.99 -1.055 11.422 1 95.25 37 THR B N 1
ATOM 2447 C CA . THR B 1 37 ? 1.752 -2.279 12.172 1 95.25 37 THR B CA 1
ATOM 2448 C C . THR B 1 37 ? 0.89 -2 13.398 1 95.25 37 THR B C 1
ATOM 2450 O O . THR B 1 37 ? 1.104 -1.012 14.102 1 95.25 37 THR B O 1
ATOM 2453 N N . SER B 1 38 ? -0.094 -2.811 13.539 1 91.94 38 SER B N 1
ATOM 2454 C CA . SER B 1 38 ? -0.912 -2.717 14.75 1 91.94 38 SER B CA 1
ATOM 2455 C C . SER B 1 38 ? -0.342 -3.576 15.867 1 91.94 38 SER B C 1
ATOM 2457 O O . SER B 1 38 ? -0.609 -4.777 15.938 1 91.94 38 SER B O 1
ATOM 2459 N N . ALA B 1 39 ? 0.327 -2.965 16.719 1 84.62 39 ALA B N 1
ATOM 2460 C CA . ALA B 1 39 ? 0.931 -3.697 17.828 1 84.62 39 ALA B CA 1
ATOM 2461 C C . ALA B 1 39 ? -0.138 -4.312 18.734 1 84.62 39 ALA B C 1
ATOM 2463 O O . ALA B 1 39 ? 0.041 -5.414 19.266 1 84.62 39 ALA B O 1
ATOM 2464 N N . SER B 1 40 ? -1.219 -3.701 18.844 1 83.88 40 SER B N 1
ATOM 2465 C CA . SER B 1 40 ? -2.293 -4.145 19.719 1 83.88 40 SER B CA 1
ATOM 2466 C C . SER B 1 40 ? -3.084 -5.289 19.094 1 83.88 40 SER B C 1
ATOM 2468 O O . SER B 1 40 ? -3.85 -5.969 19.781 1 83.88 40 SER B O 1
ATOM 2470 N N . ASP B 1 41 ? -2.896 -5.516 17.828 1 88.06 41 ASP B N 1
ATOM 2471 C CA . ASP B 1 41 ? -3.604 -6.582 17.125 1 88.06 41 ASP B CA 1
ATOM 2472 C C . ASP B 1 41 ? -2.627 -7.617 16.578 1 88.06 41 ASP B C 1
ATOM 2474 O O . ASP B 1 41 ? -2.633 -7.906 15.375 1 88.06 41 ASP B O 1
ATOM 2478 N N . ALA B 1 42 ? -1.772 -8.109 17.5 1 88.12 42 ALA B N 1
ATOM 2479 C CA . ALA B 1 42 ? -0.833 -9.188 17.203 1 88.12 42 ALA B CA 1
ATOM 2480 C C . ALA B 1 42 ? 0.045 -8.836 16 1 88.12 42 ALA B C 1
ATOM 2482 O O . ALA B 1 42 ? 0.265 -9.664 15.117 1 88.12 42 ALA B O 1
ATOM 2483 N N . GLN B 1 43 ? 0.39 -7.625 15.82 1 89.62 43 GLN B N 1
ATOM 2484 C CA . GLN B 1 43 ? 1.329 -7.137 14.82 1 89.62 43 GLN B CA 1
ATOM 2485 C C . GLN B 1 43 ? 0.734 -7.234 13.414 1 89.62 43 GLN B C 1
ATOM 2487 O O . GLN B 1 43 ? 1.453 -7.484 12.445 1 89.62 43 GLN B O 1
ATOM 2492 N N . GLN B 1 44 ? -0.544 -7.109 13.359 1 95.31 44 GLN B N 1
ATOM 2493 C CA . GLN B 1 44 ? -1.226 -7.094 12.07 1 95.31 44 GLN B CA 1
ATOM 2494 C C . GLN B 1 44 ? -0.7 -5.965 11.188 1 95.31 44 GLN B C 1
ATOM 2496 O O . GLN B 1 44 ? -0.71 -4.801 11.586 1 95.31 44 GLN B O 1
ATOM 2501 N N . PRO B 1 45 ? -0.18 -6.379 9.977 1 96.88 45 PRO B N 1
ATOM 2502 C CA . PRO B 1 45 ? 0.106 -5.293 9.039 1 96.88 45 PRO B CA 1
ATOM 2503 C C . PRO B 1 45 ? -1.155 -4.57 8.57 1 96.88 45 PRO B C 1
ATOM 2505 O O . PRO B 1 45 ? -2.197 -5.203 8.375 1 96.88 45 PRO B O 1
ATOM 2508 N N . ARG B 1 46 ? -1.07 -3.316 8.531 1 97.56 46 ARG B N 1
ATOM 2509 C CA . ARG B 1 46 ? -2.125 -2.469 7.984 1 97.56 46 ARG B CA 1
ATOM 2510 C C . ARG B 1 46 ? -1.611 -1.634 6.816 1 97.56 46 ARG B C 1
ATOM 2512 O O . ARG B 1 46 ? -0.441 -1.246 6.793 1 97.56 46 ARG B O 1
ATOM 2519 N N . VAL B 1 47 ? -2.469 -1.408 5.863 1 98.44 47 VAL B N 1
ATOM 2520 C CA . VAL B 1 47 ? -2.051 -0.583 4.734 1 98.44 47 VAL B CA 1
ATOM 2521 C C . VAL B 1 47 ? -3.256 0.16 4.164 1 98.44 47 VAL B C 1
ATOM 2523 O O . VAL B 1 47 ? -4.367 -0.375 4.137 1 98.44 47 VAL B O 1
ATOM 2526 N N . ARG B 1 48 ? -3.02 1.393 3.752 1 96.88 48 ARG B N 1
ATOM 2527 C CA . ARG B 1 48 ? -4.039 2.223 3.117 1 96.88 48 ARG B CA 1
ATOM 2528 C C . ARG B 1 48 ? -3.404 3.301 2.246 1 96.88 48 ARG B C 1
ATOM 2530 O O . ARG B 1 48 ? -2.229 3.633 2.418 1 96.88 48 ARG B O 1
ATOM 2537 N N . TYR B 1 49 ? -4.199 3.76 1.372 1 96.44 49 TYR B N 1
ATOM 2538 C CA . TYR B 1 49 ? -3.736 4.879 0.558 1 96.44 49 TYR B CA 1
ATOM 2539 C C . TYR B 1 49 ? -3.879 6.195 1.312 1 96.44 49 TYR B C 1
ATOM 2541 O O . TYR B 1 49 ? -4.863 6.41 2.021 1 96.44 49 TYR B O 1
ATOM 2549 N N . VAL B 1 50 ? -2.916 7 1.174 1 96.44 50 VAL B N 1
ATOM 2550 C CA . VAL B 1 50 ? -2.895 8.352 1.72 1 96.44 50 VAL B CA 1
ATOM 2551 C C . VAL B 1 50 ? -2.43 9.336 0.648 1 96.44 50 VAL B C 1
ATOM 2553 O O . VAL B 1 50 ? -1.819 8.938 -0.347 1 96.44 50 VAL B O 1
ATOM 2556 N N . VAL B 1 51 ? -2.76 10.586 0.849 1 96 51 VAL B N 1
ATOM 2557 C CA . VAL B 1 51 ? -2.404 11.617 -0.12 1 96 51 VAL B CA 1
ATOM 2558 C C . VAL B 1 51 ? -1.119 12.312 0.318 1 96 51 VAL B C 1
ATOM 2560 O O . VAL B 1 51 ? -1.006 12.758 1.464 1 96 51 VAL B O 1
ATOM 2563 N N . HIS B 1 52 ? -0.184 12.359 -0.601 1 97.62 52 HIS B N 1
ATOM 2564 C CA . HIS B 1 52 ? 1.051 13.102 -0.355 1 97.62 52 HIS B CA 1
ATOM 2565 C C . HIS B 1 52 ? 0.797 14.602 -0.321 1 97.62 52 HIS B C 1
ATOM 2567 O O . HIS B 1 52 ? 0.286 15.172 -1.288 1 97.62 52 HIS B O 1
ATOM 2573 N N . ARG B 1 53 ? 1.211 15.227 0.771 1 97.25 53 ARG B N 1
ATOM 2574 C CA . ARG B 1 53 ? 0.974 16.656 0.931 1 97.25 53 ARG B CA 1
ATOM 2575 C C . ARG B 1 53 ? 2.27 17.438 0.779 1 97.25 53 ARG B C 1
ATOM 2577 O O . ARG B 1 53 ? 2.357 18.594 1.221 1 97.25 53 ARG B O 1
ATOM 2584 N N . GLY B 1 54 ? 3.309 16.766 0.232 1 97 54 GLY B N 1
ATOM 2585 C CA . GLY B 1 54 ? 4.594 17.406 0.013 1 97 54 GLY B CA 1
ATOM 2586 C C . GLY B 1 54 ? 5.602 17.125 1.11 1 97 54 GLY B C 1
ATOM 2587 O O . GLY B 1 54 ? 5.355 16.281 1.981 1 97 54 GLY B O 1
ATOM 2588 N N . PHE B 1 55 ? 6.762 17.828 0.992 1 98 55 PHE B N 1
ATOM 2589 C CA . PHE B 1 55 ? 7.766 17.844 2.049 1 98 55 PHE B CA 1
ATOM 2590 C C . PHE B 1 55 ? 7.5 18.969 3.035 1 98 55 PHE B C 1
ATOM 2592 O O . PHE B 1 55 ? 6.793 19.922 2.715 1 98 55 PHE B O 1
ATOM 2599 N N . VAL B 1 56 ? 7.996 18.812 4.246 1 98.19 56 VAL B N 1
ATOM 2600 C CA . VAL B 1 56 ? 7.77 19.828 5.27 1 98.19 56 VAL B CA 1
ATOM 2601 C C . VAL B 1 56 ? 8.195 21.203 4.742 1 98.19 56 VAL B C 1
ATOM 2603 O O . VAL B 1 56 ? 9.32 21.375 4.281 1 98.19 56 VAL B O 1
ATOM 2606 N N . ASN B 1 57 ? 7.281 22.141 4.758 1 97.62 57 ASN B N 1
ATOM 2607 C CA . ASN B 1 57 ? 7.445 23.547 4.438 1 97.62 57 ASN B CA 1
ATOM 2608 C C . ASN B 1 57 ? 7.469 23.781 2.928 1 97.62 57 ASN B C 1
ATOM 2610 O O . ASN B 1 57 ? 7.699 24.906 2.471 1 97.62 57 ASN B O 1
ATOM 2614 N N . GLU B 1 58 ? 7.27 22.703 2.139 1 96 58 GLU B N 1
ATOM 2615 C CA . GLU B 1 58 ? 7.203 22.875 0.692 1 96 58 GLU B CA 1
ATOM 2616 C C . GLU B 1 58 ? 5.953 23.656 0.286 1 96 58 GLU B C 1
ATOM 2618 O O . GLU B 1 58 ? 4.84 23.297 0.679 1 96 58 GLU B O 1
ATOM 2623 N N . ARG B 1 59 ? 6.203 24.719 -0.448 1 91.5 59 ARG B N 1
ATOM 2624 C CA . ARG B 1 59 ? 5.082 25.562 -0.851 1 91.5 59 ARG B CA 1
ATOM 2625 C C . ARG B 1 59 ? 4.742 25.359 -2.324 1 91.5 59 ARG B C 1
ATOM 2627 O O . ARG B 1 59 ? 5.641 25.266 -3.166 1 91.5 59 ARG B O 1
ATOM 2634 N N . ARG B 1 60 ? 3.434 25.219 -2.504 1 76.31 60 ARG B N 1
ATOM 2635 C CA . ARG B 1 60 ? 3 25.078 -3.891 1 76.31 60 ARG B CA 1
ATOM 2636 C C . ARG B 1 60 ? 2.078 26.234 -4.285 1 76.31 60 ARG B C 1
ATOM 2638 O O . ARG B 1 60 ? 1.757 26.406 -5.465 1 76.31 60 ARG B O 1
ATOM 2645 N N . LYS B 1 61 ? 1.604 26.984 -3.354 1 75.69 61 LYS B N 1
ATOM 2646 C CA . LYS B 1 61 ? 0.727 28.125 -3.619 1 75.69 61 LYS B CA 1
ATOM 2647 C C . LYS B 1 61 ? 1.001 29.266 -2.646 1 75.69 61 LYS B C 1
ATOM 2649 O O . LYS B 1 61 ? 1.419 29.047 -1.51 1 75.69 61 LYS B O 1
ATOM 2654 N N . ASP B 1 62 ? 0.645 30.406 -3.148 1 77.69 62 ASP B N 1
ATOM 2655 C CA . ASP B 1 62 ? 0.794 31.578 -2.297 1 77.69 62 ASP B CA 1
ATOM 2656 C C . ASP B 1 62 ? -0.405 31.734 -1.366 1 77.69 62 ASP B C 1
ATOM 2658 O O . ASP B 1 62 ? -1.457 31.141 -1.591 1 77.69 62 ASP B O 1
ATOM 2662 N N . GLY B 1 63 ? -0.177 32.469 -0.323 1 77.81 63 GLY B N 1
ATOM 2663 C CA . GLY B 1 63 ? -1.281 32.875 0.535 1 77.81 63 GLY B CA 1
ATOM 2664 C C . GLY B 1 63 ? -1.789 31.734 1.418 1 77.81 63 GLY B C 1
ATOM 2665 O O . GLY B 1 63 ? -2.996 31.516 1.511 1 77.81 63 GLY B O 1
ATOM 2666 N N . ASP B 1 64 ? -0.883 30.969 2.033 1 82.94 64 ASP B N 1
ATOM 2667 C CA . ASP B 1 64 ? -1.29 29.812 2.826 1 82.94 64 ASP B CA 1
ATOM 2668 C C . ASP B 1 64 ? -1.432 30.188 4.301 1 82.94 64 ASP B C 1
ATOM 2670 O O . ASP B 1 64 ? -1.806 29.344 5.121 1 82.94 64 ASP B O 1
ATOM 2674 N N . GLY B 1 65 ? -1.204 31.484 4.684 1 86.25 65 GLY B N 1
ATOM 2675 C CA . GLY B 1 65 ? -1.422 32 6.023 1 86.25 65 GLY B CA 1
ATOM 2676 C C . GLY B 1 65 ? -0.307 31.656 6.988 1 86.25 65 GLY B C 1
ATOM 2677 O O . GLY B 1 65 ? -0.314 32.094 8.141 1 86.25 65 GLY B O 1
ATOM 2678 N N . SER B 1 66 ? 0.719 30.953 6.547 1 93.5 66 SER B N 1
ATOM 2679 C CA . SER B 1 66 ? 1.815 30.547 7.422 1 93.5 66 SER B CA 1
ATOM 2680 C C . SER B 1 66 ? 2.859 31.641 7.547 1 93.5 66 SER B C 1
ATOM 2682 O O . SER B 1 66 ? 3.188 32.312 6.562 1 93.5 66 SER B O 1
ATOM 2684 N N . HIS B 1 67 ? 3.471 31.766 8.758 1 94.38 67 HIS B N 1
ATOM 2685 C CA . HIS B 1 67 ? 4.516 32.75 9.016 1 94.38 67 HIS B CA 1
ATOM 2686 C C . HIS B 1 67 ? 5.902 32.125 8.891 1 94.38 67 HIS B C 1
ATOM 2688 O O . HIS B 1 67 ? 6.914 32.812 9.07 1 94.38 67 HIS B O 1
ATOM 2694 N N . ASN B 1 68 ? 5.957 30.859 8.602 1 96.12 68 ASN B N 1
ATOM 2695 C CA . ASN B 1 68 ? 7.242 30.188 8.43 1 96.12 68 ASN B CA 1
ATOM 2696 C C . ASN B 1 68 ? 8.008 30.734 7.234 1 96.12 68 ASN B C 1
ATOM 2698 O O . ASN B 1 68 ? 7.414 31 6.188 1 96.12 68 ASN B O 1
ATOM 2702 N N . LEU B 1 69 ? 9.281 30.891 7.438 1 95.44 69 LEU B N 1
ATOM 2703 C CA . LEU B 1 69 ? 10.133 31.297 6.324 1 95.44 69 LEU B CA 1
ATOM 2704 C C . LEU B 1 69 ? 10.148 30.234 5.23 1 95.44 69 LEU B C 1
ATOM 2706 O O . LEU B 1 69 ? 10.188 29.047 5.52 1 95.44 69 LEU B O 1
ATOM 2710 N N . ILE B 1 70 ? 10.227 30.734 3.988 1 94.62 70 ILE B N 1
ATOM 2711 C CA . ILE B 1 70 ? 10.109 29.812 2.863 1 94.62 70 ILE B CA 1
ATOM 2712 C C . ILE B 1 70 ? 11.461 29.672 2.166 1 94.62 70 ILE B C 1
ATOM 2714 O O . ILE B 1 70 ? 11.766 28.625 1.587 1 94.62 70 ILE B O 1
ATOM 2718 N N . GLN B 1 71 ? 12.242 30.688 2.262 1 95.12 71 GLN B N 1
ATOM 2719 C CA . GLN B 1 71 ? 13.562 30.719 1.64 1 95.12 71 GLN B CA 1
ATOM 2720 C C . GLN B 1 71 ? 14.602 31.312 2.586 1 95.12 71 GLN B C 1
ATOM 2722 O O . GLN B 1 71 ? 14.266 32.094 3.465 1 95.12 71 GLN B O 1
ATOM 2727 N N . ASP B 1 72 ? 15.805 30.828 2.391 1 96.31 72 ASP B N 1
ATOM 2728 C CA . ASP B 1 72 ? 16.891 31.438 3.141 1 96.31 72 ASP B CA 1
ATOM 2729 C C . ASP B 1 72 ? 17.375 32.719 2.459 1 96.31 72 ASP B C 1
ATOM 2731 O O . ASP B 1 72 ? 16.766 33.188 1.489 1 96.31 72 ASP B O 1
ATOM 2735 N N . GLU B 1 73 ? 18.406 33.344 3.012 1 95.5 73 GLU B N 1
ATOM 2736 C CA . GLU B 1 73 ? 18.891 34.625 2.529 1 95.5 73 GLU B CA 1
ATOM 2737 C C . GLU B 1 73 ? 19.422 34.531 1.102 1 95.5 73 GLU B C 1
ATOM 2739 O O . GLU B 1 73 ? 19.422 35.5 0.364 1 95.5 73 GLU B O 1
ATOM 2744 N N . SER B 1 74 ? 19.828 33.344 0.709 1 95.56 74 SER B N 1
ATOM 2745 C CA . SER B 1 74 ? 20.391 33.125 -0.621 1 95.56 74 SER B CA 1
ATOM 2746 C C . SER B 1 74 ? 19.297 32.719 -1.618 1 95.56 74 SER B C 1
ATOM 2748 O O . SER B 1 74 ? 19.594 32.469 -2.791 1 95.56 74 SER B O 1
ATOM 2750 N N . GLY B 1 75 ? 18.094 32.531 -1.157 1 94.62 75 GLY B N 1
ATOM 2751 C CA . GLY B 1 75 ? 16.984 32.219 -2.049 1 94.62 75 GLY B CA 1
ATOM 2752 C C . GLY B 1 75 ? 16.719 30.75 -2.174 1 94.62 75 GLY B C 1
ATOM 2753 O O . GLY B 1 75 ? 15.953 30.312 -3.029 1 94.62 75 GLY B O 1
ATOM 2754 N N . ASN B 1 76 ? 17.406 29.984 -1.351 1 95.12 76 ASN B N 1
ATOM 2755 C CA . ASN B 1 76 ? 17.172 28.547 -1.358 1 95.12 76 ASN B CA 1
ATOM 2756 C C . ASN B 1 76 ? 15.961 28.156 -0.52 1 95.12 76 ASN B C 1
ATOM 2758 O O . ASN B 1 76 ? 15.727 28.75 0.542 1 95.12 76 ASN B O 1
ATOM 2762 N N . ASP B 1 77 ? 15.203 27.188 -0.979 1 94.62 77 ASP B N 1
ATOM 2763 C CA . ASP B 1 77 ? 13.984 26.75 -0.295 1 94.62 77 ASP B CA 1
ATOM 2764 C C . ASP B 1 77 ? 14.305 26.156 1.071 1 94.62 77 ASP B C 1
ATOM 2766 O O . ASP B 1 77 ? 15.211 25.328 1.193 1 94.62 77 ASP B O 1
ATOM 2770 N N . LEU B 1 78 ? 13.602 26.562 2.088 1 96.81 78 LEU B N 1
ATOM 2771 C CA . LEU B 1 78 ? 13.734 26.016 3.438 1 96.81 78 LEU B CA 1
ATOM 2772 C C . LEU B 1 78 ? 12.781 24.859 3.658 1 96.81 78 LEU B C 1
ATOM 2774 O O . LEU B 1 78 ? 11.875 24.938 4.488 1 96.81 78 LEU B O 1
ATOM 2778 N N . ILE B 1 79 ? 13.016 23.75 2.902 1 96.56 79 ILE B N 1
ATOM 2779 C CA . ILE B 1 79 ? 12.219 22.531 3.006 1 96.56 79 ILE B CA 1
ATOM 2780 C C . ILE B 1 79 ? 13.055 21.406 3.611 1 96.56 79 ILE B C 1
ATOM 2782 O O . ILE B 1 79 ? 14.289 21.484 3.617 1 96.56 79 ILE B O 1
ATOM 2786 N N . SER B 1 80 ? 12.43 20.453 4.238 1 95.69 80 SER B N 1
ATOM 2787 C CA . SER B 1 80 ? 13.148 19.281 4.727 1 95.69 80 SER B CA 1
ATOM 2788 C C . SER B 1 80 ? 12.883 18.062 3.844 1 95.69 80 SER B C 1
ATOM 2790 O O . SER B 1 80 ? 12.172 18.156 2.842 1 95.69 80 SER B O 1
ATOM 2792 N N . ASP B 1 81 ? 13.508 16.938 4.195 1 96.56 81 ASP B N 1
ATOM 2793 C CA . ASP B 1 81 ? 13.336 15.68 3.467 1 96.56 81 ASP B CA 1
ATOM 2794 C C . ASP B 1 81 ? 12.242 14.82 4.105 1 96.56 81 ASP B C 1
ATOM 2796 O O . ASP B 1 81 ? 12.188 13.617 3.881 1 96.56 81 ASP B O 1
ATOM 2800 N N . LYS B 1 82 ? 11.406 15.461 4.98 1 98.19 82 LYS B N 1
ATOM 2801 C CA . LYS B 1 82 ? 10.32 14.758 5.656 1 98.19 82 LYS B CA 1
ATOM 2802 C C . LYS B 1 82 ? 9.023 14.852 4.855 1 98.19 82 LYS B C 1
ATOM 2804 O O . LYS B 1 82 ? 8.609 15.945 4.465 1 98.19 82 LYS B O 1
ATOM 2809 N N . LEU B 1 83 ? 8.445 13.688 4.625 1 98.75 83 LEU B N 1
ATOM 2810 C CA . LEU B 1 83 ? 7.184 13.656 3.891 1 98.75 83 LEU B CA 1
ATOM 2811 C C . LEU B 1 83 ? 6.016 14 4.805 1 98.75 83 LEU B C 1
ATOM 2813 O O . LEU B 1 83 ? 6.02 13.648 5.988 1 98.75 83 LEU B O 1
ATOM 2817 N N . VAL B 1 84 ? 4.98 14.641 4.246 1 98.62 84 VAL B N 1
ATOM 2818 C CA . VAL B 1 84 ? 3.834 15.055 5.047 1 98.62 84 VAL B CA 1
ATOM 2819 C C . VAL B 1 84 ? 2.561 14.414 4.5 1 98.62 84 VAL B C 1
ATOM 2821 O O . VAL B 1 84 ? 2.334 14.406 3.287 1 98.62 84 VAL B O 1
ATOM 2824 N N . VAL B 1 85 ? 1.814 13.867 5.375 1 98.38 85 VAL B N 1
ATOM 2825 C CA . VAL B 1 85 ? 0.451 13.391 5.168 1 98.38 85 VAL B CA 1
ATOM 2826 C C . VAL B 1 85 ? -0.475 13.992 6.223 1 98.38 85 VAL B C 1
ATOM 2828 O O . VAL B 1 85 ? -0.014 14.477 7.258 1 98.38 85 VAL B O 1
ATOM 2831 N N . THR B 1 86 ? -1.749 14.039 5.926 1 98 86 THR B N 1
ATOM 2832 C CA . THR B 1 86 ? -2.715 14.508 6.914 1 98 86 THR B CA 1
ATOM 2833 C C . THR B 1 86 ? -3.555 13.344 7.441 1 98 86 THR B C 1
ATOM 2835 O O . THR B 1 86 ? -3.672 12.312 6.785 1 98 86 THR B O 1
ATOM 2838 N N . THR B 1 87 ? -4.082 13.547 8.633 1 97 87 THR B N 1
ATOM 2839 C CA . THR B 1 87 ? -4.906 12.5 9.227 1 97 87 THR B CA 1
ATOM 2840 C C . THR B 1 87 ? -5.82 13.086 10.305 1 97 87 THR B C 1
ATOM 2842 O O . THR B 1 87 ? -5.699 14.258 10.656 1 97 87 THR B O 1
ATOM 2845 N N . ASP B 1 88 ? -6.859 12.359 10.625 1 95.69 88 ASP B N 1
ATOM 2846 C CA . ASP B 1 88 ? -7.641 12.578 11.844 1 95.69 88 ASP B CA 1
ATOM 2847 C C . ASP B 1 88 ? -6.941 11.969 13.055 1 95.69 88 ASP B C 1
ATOM 2849 O O . ASP B 1 88 ? -6.652 10.766 13.07 1 95.69 88 ASP B O 1
ATOM 2853 N N . ALA B 1 89 ? -6.652 12.758 14.039 1 95.69 89 ALA B N 1
ATOM 2854 C CA . ALA B 1 89 ? -5.906 12.312 15.211 1 95.69 89 ALA B CA 1
ATOM 2855 C C . ALA B 1 89 ? -6.645 11.195 15.945 1 95.69 89 ALA B C 1
ATOM 2857 O O . ALA B 1 89 ? -6.051 10.469 16.734 1 95.69 89 ALA B O 1
ATOM 2858 N N . ARG B 1 90 ? -7.926 11.086 15.711 1 92.25 90 ARG B N 1
ATOM 2859 C CA . ARG B 1 90 ? -8.75 10.078 16.375 1 92.25 90 ARG B CA 1
ATOM 2860 C C . ARG B 1 90 ? -8.711 8.75 15.625 1 92.25 90 ARG B C 1
ATOM 2862 O O . ARG B 1 90 ? -9.18 7.73 16.141 1 92.25 90 ARG B O 1
ATOM 2869 N N . SER B 1 91 ? -8.125 8.688 14.445 1 92.25 91 SER B N 1
ATOM 2870 C CA . SER B 1 91 ? -8.203 7.543 13.539 1 92.25 91 SER B CA 1
ATOM 2871 C C . SER B 1 91 ? -7.383 6.371 14.062 1 92.25 91 SER B C 1
ATOM 2873 O O . SER B 1 91 ? -6.445 6.559 14.844 1 92.25 91 SER B O 1
ATOM 2875 N N . PRO B 1 92 ? -7.66 5.164 13.547 1 89.81 92 PRO B N 1
ATOM 2876 C CA . PRO B 1 92 ? -6.859 3.99 13.898 1 89.81 92 PRO B CA 1
ATOM 2877 C C . PRO B 1 92 ? -5.398 4.125 13.484 1 89.81 92 PRO B C 1
ATOM 2879 O O . PRO B 1 92 ? -4.504 3.674 14.203 1 89.81 92 PRO B O 1
ATOM 2882 N N . LYS B 1 93 ? -5.152 4.715 12.344 1 92.25 93 LYS B N 1
ATOM 2883 C CA . LYS B 1 93 ? -3.764 4.84 11.914 1 92.25 93 LYS B CA 1
ATOM 2884 C C . LYS B 1 93 ? -2.975 5.738 12.859 1 92.25 93 LYS B C 1
ATOM 2886 O O . LYS B 1 93 ? -1.792 5.496 13.109 1 92.25 93 LYS B O 1
ATOM 2891 N N . ALA B 1 94 ? -3.594 6.793 13.352 1 94.25 94 ALA B N 1
ATOM 2892 C CA . ALA B 1 94 ? -2.912 7.645 14.32 1 94.25 94 ALA B CA 1
ATOM 2893 C C . ALA B 1 94 ? -2.539 6.863 15.578 1 94.25 94 ALA B C 1
ATOM 2895 O O . ALA B 1 94 ? -1.43 7 16.094 1 94.25 94 ALA B O 1
ATOM 2896 N N . ARG B 1 95 ? -3.436 6.047 16.016 1 90.81 95 ARG B N 1
ATOM 2897 C CA . ARG B 1 95 ? -3.176 5.215 17.188 1 90.81 95 ARG B CA 1
ATOM 2898 C C . ARG B 1 95 ? -2.037 4.234 16.922 1 90.81 95 ARG B C 1
ATOM 2900 O O . ARG B 1 95 ? -1.161 4.047 17.766 1 90.81 95 ARG B O 1
ATOM 2907 N N . GLN B 1 96 ? -2.115 3.623 15.812 1 93.56 96 GLN B N 1
ATOM 2908 C CA . GLN B 1 96 ? -1.064 2.684 15.43 1 93.56 96 GLN B CA 1
ATOM 2909 C C . GLN B 1 96 ? 0.305 3.357 15.445 1 93.56 96 GLN B C 1
ATOM 2911 O O . GLN B 1 96 ? 1.269 2.807 15.984 1 93.56 96 GLN B O 1
ATOM 2916 N N . LEU B 1 97 ? 0.361 4.539 14.867 1 95.88 97 LEU B N 1
ATOM 2917 C CA . LEU B 1 97 ? 1.624 5.258 14.742 1 95.88 97 LEU B CA 1
ATOM 2918 C C . LEU B 1 97 ? 2.117 5.727 16.109 1 95.88 97 LEU B C 1
ATOM 2920 O O . LEU B 1 97 ? 3.324 5.832 16.328 1 95.88 97 LEU B O 1
ATOM 2924 N N . ALA B 1 98 ? 1.199 6.02 17 1 93.19 98 ALA B N 1
ATOM 2925 C CA . ALA B 1 98 ? 1.569 6.375 18.375 1 93.19 98 ALA B CA 1
ATOM 2926 C C . ALA B 1 98 ? 2.266 5.215 19.062 1 93.19 98 ALA B C 1
ATOM 2928 O O . ALA B 1 98 ? 3.195 5.422 19.859 1 93.19 98 ALA B O 1
ATOM 2929 N N . GLU B 1 99 ? 1.854 4.039 18.719 1 91.56 99 GLU B N 1
ATOM 2930 C CA . GLU B 1 99 ? 2.387 2.836 19.359 1 91.56 99 GLU B CA 1
ATOM 2931 C C . GLU B 1 99 ? 3.633 2.336 18.625 1 91.56 99 GLU B C 1
ATOM 2933 O O . GLU B 1 99 ? 4.586 1.879 19.266 1 91.56 99 GLU B O 1
ATOM 2938 N N . GLN B 1 100 ? 3.58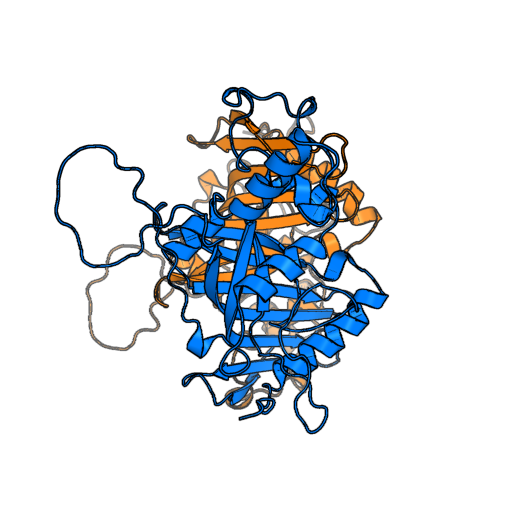6 2.357 17.391 1 93.62 100 GLN B N 1
ATOM 2939 C CA . GLN B 1 100 ? 4.652 1.869 16.516 1 93.62 100 GLN B CA 1
ATOM 2940 C C . GLN B 1 100 ? 4.875 2.809 15.336 1 93.62 100 GLN B C 1
ATOM 2942 O O . GLN B 1 100 ? 4.152 2.742 14.344 1 93.62 100 GLN B O 1
ATOM 2947 N N . PRO B 1 101 ? 5.938 3.58 15.453 1 96.19 101 PRO B N 1
ATOM 2948 C CA . PRO B 1 101 ? 6.098 4.641 14.453 1 96.19 101 PRO B CA 1
ATOM 2949 C C . PRO B 1 101 ? 6.738 4.141 13.164 1 96.19 101 PRO B C 1
ATOM 2951 O O . PRO B 1 101 ? 6.84 4.891 12.188 1 96.19 101 PRO B O 1
ATOM 2954 N N . LYS B 1 102 ? 7.246 2.848 13.086 1 97 102 LYS B N 1
ATOM 2955 C CA . LYS B 1 102 ? 7.859 2.312 11.875 1 97 102 LYS B CA 1
ATOM 2956 C C . LYS B 1 102 ? 6.836 2.195 10.75 1 97 102 LYS B C 1
ATOM 2958 O O . LYS B 1 102 ? 5.738 1.676 10.953 1 97 102 LYS B O 1
ATOM 2963 N N . VAL B 1 103 ? 7.23 2.682 9.609 1 98.38 103 VAL B N 1
ATOM 2964 C CA . VAL B 1 103 ? 6.348 2.619 8.453 1 98.38 103 VAL B CA 1
ATOM 2965 C C . VAL B 1 103 ? 7.152 2.25 7.203 1 98.38 103 VAL B C 1
ATOM 2967 O O . VAL B 1 103 ? 8.383 2.289 7.219 1 98.38 103 VAL B O 1
ATOM 2970 N N . GLU B 1 104 ? 6.48 1.856 6.242 1 98.69 104 GLU B N 1
ATOM 2971 C CA . GLU B 1 104 ? 6.938 1.859 4.855 1 98.69 104 GLU B CA 1
ATOM 2972 C C . GLU B 1 104 ? 5.832 2.324 3.91 1 98.69 104 GLU B C 1
ATOM 2974 O O . GLU B 1 104 ? 4.664 1.994 4.105 1 98.69 104 GLU B O 1
ATOM 2979 N N . LEU B 1 105 ? 6.172 3.111 2.967 1 98.81 105 LEU B N 1
ATOM 2980 C CA . LEU B 1 105 ? 5.211 3.441 1.921 1 98.81 105 LEU B CA 1
ATOM 2981 C C . LEU B 1 105 ? 5.684 2.932 0.564 1 98.81 105 LEU B C 1
ATOM 2983 O O . LEU B 1 105 ? 6.887 2.766 0.346 1 98.81 105 LEU B O 1
ATOM 2987 N N . ALA B 1 106 ? 4.77 2.543 -0.259 1 98.69 106 ALA B N 1
ATOM 2988 C CA . ALA B 1 106 ? 4.984 2.184 -1.658 1 98.69 106 ALA B CA 1
ATOM 2989 C C . ALA B 1 106 ? 4.238 3.135 -2.59 1 98.69 106 ALA B C 1
ATOM 2991 O O . ALA B 1 106 ? 3.029 3.33 -2.449 1 98.69 106 ALA B O 1
ATOM 2992 N N . TRP B 1 107 ? 4.961 3.727 -3.469 1 98.38 107 TRP B N 1
ATOM 2993 C CA . TRP B 1 107 ? 4.461 4.75 -4.375 1 98.38 107 TRP B CA 1
ATOM 2994 C C . TRP B 1 107 ? 4.711 4.359 -5.828 1 98.38 107 TRP B C 1
ATOM 2996 O O . TRP B 1 107 ? 5.844 4.453 -6.316 1 98.38 107 TRP B O 1
ATOM 3006 N N . TRP B 1 108 ? 3.656 3.965 -6.516 1 95.94 108 TRP B N 1
ATOM 3007 C CA . TRP B 1 108 ? 3.771 3.588 -7.918 1 95.94 108 TRP B CA 1
ATOM 3008 C C . TRP B 1 108 ? 3.434 4.762 -8.828 1 95.94 108 TRP B C 1
ATOM 3010 O O . TRP B 1 108 ? 2.283 5.203 -8.883 1 95.94 108 TRP B O 1
ATOM 3020 N N . LEU B 1 109 ? 4.438 5.242 -9.492 1 95.38 109 LEU B N 1
ATOM 3021 C CA . LEU B 1 109 ? 4.293 6.297 -10.492 1 95.38 109 LEU B CA 1
ATOM 3022 C C . LEU B 1 109 ? 4.172 5.711 -11.891 1 95.38 109 LEU B C 1
ATOM 3024 O O . LEU B 1 109 ? 5.164 5.602 -12.617 1 95.38 109 LEU B O 1
ATOM 3028 N N . ALA B 1 110 ? 2.965 5.469 -12.273 1 91.5 110 ALA B N 1
ATOM 3029 C CA . ALA B 1 110 ? 2.643 4.613 -13.422 1 91.5 110 ALA B CA 1
ATOM 3030 C C . ALA B 1 110 ? 3.031 5.289 -14.734 1 91.5 110 ALA B C 1
ATOM 3032 O O . ALA B 1 110 ? 3.426 4.617 -15.688 1 91.5 110 ALA B O 1
ATOM 3033 N N . ALA B 1 111 ? 2.906 6.598 -14.812 1 93.12 111 ALA B N 1
ATOM 3034 C CA . ALA B 1 111 ? 3.16 7.293 -16.062 1 93.12 111 ALA B CA 1
ATOM 3035 C C . ALA B 1 111 ? 4.609 7.117 -16.516 1 93.12 111 ALA B C 1
ATOM 3037 O O . ALA B 1 111 ? 4.902 7.066 -17.703 1 93.12 111 ALA B O 1
ATOM 3038 N N . THR B 1 112 ? 5.484 7.043 -15.57 1 95.19 112 THR B N 1
ATOM 3039 C CA . THR B 1 112 ? 6.898 6.895 -15.891 1 95.19 112 THR B CA 1
ATOM 3040 C C . THR B 1 112 ? 7.406 5.516 -15.477 1 95.19 112 THR B C 1
ATOM 3042 O O . THR B 1 112 ? 8.586 5.211 -15.641 1 95.19 112 THR B O 1
ATOM 3045 N N . GLN B 1 113 ? 6.559 4.742 -14.891 1 93.06 113 GLN B N 1
ATOM 3046 C CA . GLN B 1 113 ? 6.832 3.365 -14.492 1 93.06 113 GLN B CA 1
ATOM 3047 C C . GLN B 1 113 ? 7.957 3.305 -13.469 1 93.06 113 GLN B C 1
ATOM 3049 O O . GLN B 1 113 ? 8.914 2.547 -13.633 1 93.06 113 GLN B O 1
ATOM 3054 N N . HIS B 1 114 ? 7.84 4.098 -12.43 1 96.31 114 HIS B N 1
ATOM 3055 C CA . HIS B 1 114 ? 8.742 4.121 -11.281 1 96.31 114 HIS B CA 1
ATOM 3056 C C . HIS B 1 114 ? 8.008 3.746 -10 1 96.31 114 HIS B C 1
ATOM 3058 O O . HIS B 1 114 ? 6.855 4.133 -9.797 1 96.31 114 HIS B O 1
ATOM 3064 N N . GLN B 1 115 ? 8.664 2.982 -9.203 1 96.44 115 GLN B N 1
ATOM 3065 C CA . GLN B 1 115 ? 8.148 2.738 -7.863 1 96.44 115 GLN B CA 1
ATOM 3066 C C . GLN B 1 115 ? 9.141 3.197 -6.797 1 96.44 115 GLN B C 1
ATOM 3068 O O . GLN B 1 115 ? 10.312 2.818 -6.828 1 96.44 115 GLN B O 1
ATOM 3073 N N . PHE B 1 116 ? 8.656 4.02 -5.895 1 98.56 116 PHE B N 1
ATOM 3074 C CA . PHE B 1 116 ? 9.391 4.316 -4.672 1 98.56 116 PHE B CA 1
ATOM 3075 C C . PHE B 1 116 ? 8.883 3.461 -3.516 1 98.56 116 PHE B C 1
ATOM 3077 O O . PHE B 1 116 ? 7.668 3.303 -3.338 1 98.56 116 PHE B O 1
ATOM 3084 N N . ARG B 1 117 ? 9.742 2.863 -2.812 1 98.62 117 ARG B N 1
ATOM 3085 C CA . ARG B 1 117 ? 9.453 2.357 -1.474 1 98.62 117 ARG B CA 1
ATOM 3086 C C . ARG B 1 117 ? 10.305 3.074 -0.427 1 98.62 117 ARG B C 1
ATOM 3088 O O . ARG B 1 117 ? 11.523 3.18 -0.573 1 98.62 117 ARG B O 1
ATOM 3095 N N . ILE B 1 118 ? 9.664 3.58 0.544 1 98.75 118 ILE B N 1
ATOM 3096 C CA . ILE B 1 118 ? 10.344 4.418 1.531 1 98.75 118 ILE B CA 1
ATOM 3097 C C . ILE B 1 118 ? 10.07 3.877 2.936 1 98.75 118 ILE B C 1
ATOM 3099 O O . ILE B 1 118 ? 8.922 3.785 3.361 1 98.75 118 ILE B O 1
ATOM 3103 N N . VAL B 1 119 ? 11.156 3.523 3.596 1 98.06 119 VAL B N 1
ATOM 3104 C CA . VAL B 1 119 ? 11.109 3.061 4.98 1 98.06 119 VAL B CA 1
ATOM 3105 C C . VAL B 1 119 ? 11.484 4.203 5.922 1 98.06 119 VAL B C 1
ATOM 3107 O O . VAL B 1 119 ? 12.391 4.984 5.629 1 98.06 119 VAL B O 1
ATOM 3110 N N . GLY B 1 120 ? 10.75 4.258 7 1 97.5 120 GLY B N 1
ATOM 3111 C CA . GLY B 1 120 ? 11.094 5.273 7.984 1 97.5 120 GLY B CA 1
ATOM 3112 C C . GLY B 1 120 ? 10.234 5.211 9.227 1 97.5 120 GLY B C 1
ATOM 3113 O O . GLY B 1 120 ? 9.734 4.145 9.594 1 97.5 120 GLY B O 1
ATOM 3114 N N . ARG B 1 121 ? 10.219 6.324 9.93 1 97.31 121 ARG B N 1
ATOM 3115 C CA . ARG B 1 121 ? 9.367 6.527 11.094 1 97.31 121 ARG B CA 1
ATOM 3116 C C . ARG B 1 121 ? 8.375 7.66 10.852 1 97.31 121 ARG B C 1
ATOM 3118 O O . ARG B 1 121 ? 8.719 8.68 10.258 1 97.31 121 ARG B O 1
ATOM 3125 N N . ALA B 1 122 ? 7.195 7.445 11.266 1 98.56 122 ALA B N 1
ATOM 3126 C CA . ALA B 1 122 ? 6.141 8.445 11.109 1 98.56 122 ALA B CA 1
ATOM 3127 C C . ALA B 1 122 ? 5.691 8.984 12.461 1 98.56 122 ALA B C 1
ATOM 3129 O O . ALA B 1 122 ? 5.48 8.211 13.398 1 98.56 122 ALA B O 1
ATOM 3130 N N . TYR B 1 123 ? 5.523 10.281 12.539 1 98.25 123 TYR B N 1
ATOM 3131 C CA . TYR B 1 123 ? 5.16 10.969 13.773 1 98.25 123 TYR B CA 1
ATOM 3132 C C . TYR B 1 123 ? 3.893 11.797 13.586 1 98.25 123 TYR B C 1
ATOM 3134 O O . TYR B 1 123 ? 3.711 12.438 12.555 1 98.25 123 TYR B O 1
ATOM 3142 N N . ILE B 1 124 ? 3.059 11.766 14.578 1 97.94 124 ILE B N 1
ATOM 3143 C CA . ILE B 1 124 ? 1.812 12.523 14.547 1 97.94 124 ILE B CA 1
ATOM 3144 C C . ILE B 1 124 ? 2.023 13.898 15.18 1 97.94 124 ILE B C 1
ATOM 3146 O O . ILE B 1 124 ? 2.584 14 16.281 1 97.94 124 ILE B O 1
ATOM 3150 N N . LEU B 1 125 ? 1.678 14.922 14.484 1 97.75 125 LEU B N 1
ATOM 3151 C CA . LEU B 1 125 ? 1.566 16.266 15.039 1 97.75 125 LEU B CA 1
ATOM 3152 C C . LEU B 1 125 ? 0.105 16.656 15.227 1 97.75 125 LEU B C 1
ATOM 3154 O O . LEU B 1 125 ? -0.53 17.156 14.297 1 97.75 125 LEU B O 1
ATOM 3158 N N . PRO B 1 126 ? -0.407 16.469 16.375 1 96.38 126 PRO B N 1
ATOM 3159 C CA . PRO B 1 126 ? -1.795 16.859 16.641 1 96.38 126 PRO B CA 1
ATOM 3160 C C . PRO B 1 126 ? -1.94 18.344 16.953 1 96.38 126 PRO B C 1
ATOM 3162 O O . PRO B 1 126 ? -0.939 19.062 17.078 1 96.38 126 PRO B O 1
ATOM 3165 N N . SER B 1 127 ? -3.209 18.75 16.922 1 95.31 127 SER B N 1
ATOM 3166 C CA . SER B 1 127 ? -3.5 20.078 17.469 1 95.31 127 SER B CA 1
ATOM 3167 C C . SER B 1 127 ? -3.123 20.172 18.938 1 95.31 127 SER B C 1
ATOM 3169 O O . SER B 1 127 ? -3.252 19.188 19.672 1 95.31 127 SER B O 1
ATOM 3171 N N . ALA B 1 128 ? -2.689 21.359 19.328 1 89.75 128 ALA B N 1
ATOM 3172 C CA . ALA B 1 128 ? -2.426 21.594 20.75 1 89.75 128 ALA B CA 1
ATOM 3173 C C . ALA B 1 128 ? -3.684 21.359 21.578 1 89.75 128 ALA B C 1
ATOM 3175 O O . ALA B 1 128 ? -3.596 21.016 22.766 1 89.75 128 ALA B O 1
ATOM 3176 N N . ALA B 1 129 ? -4.82 21.5 20.984 1 89.06 129 ALA B N 1
ATOM 3177 C CA . ALA B 1 129 ? -6.102 21.375 21.672 1 89.06 129 ALA B CA 1
ATOM 3178 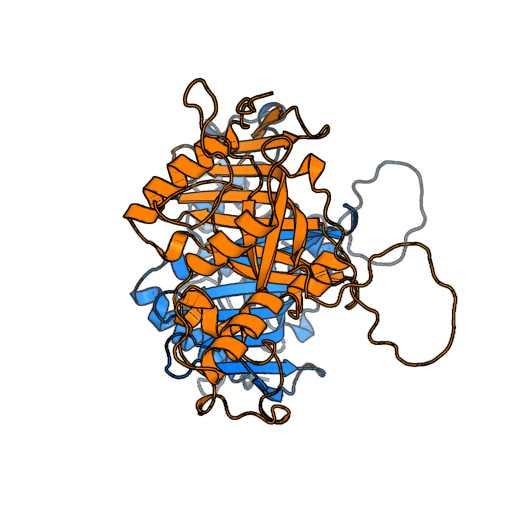C C . ALA B 1 129 ? -6.531 19.906 21.75 1 89.06 129 ALA B C 1
ATOM 3180 O O . ALA B 1 129 ? -7.504 19.578 22.438 1 89.06 129 ALA B O 1
ATOM 3181 N N . PHE B 1 130 ? -5.844 19.047 21 1 89.44 130 PHE B N 1
ATOM 3182 C CA . PHE B 1 130 ? -6.195 17.641 21.047 1 89.44 130 PHE B CA 1
ATOM 3183 C C . PHE B 1 130 ? -5.762 17.016 22.359 1 89.44 130 PHE B C 1
ATOM 3185 O O . PHE B 1 130 ? -4.637 17.219 22.812 1 89.44 130 PHE B O 1
ATOM 3192 N N . PRO B 1 131 ? -6.66 16.344 23.031 1 80 131 PRO B N 1
ATOM 3193 C CA . PRO B 1 131 ? -6.301 15.766 24.328 1 80 131 PRO B CA 1
ATOM 3194 C C . PRO B 1 131 ? -5.234 14.672 24.219 1 80 131 PRO B C 1
ATOM 3196 O O . PRO B 1 131 ? -5.445 13.672 23.531 1 80 131 PRO B O 1
ATOM 3199 N N . THR B 1 132 ? -4.059 15.086 24.344 1 69.19 132 THR B N 1
ATOM 3200 C CA . THR B 1 132 ? -2.961 14.125 24.375 1 69.19 132 THR B CA 1
ATOM 3201 C C . THR B 1 132 ? -2.363 14.016 25.766 1 69.19 132 THR B C 1
ATOM 3203 O O . THR B 1 132 ? -2.564 14.891 26.609 1 69.19 132 THR B O 1
ATOM 3206 N N . HIS B 1 133 ? -2.061 12.836 26.266 1 55.22 133 HIS B N 1
ATOM 3207 C CA . HIS B 1 133 ? -1.245 12.75 27.469 1 55.22 133 HIS B CA 1
ATOM 3208 C C . HIS B 1 133 ? 0.218 13.062 27.172 1 55.22 133 HIS B C 1
ATOM 3210 O O . HIS B 1 133 ? 0.75 12.617 26.141 1 55.22 133 HIS B O 1
ATOM 3216 N N . GLU B 1 134 ? 0.535 14.203 27.469 1 47.06 134 GLU B N 1
ATOM 3217 C CA . GLU B 1 134 ? 1.981 14.375 27.359 1 47.06 134 GLU B CA 1
ATOM 3218 C C . GLU B 1 134 ? 2.721 13.18 27.969 1 47.06 134 GLU B C 1
ATOM 3220 O O . GLU B 1 134 ? 2.375 12.719 29.062 1 47.06 134 GLU B O 1
ATOM 3225 N N . GLY B 1 135 ? 3.031 12.141 27.297 1 40.25 135 GLY B N 1
ATOM 3226 C CA . GLY B 1 135 ? 3.877 11.086 27.828 1 40.25 135 GLY B CA 1
ATOM 3227 C C . GLY B 1 135 ? 4.848 11.578 28.891 1 40.25 135 GLY B C 1
ATOM 3228 O O . GLY B 1 135 ? 6.051 11.672 28.641 1 40.25 135 GLY B O 1
ATOM 3229 N N . THR B 1 136 ? 4.75 12.516 29.75 1 34.94 136 THR B N 1
ATOM 3230 C CA . THR B 1 136 ? 5.742 12.328 30.797 1 34.94 136 THR B CA 1
ATOM 3231 C C . THR B 1 136 ? 5.668 10.922 31.375 1 34.94 136 THR B C 1
ATOM 3233 O O . THR B 1 136 ? 4.723 10.18 31.094 1 34.94 136 THR B O 1
ATOM 3236 N N . GLU B 1 137 ? 6.309 10.641 32.812 1 34.38 137 GLU B N 1
ATOM 3237 C CA . GLU B 1 137 ? 6.605 9.438 33.594 1 34.38 137 GLU B CA 1
ATOM 3238 C C . GLU B 1 137 ? 5.371 8.555 33.75 1 34.38 137 GLU B C 1
ATOM 3240 O O . GLU B 1 137 ? 4.242 9.055 33.781 1 34.38 137 GLU B O 1
ATOM 3245 N N . LYS B 1 138 ? 5.719 7.262 33.719 1 35.69 138 LYS B N 1
ATOM 3246 C CA . LYS B 1 138 ? 4.859 6.152 34.125 1 35.69 138 LYS B CA 1
ATOM 3247 C C . LYS B 1 138 ? 3.914 6.559 35.25 1 35.69 138 LYS B C 1
ATOM 3249 O O . LYS B 1 138 ? 4.328 6.66 36.406 1 35.69 138 LYS B O 1
ATOM 3254 N N . ALA B 1 139 ? 3.025 7.453 35.125 1 31.91 139 ALA B N 1
ATOM 3255 C CA . ALA B 1 139 ? 2.178 7.449 36.312 1 31.91 139 ALA B CA 1
ATOM 3256 C C . ALA B 1 139 ? 1.59 6.066 36.562 1 31.91 139 ALA B C 1
ATOM 3258 O O . ALA B 1 139 ? 0.968 5.477 35.656 1 31.91 139 ALA B O 1
ATOM 3259 N N . THR B 1 140 ? 2 5.141 37.469 1 32.62 140 THR B N 1
ATOM 3260 C CA . THR B 1 140 ? 1.59 3.898 38.125 1 32.62 140 THR B CA 1
ATOM 3261 C C . THR B 1 140 ? 0.085 3.891 38.375 1 32.62 140 THR B C 1
ATOM 3263 O O . THR B 1 140 ? -0.442 2.963 39 1 32.62 140 THR B O 1
ATOM 3266 N N . SER B 1 141 ? -0.656 5.051 38.594 1 30.8 141 SER B N 1
ATOM 3267 C CA . SER B 1 141 ? -1.773 4.789 39.469 1 30.8 141 SER B CA 1
ATOM 3268 C C . SER B 1 141 ? -2.797 3.859 38.844 1 30.8 141 SER B C 1
ATOM 3270 O O . SER B 1 141 ? -2.789 3.666 37.625 1 30.8 141 SER B O 1
ATOM 3272 N N . SER B 1 142 ? -4.223 3.826 39.375 1 32.38 142 SER B N 1
ATOM 3273 C CA . SER B 1 142 ? -5.34 2.938 39.688 1 32.38 142 SER B CA 1
ATOM 3274 C C . SER B 1 142 ? -6.105 2.564 38.406 1 32.38 142 SER B C 1
ATOM 3276 O O . SER B 1 142 ? -5.918 3.18 37.344 1 32.38 142 SER B O 1
ATOM 3278 N N . GLY B 1 143 ? -7.473 1.961 38.406 1 34.56 143 GLY B N 1
ATOM 3279 C CA . GLY B 1 143 ? -8.5 1.031 37.969 1 34.56 143 GLY B CA 1
ATOM 3280 C C . GLY B 1 143 ? -9.188 1.461 36.688 1 34.56 143 GLY B C 1
ATOM 3281 O O . GLY B 1 143 ? -10.023 0.733 36.156 1 34.56 143 GLY B O 1
ATOM 3282 N N . THR B 1 144 ? -9.758 2.719 36.656 1 36.09 144 THR B N 1
ATOM 3283 C CA . THR B 1 144 ? -10.836 2.939 35.688 1 36.09 144 THR B CA 1
ATOM 3284 C C . THR B 1 144 ? -10.312 2.883 34.281 1 36.09 144 THR B C 1
ATOM 3286 O O . THR B 1 144 ? -9.141 3.168 34.031 1 36.09 144 THR B O 1
ATOM 3289 N N . THR B 1 145 ? -10.906 2.057 33.375 1 39.12 145 THR B N 1
ATOM 3290 C CA . THR B 1 145 ? -10.695 1.958 31.938 1 39.12 145 THR B CA 1
ATOM 3291 C C . THR B 1 145 ? -10.297 3.311 31.359 1 39.12 145 THR B C 1
ATOM 3293 O O . THR B 1 145 ? -11.148 4.18 31.156 1 39.12 145 THR B O 1
ATOM 3296 N N . GLU B 1 146 ? -9.531 4.16 32.062 1 37.62 146 GLU B N 1
ATOM 3297 C CA . GLU B 1 146 ? -9.031 5.449 31.594 1 37.62 146 GLU B CA 1
ATOM 3298 C C . GLU B 1 146 ? -8.641 5.398 30.125 1 37.62 146 GLU B C 1
ATOM 3300 O O . GLU B 1 146 ? -7.949 4.48 29.688 1 37.62 146 GLU B O 1
ATOM 3305 N N . GLN B 1 147 ? -9.57 5.875 29.219 1 44.94 147 GLN B N 1
ATOM 3306 C CA . GLN B 1 147 ? -9.172 6.16 27.844 1 44.94 147 GLN B CA 1
ATOM 3307 C C . GLN B 1 147 ? -7.68 6.445 27.75 1 44.94 147 GLN B C 1
ATOM 3309 O O . GLN B 1 147 ? -7.184 7.395 28.359 1 44.94 147 GLN B O 1
ATOM 3314 N N . GLN B 1 148 ? -6.867 5.5 27.969 1 49.69 148 GLN B N 1
ATOM 3315 C CA . GLN B 1 148 ? -5.422 5.633 27.812 1 49.69 148 GLN B CA 1
ATOM 3316 C C . GLN B 1 148 ? -5.07 6.781 26.875 1 49.69 148 GLN B C 1
ATOM 3318 O O . GLN B 1 148 ? -5.449 6.77 25.703 1 49.69 148 GLN B O 1
ATOM 3323 N N . GLN B 1 149 ? -5.113 8.016 27.328 1 61.72 149 GLN B N 1
ATOM 3324 C CA . GLN B 1 149 ? -4.648 9.203 26.609 1 61.72 149 GLN B CA 1
ATOM 3325 C C . GLN B 1 149 ? -3.439 8.875 25.75 1 61.72 149 GLN B C 1
ATOM 3327 O O . GLN B 1 149 ? -2.467 8.281 26.219 1 61.72 149 GLN B O 1
ATOM 3332 N N . LEU B 1 150 ? -3.713 8.75 24.453 1 76.06 150 LEU B N 1
ATOM 3333 C CA . LEU B 1 150 ? -2.682 8.508 23.453 1 76.06 150 LEU B CA 1
ATOM 3334 C C . LEU B 1 150 ? -1.614 9.594 23.5 1 76.06 150 LEU B C 1
ATOM 3336 O O . LEU B 1 150 ? -1.928 10.773 23.703 1 76.06 150 LEU B O 1
ATOM 3340 N N . SER B 1 151 ? -0.433 9.25 23.672 1 88.06 151 SER B N 1
ATOM 3341 C CA . SER B 1 151 ? 0.687 10.18 23.5 1 88.06 151 SER B CA 1
ATOM 3342 C C . SER B 1 151 ? 1.273 10.102 22.094 1 88.06 151 SER B C 1
ATOM 3344 O O . SER B 1 151 ? 1.36 9.016 21.516 1 88.06 151 SER B O 1
ATOM 3346 N N . PHE B 1 152 ? 1.513 11.266 21.547 1 92.88 152 PHE B N 1
ATOM 3347 C CA . PHE B 1 152 ? 2.129 11.367 20.234 1 92.88 152 PHE B CA 1
ATOM 3348 C C . PHE B 1 152 ? 3.52 11.977 20.328 1 92.88 152 PHE B C 1
ATOM 3350 O O . PHE B 1 152 ? 3.689 13.18 20.125 1 92.88 152 PHE B O 1
ATOM 3357 N N . PRO B 1 153 ? 4.523 11.172 20.641 1 93.25 153 PRO B N 1
ATOM 3358 C CA . PRO B 1 153 ? 5.863 11.758 20.594 1 93.25 153 PRO B CA 1
ATOM 3359 C C . PRO B 1 153 ? 6.195 12.391 19.25 1 93.25 153 PRO B C 1
ATOM 3361 O O . PRO B 1 153 ? 5.887 11.812 18.203 1 93.25 153 PRO B O 1
ATOM 3364 N N . PHE B 1 154 ? 6.754 13.594 19.359 1 96.12 154 PHE B N 1
ATOM 3365 C CA . PHE B 1 154 ? 7.078 14.344 18.141 1 96.12 154 PHE B CA 1
ATOM 3366 C C . PHE B 1 154 ? 8.406 15.062 18.297 1 96.12 154 PHE B C 1
ATOM 3368 O O . PHE B 1 154 ? 8.492 16.094 18.969 1 96.12 154 PHE B O 1
ATOM 3375 N N . PRO B 1 155 ? 9.461 14.562 17.672 1 96.06 155 PRO B N 1
ATOM 3376 C CA . PRO B 1 155 ? 10.781 15.188 17.797 1 96.06 155 PRO B CA 1
ATOM 3377 C C . PRO B 1 155 ? 10.93 16.422 16.922 1 96.06 155 PRO B C 1
ATOM 3379 O O . PRO B 1 155 ? 11.609 16.375 15.891 1 96.06 155 PRO B O 1
ATOM 3382 N N . ARG B 1 156 ? 10.5 17.5 17.375 1 96.56 156 ARG B N 1
ATOM 3383 C CA . ARG B 1 156 ? 10.391 18.75 16.641 1 96.56 156 ARG B CA 1
ATOM 3384 C C . ARG B 1 156 ? 11.742 19.188 16.078 1 96.56 156 ARG B C 1
ATOM 3386 O O . ARG B 1 156 ? 11.859 19.531 14.898 1 96.56 156 ARG B O 1
ATOM 3393 N N . LYS B 1 157 ? 12.742 19.172 16.906 1 94.19 157 LYS B N 1
ATOM 3394 C CA . LYS B 1 157 ? 14.055 19.672 16.484 1 94.19 157 LYS B CA 1
ATOM 3395 C C . LYS B 1 157 ? 14.602 18.859 15.32 1 94.19 157 LYS B C 1
ATOM 3397 O O . LYS B 1 157 ? 15.133 19.422 14.359 1 94.19 157 LYS B O 1
ATOM 3402 N N . GLN B 1 158 ? 14.414 17.594 15.398 1 93 158 GLN B N 1
ATOM 3403 C CA . GLN B 1 158 ? 14.945 16.703 14.375 1 93 158 GLN B CA 1
ATOM 3404 C C . GLN B 1 158 ? 14.156 16.828 13.07 1 93 158 GLN B C 1
ATOM 3406 O O . GLN B 1 158 ? 14.727 16.719 11.984 1 93 158 GLN B O 1
ATOM 3411 N N . LEU B 1 159 ? 12.883 17.078 13.164 1 96.56 159 LEU B N 1
ATOM 3412 C CA . LEU B 1 159 ? 12.008 17.031 12 1 96.56 159 LEU B CA 1
ATOM 3413 C C . LEU B 1 159 ? 11.945 18.406 11.32 1 96.56 159 LEU B C 1
ATOM 3415 O O . LEU B 1 159 ? 11.57 18.5 10.148 1 96.56 159 LEU B O 1
ATOM 3419 N N . SER B 1 160 ? 12.344 19.438 12.023 1 97.44 160 SER B N 1
ATOM 3420 C CA . SER B 1 160 ? 12.211 20.797 11.531 1 97.44 160 SER B CA 1
ATOM 3421 C C . SER B 1 160 ? 13.195 21.078 10.406 1 97.44 160 SER B C 1
ATOM 3423 O O . SER B 1 160 ? 14.352 20.656 10.461 1 97.44 160 SER B O 1
ATOM 3425 N N . PRO B 1 161 ? 12.742 21.797 9.375 1 96.94 161 PRO B N 1
ATOM 3426 C CA . PRO B 1 161 ? 13.664 22.203 8.312 1 96.94 161 PRO B CA 1
ATOM 3427 C C . PRO B 1 161 ? 14.703 23.203 8.781 1 96.94 161 PRO B C 1
ATOM 3429 O O . PRO B 1 161 ? 15.773 23.328 8.172 1 96.94 161 PRO B O 1
ATOM 3432 N N . TYR B 1 162 ? 14.398 23.969 9.742 1 96.44 162 TYR B N 1
ATOM 3433 C CA . TYR B 1 162 ? 15.32 24.922 10.344 1 96.44 162 TYR B CA 1
ATOM 3434 C C . TYR B 1 162 ? 14.898 25.266 11.766 1 96.44 162 TYR B C 1
ATOM 3436 O O . TYR B 1 162 ? 13.781 24.969 12.18 1 96.44 162 TYR B O 1
ATOM 3444 N N . ASP B 1 163 ? 15.82 25.797 12.516 1 95.25 163 ASP B N 1
ATOM 3445 C CA . ASP B 1 163 ? 15.547 26.172 13.898 1 95.25 163 ASP B CA 1
ATOM 3446 C C . ASP B 1 163 ? 14.461 27.234 13.969 1 95.25 163 ASP B C 1
ATOM 3448 O O . ASP B 1 163 ? 14.484 28.203 13.203 1 95.25 163 ASP B O 1
ATOM 3452 N N . GLY B 1 164 ? 13.516 27.078 14.891 1 95.12 164 GLY B N 1
ATOM 3453 C CA . GLY B 1 164 ? 12.461 28.047 15.086 1 95.12 164 GLY B CA 1
ATOM 3454 C C . GLY B 1 164 ? 11.25 27.797 14.219 1 95.12 164 GLY B C 1
ATOM 3455 O O . GLY B 1 164 ? 10.297 28.594 14.219 1 95.12 164 GLY B O 1
ATOM 3456 N N . PHE B 1 165 ? 11.258 26.734 13.484 1 97.44 165 PHE B N 1
ATOM 3457 C CA . PHE B 1 165 ? 10.133 26.359 12.633 1 97.44 165 PHE B CA 1
ATOM 3458 C C . PHE B 1 165 ? 8.859 26.219 13.453 1 97.44 165 PHE B C 1
ATOM 3460 O O . PHE B 1 165 ? 8.859 25.547 14.484 1 97.44 165 PHE B O 1
ATOM 3467 N N . ASN B 1 166 ? 7.812 26.859 13.023 1 97.62 166 ASN B N 1
ATOM 3468 C CA . ASN B 1 166 ? 6.527 26.812 13.711 1 97.62 166 ASN B CA 1
ATOM 3469 C C . ASN B 1 166 ? 5.652 25.688 13.172 1 97.62 166 ASN B C 1
ATOM 3471 O O . ASN B 1 166 ? 5.004 25.844 12.133 1 97.62 166 ASN B O 1
ATOM 3475 N N . TRP B 1 167 ? 5.508 24.625 13.906 1 97.94 167 TRP B N 1
ATOM 3476 C CA . TRP B 1 167 ? 4.801 23.438 13.461 1 97.94 167 TRP B CA 1
ATOM 3477 C C . TRP B 1 167 ? 3.295 23.656 13.453 1 97.94 167 TRP B C 1
ATOM 3479 O O . TRP B 1 167 ? 2.578 23.094 12.625 1 97.94 167 TRP B O 1
ATOM 3489 N N . GLU B 1 168 ? 2.779 24.453 14.336 1 96.94 168 GLU B N 1
ATOM 3490 C CA . GLU B 1 168 ? 1.349 24.75 14.305 1 96.94 168 GLU B CA 1
ATOM 3491 C C . GLU B 1 168 ? 0.972 25.531 13.047 1 96.94 168 GLU B C 1
ATOM 3493 O O . GLU B 1 168 ? -0.072 25.281 12.445 1 96.94 168 GLU B O 1
ATOM 3498 N N . ASP B 1 169 ? 1.794 26.453 12.68 1 96.31 169 ASP B N 1
ATOM 3499 C CA . ASP B 1 169 ? 1.576 27.141 11.414 1 96.31 169 ASP B CA 1
ATOM 3500 C C . ASP B 1 169 ? 1.545 26.156 10.25 1 96.31 169 ASP B C 1
ATOM 3502 O O . ASP B 1 169 ? 0.72 26.297 9.344 1 96.31 169 ASP B O 1
ATOM 3506 N N . GLU B 1 170 ? 2.492 25.25 10.289 1 97.5 170 GLU B N 1
ATOM 3507 C CA . GLU B 1 170 ? 2.545 24.234 9.234 1 97.5 170 GLU B CA 1
ATOM 3508 C C . GLU B 1 170 ? 1.274 23.391 9.211 1 97.5 170 GLU B C 1
ATOM 3510 O O . GLU B 1 170 ? 0.707 23.141 8.148 1 97.5 170 GLU B O 1
ATOM 3515 N N . ARG B 1 171 ? 0.798 22.953 10.359 1 97.75 171 ARG B N 1
ATOM 3516 C CA . ARG B 1 171 ? -0.415 22.141 10.461 1 97.75 171 ARG B CA 1
ATOM 3517 C C . ARG B 1 171 ? -1.622 22.906 9.922 1 97.75 171 ARG B C 1
ATOM 3519 O O . ARG B 1 171 ? -2.375 22.375 9.102 1 97.75 171 ARG B O 1
ATOM 3526 N N . VAL B 1 172 ? -1.736 24.125 10.289 1 96.38 172 VAL B N 1
ATOM 3527 C CA . VAL B 1 172 ? -2.896 24.922 9.914 1 96.38 172 VAL B CA 1
ATOM 3528 C C . VAL B 1 172 ? -2.848 25.234 8.422 1 96.38 172 VAL B C 1
ATOM 3530 O O . VAL B 1 172 ? -3.875 25.203 7.738 1 96.38 172 VAL B O 1
ATOM 3533 N N . ARG B 1 173 ? -1.697 25.562 7.945 1 95.94 173 ARG B N 1
ATOM 3534 C CA . ARG B 1 173 ? -1.571 25.844 6.52 1 95.94 173 ARG B CA 1
ATOM 3535 C C . ARG B 1 173 ? -2.033 24.641 5.688 1 95.94 173 ARG B C 1
ATOM 3537 O O . ARG B 1 173 ? -2.682 24.812 4.652 1 95.94 173 ARG B O 1
ATOM 3544 N N . GLN B 1 174 ? -1.636 23.453 6.113 1 96.69 174 GLN B N 1
ATOM 3545 C CA . GLN B 1 174 ? -2.051 22.25 5.406 1 96.69 174 GLN B CA 1
ATOM 3546 C C . GLN B 1 174 ? -3.57 22.094 5.426 1 96.69 174 GLN B C 1
ATOM 3548 O O . GLN B 1 174 ? -4.176 21.719 4.418 1 96.69 174 GLN B O 1
ATOM 3553 N N . PHE B 1 175 ? -4.18 22.422 6.527 1 97.19 175 PHE B N 1
ATOM 3554 C CA . PHE B 1 175 ? -5.633 22.375 6.648 1 97.19 175 PHE B CA 1
ATOM 3555 C C . PHE B 1 175 ? -6.285 23.344 5.668 1 97.19 175 PHE B C 1
ATOM 3557 O O . PHE B 1 175 ? -7.223 22.984 4.953 1 97.19 175 PHE B O 1
ATOM 3564 N N . ARG B 1 176 ? -5.754 24.469 5.602 1 94.94 176 ARG B N 1
ATOM 3565 C CA . ARG B 1 176 ? -6.309 25.531 4.762 1 94.94 176 ARG B CA 1
ATOM 3566 C C . ARG B 1 176 ? -6.258 25.141 3.287 1 94.94 176 ARG B C 1
ATOM 3568 O O . ARG B 1 176 ? -7.129 25.531 2.508 1 94.94 176 ARG B O 1
ATOM 3575 N N . LYS B 1 177 ? -5.301 24.391 2.951 1 93.31 177 LYS B N 1
ATOM 3576 C CA . LYS B 1 177 ? -5.07 24.031 1.552 1 93.31 177 LYS B CA 1
ATOM 3577 C C . LYS B 1 177 ? -5.992 22.906 1.109 1 93.31 177 LYS B C 1
ATOM 3579 O O . LYS B 1 177 ? -6.145 22.656 -0.088 1 93.31 177 LYS B O 1
ATOM 3584 N N . MET B 1 178 ? -6.582 22.234 1.989 1 94.19 178 MET B N 1
ATOM 3585 C CA . MET B 1 178 ? -7.438 21.109 1.653 1 94.19 178 MET B CA 1
ATOM 3586 C C . MET B 1 178 ? -8.758 21.578 1.06 1 94.19 178 MET B C 1
ATOM 3588 O O . MET B 1 178 ? -9.148 22.734 1.246 1 94.19 178 MET B O 1
ATOM 3592 N N . SER B 1 179 ? -9.406 20.703 0.318 1 94.31 179 SER B N 1
ATOM 3593 C CA . SER B 1 179 ? -10.742 21.016 -0.194 1 94.31 179 SER B CA 1
ATOM 3594 C C . SER B 1 179 ? -11.734 21.234 0.943 1 94.31 179 SER B C 1
ATOM 3596 O O . SER B 1 179 ? -11.562 20.688 2.035 1 94.31 179 SER B O 1
ATOM 3598 N N . PRO B 1 180 ? -12.758 22.031 0.687 1 96.62 180 PRO B N 1
ATOM 3599 C CA . PRO B 1 180 ? -13.758 22.266 1.73 1 96.62 180 PRO B CA 1
ATOM 3600 C C . PRO B 1 180 ? -14.422 20.969 2.205 1 96.62 180 PRO B C 1
ATOM 3602 O O . PRO B 1 180 ? -14.773 20.844 3.381 1 96.62 180 PRO B O 1
ATOM 3605 N N . GLU B 1 181 ? -14.586 20.031 1.33 1 93 181 GLU B N 1
ATOM 3606 C CA . GLU B 1 181 ? -15.188 18.75 1.676 1 93 181 GLU B CA 1
ATOM 3607 C C . GLU B 1 181 ? -14.289 17.953 2.625 1 93 181 GLU B C 1
ATOM 3609 O O . GLU B 1 181 ? -14.773 17.359 3.588 1 93 181 GLU B O 1
ATOM 3614 N N . LEU B 1 182 ? -13.023 17.984 2.314 1 93.81 182 LEU B N 1
ATOM 3615 C CA . LEU B 1 182 ? -12.086 17.266 3.156 1 93.81 182 LEU B CA 1
ATOM 3616 C C . LEU B 1 182 ? -11.969 17.906 4.531 1 93.81 182 LEU B C 1
ATOM 3618 O O . LEU B 1 182 ? -11.875 17.219 5.547 1 93.81 182 LEU B O 1
ATOM 3622 N N . ARG B 1 183 ? -11.953 19.203 4.594 1 97.12 183 ARG B N 1
ATOM 3623 C CA . ARG B 1 183 ? -11.953 19.891 5.887 1 97.12 183 ARG B CA 1
ATOM 3624 C C . ARG B 1 183 ? -13.156 19.469 6.723 1 97.12 183 ARG B C 1
ATOM 3626 O O . ARG B 1 183 ? -13.031 19.219 7.922 1 97.12 183 ARG B O 1
ATOM 3633 N N . ALA B 1 184 ? -14.266 19.344 6.102 1 95.5 184 ALA B N 1
ATOM 3634 C CA . ALA B 1 184 ? -15.492 18.969 6.797 1 95.5 184 ALA B CA 1
ATOM 3635 C C . ALA B 1 184 ? -15.398 17.531 7.336 1 95.5 184 ALA B C 1
ATOM 3637 O O . ALA B 1 184 ? -16.031 17.203 8.344 1 95.5 184 ALA B O 1
ATOM 3638 N N . SER B 1 185 ? -14.57 16.719 6.711 1 92.62 185 SER B N 1
ATOM 3639 C CA . SER B 1 185 ? -14.461 15.328 7.117 1 92.62 185 SER B CA 1
ATOM 3640 C C . SER B 1 185 ? -13.852 15.195 8.508 1 92.62 185 SER B C 1
ATOM 3642 O O . SER B 1 185 ? -14.109 14.227 9.219 1 92.62 185 SER B O 1
ATOM 3644 N N . PHE B 1 186 ? -13.125 16.172 8.93 1 95.69 186 PHE B N 1
ATOM 3645 C CA . PHE B 1 186 ? -12.477 16.125 10.242 1 95.69 186 PHE B CA 1
ATOM 3646 C C . PHE B 1 186 ? -13.469 16.453 11.344 1 95.69 186 PHE B C 1
ATOM 3648 O O . PHE B 1 186 ? -13.195 16.234 12.523 1 95.69 186 PHE B O 1
ATOM 3655 N N . TYR B 1 187 ? -14.578 16.969 10.922 1 95 187 TYR B N 1
ATOM 3656 C CA . TYR B 1 187 ? -15.648 17.234 11.875 1 95 187 TYR B CA 1
ATOM 3657 C C . TYR B 1 187 ? -16.531 16 12.055 1 95 187 TYR B C 1
ATOM 3659 O O . TYR B 1 187 ? -17.172 15.844 13.094 1 95 187 TYR B O 1
ATOM 3667 N N . ARG B 1 188 ? -16.578 15.133 11.141 1 90.12 188 ARG B N 1
ATOM 3668 C CA . ARG B 1 188 ? -17.438 13.961 11.133 1 90.12 188 ARG B CA 1
ATOM 3669 C C . ARG B 1 188 ? -16.969 12.93 12.156 1 90.12 188 ARG B C 1
ATOM 3671 O O . ARG B 1 188 ? -15.859 13.047 12.695 1 90.12 188 ARG B O 1
ATOM 3678 N N . PRO B 1 189 ? -17.844 11.992 12.445 1 90.06 189 PRO B N 1
ATOM 3679 C CA . PRO B 1 189 ? -17.406 10.922 13.336 1 90.06 189 PRO B CA 1
ATOM 3680 C C . PRO B 1 189 ? -16.172 10.188 12.82 1 90.06 189 PRO B C 1
ATOM 3682 O O . PRO B 1 189 ? -15.883 10.227 11.617 1 90.06 189 PRO B O 1
ATOM 3685 N N . VAL B 1 190 ? -15.484 9.555 13.734 1 88.06 190 VAL B N 1
ATOM 3686 C CA . VAL B 1 190 ? -14.25 8.852 13.406 1 88.06 190 VAL B CA 1
ATOM 3687 C C . VAL B 1 190 ? -14.516 7.848 12.281 1 88.06 190 VAL B C 1
ATOM 3689 O O . VAL B 1 190 ? -15.477 7.078 12.344 1 88.06 190 VAL B O 1
ATOM 3692 N N . PRO B 1 191 ? -13.758 7.887 11.352 1 85.12 191 PRO B N 1
ATOM 3693 C CA . PRO B 1 191 ? -13.898 6.906 10.266 1 85.12 191 PRO B CA 1
ATOM 3694 C C . PRO B 1 191 ? -13.844 5.465 10.766 1 85.12 191 PRO B C 1
ATOM 3696 O O . PRO B 1 191 ? -13 5.125 11.594 1 85.12 191 PRO B O 1
ATOM 3699 N N . GLY B 1 192 ? -14.797 4.613 10.258 1 86 192 GLY B N 1
ATOM 3700 C CA . GLY B 1 192 ? -14.828 3.219 10.656 1 86 192 GLY B CA 1
ATOM 3701 C C . GLY B 1 192 ? -15.836 2.936 11.758 1 86 192 GLY B C 1
ATOM 3702 O O . GLY B 1 192 ? -16.125 1.776 12.055 1 86 192 GLY B O 1
ATOM 3703 N N . THR B 1 193 ? -16.328 4.016 12.305 1 86.5 193 THR B N 1
ATOM 3704 C CA . THR B 1 193 ? -17.375 3.846 13.297 1 86.5 193 THR B CA 1
ATOM 3705 C C . THR B 1 193 ? -18.625 3.225 12.664 1 86.5 193 THR B C 1
ATOM 3707 O O . THR B 1 193 ? -19 3.59 11.547 1 86.5 193 THR B O 1
ATOM 3710 N N . LYS B 1 194 ? -19.234 2.309 13.453 1 89.31 194 LYS B N 1
ATOM 3711 C CA . LYS B 1 194 ? -20.469 1.701 12.953 1 89.31 194 LYS B CA 1
ATOM 3712 C C . LYS B 1 194 ? -21.562 2.746 12.789 1 89.31 194 LYS B C 1
ATOM 3714 O O . LYS B 1 194 ? -21.797 3.549 13.688 1 89.31 194 LYS B O 1
ATOM 3719 N N . LEU B 1 195 ? -22.203 2.697 11.656 1 86.19 195 LEU B N 1
ATOM 3720 C CA . LEU B 1 195 ? -23.281 3.658 11.414 1 86.19 195 LEU B CA 1
ATOM 3721 C C . LEU B 1 195 ? -24.422 3.467 12.414 1 86.19 195 LEU B C 1
ATOM 3723 O O . LEU B 1 195 ? -25.047 4.438 12.836 1 86.19 195 LEU B O 1
ATOM 3727 N N . ALA B 1 196 ? -24.625 2.258 12.75 1 82.12 196 ALA B N 1
ATOM 3728 C CA . ALA B 1 196 ? -25.688 1.938 13.703 1 82.12 196 ALA B CA 1
ATOM 3729 C C . ALA B 1 196 ? -25.391 2.561 15.07 1 82.12 196 ALA B C 1
ATOM 3731 O O . ALA B 1 196 ? -26.312 2.822 15.844 1 82.12 196 ALA B O 1
ATOM 3732 N N . ASP B 1 197 ? -24.141 2.742 15.328 1 79.19 197 ASP B N 1
ATOM 3733 C CA . ASP B 1 197 ? -23.719 3.27 16.625 1 79.19 197 ASP B CA 1
ATOM 3734 C C . ASP B 1 197 ? -23.625 4.793 16.594 1 79.19 197 ASP B C 1
ATOM 3736 O O . ASP B 1 197 ? -23.406 5.43 17.625 1 79.19 197 ASP B O 1
ATOM 3740 N N . SER B 1 198 ? -23.797 5.25 15.328 1 73.06 198 SER B N 1
ATOM 3741 C CA . SER B 1 198 ? -23.609 6.695 15.234 1 73.06 198 SER B CA 1
ATOM 3742 C C . SER B 1 198 ? -24.938 7.43 15.477 1 73.06 198 SER B C 1
ATOM 3744 O O . SER B 1 198 ? -25.984 7.016 14.969 1 73.06 198 SER B O 1
ATOM 3746 N N . ASP B 1 199 ? -24.953 8.242 16.422 1 72.44 199 ASP B N 1
ATOM 3747 C CA . ASP B 1 199 ? -26.141 9.031 16.75 1 72.44 199 ASP B CA 1
ATOM 3748 C C . ASP B 1 199 ? -26.359 10.141 15.719 1 72.44 199 ASP B C 1
ATOM 3750 O O . ASP B 1 199 ? -27.359 10.852 15.781 1 72.44 199 ASP B O 1
ATOM 3754 N N . VAL B 1 200 ? -25.484 10.203 14.93 1 74.44 200 VAL B N 1
ATOM 3755 C CA . VAL B 1 200 ? -25.578 11.336 14.008 1 74.44 200 VAL B CA 1
ATOM 3756 C C . VAL B 1 200 ? -25.875 10.828 12.594 1 74.44 200 VAL B C 1
ATOM 3758 O O . VAL B 1 200 ? -25.297 9.836 12.156 1 74.44 200 VAL B O 1
ATOM 3761 N N . LYS B 1 201 ? -26.844 11.469 11.969 1 78.38 201 LYS B N 1
ATOM 3762 C CA . LYS B 1 201 ? -27.109 11.211 10.555 1 78.38 201 LYS B CA 1
ATOM 3763 C C . LYS B 1 201 ? -26.109 11.93 9.664 1 78.38 201 LYS B C 1
ATOM 3765 O O . LYS B 1 201 ? -25.922 13.141 9.766 1 78.38 201 LYS B O 1
ATOM 3770 N N . MET B 1 202 ? -25.469 11.25 8.82 1 78.44 202 MET B N 1
ATOM 3771 C CA . MET B 1 202 ? -24.438 11.789 7.945 1 78.44 202 MET B CA 1
ATOM 3772 C C . MET B 1 202 ? -24.953 12.984 7.156 1 78.44 202 MET B C 1
ATOM 3774 O O . MET B 1 202 ? -24.203 13.922 6.883 1 78.44 202 MET B O 1
ATOM 3778 N N . GLU B 1 203 ? -26.234 12.922 6.883 1 80.06 203 GLU B N 1
ATOM 3779 C CA . GLU B 1 203 ? -26.844 13.961 6.066 1 80.06 203 GLU B CA 1
ATOM 3780 C C . GLU B 1 203 ? -26.938 15.281 6.836 1 80.06 203 GLU B C 1
ATOM 3782 O O . GLU B 1 203 ? -27.078 16.344 6.23 1 80.06 203 GLU B O 1
ATOM 3787 N N . ASP B 1 204 ? -26.891 15.195 8.141 1 85.5 204 ASP B N 1
ATOM 3788 C CA . ASP B 1 204 ? -27.031 16.375 8.984 1 85.5 204 ASP B CA 1
ATOM 3789 C C . ASP B 1 204 ? -25.672 17.062 9.219 1 85.5 204 ASP B C 1
ATOM 3791 O O . ASP B 1 204 ? -25.609 18.156 9.766 1 85.5 204 ASP B O 1
ATOM 3795 N N . LEU B 1 205 ? -24.688 16.391 8.781 1 88.38 205 LEU B N 1
ATOM 3796 C CA . LEU B 1 205 ? -23.344 16.922 9.008 1 88.38 205 LEU B CA 1
ATOM 3797 C C . LEU B 1 205 ? -22.922 17.859 7.879 1 88.38 205 LEU B C 1
ATOM 3799 O O . LEU B 1 205 ? -23.406 17.734 6.75 1 88.38 205 LEU B O 1
ATOM 3803 N N . PRO B 1 206 ? -22.109 18.828 8.234 1 91.69 206 PRO B N 1
ATOM 3804 C CA . PRO B 1 206 ? -21.672 19.734 7.176 1 91.69 206 PRO B CA 1
ATOM 3805 C C . PRO B 1 206 ? -20.938 19.031 6.043 1 91.69 206 PRO B C 1
ATOM 3807 O O . PRO B 1 206 ? -20.094 18.172 6.297 1 91.69 206 PRO B O 1
ATOM 3810 N N . GLN B 1 207 ? -21.188 19.453 4.879 1 89.88 207 GLN B N 1
ATOM 3811 C CA . GLN B 1 207 ? -20.562 18.859 3.703 1 89.88 207 GLN B CA 1
ATOM 3812 C C . GLN B 1 207 ? -19.25 19.578 3.363 1 89.88 207 GLN B C 1
ATOM 3814 O O . GLN B 1 207 ? -18.375 19.016 2.713 1 89.88 207 GLN B O 1
ATOM 3819 N N . THR B 1 208 ? -19.266 20.844 3.754 1 95 208 THR B N 1
ATOM 3820 C CA . THR B 1 208 ? -18.078 21.656 3.512 1 95 208 THR B CA 1
ATOM 3821 C C . THR B 1 208 ? -17.766 22.531 4.719 1 95 208 THR B C 1
ATOM 3823 O O . THR B 1 208 ? -18.656 22.844 5.52 1 95 208 THR B O 1
ATOM 3826 N N . LEU B 1 209 ? -16.547 22.828 4.887 1 97.38 209 LEU B N 1
ATOM 3827 C CA . LEU B 1 209 ? -16.109 23.812 5.875 1 97.38 209 LEU B CA 1
ATOM 3828 C C . LEU B 1 209 ? -15.117 24.797 5.258 1 97.38 209 LEU B C 1
ATOM 3830 O O . LEU B 1 209 ? -14.344 24.422 4.375 1 97.38 209 LEU B O 1
ATOM 3834 N N . PRO B 1 210 ? -15.141 25.984 5.688 1 96.81 210 PRO B N 1
ATOM 3835 C CA . PRO B 1 210 ? -14.227 26.984 5.133 1 96.81 210 PRO B CA 1
ATOM 3836 C C . PRO B 1 210 ? -12.781 26.781 5.582 1 96.81 210 PRO B C 1
ATOM 3838 O O . PRO B 1 210 ? -12.5 25.859 6.352 1 96.81 210 PRO B O 1
ATOM 3841 N N . GLU B 1 211 ? -11.891 27.641 5.141 1 94 211 GLU B N 1
ATOM 3842 C CA . GLU B 1 211 ? -10.453 27.484 5.332 1 94 211 GLU B CA 1
ATOM 3843 C C . GLU B 1 211 ? -10.062 27.703 6.793 1 94 211 GLU B C 1
ATOM 3845 O O . GLU B 1 211 ? -9.07 27.141 7.266 1 94 211 GLU B O 1
ATOM 3850 N N . GLY B 1 212 ? -10.867 28.531 7.457 1 93.69 212 GLY B N 1
ATOM 3851 C CA . GLY B 1 212 ? -10.562 28.875 8.836 1 93.69 212 GLY B CA 1
ATOM 3852 C C . GLY B 1 212 ? -11.727 29.5 9.57 1 93.69 212 GLY B C 1
ATOM 3853 O O . GLY B 1 212 ? -12.812 29.672 9 1 93.69 212 GLY B O 1
ATOM 3854 N N . ILE B 1 213 ? -11.445 29.734 10.797 1 93.62 213 ILE B N 1
ATOM 3855 C CA . ILE B 1 213 ? -12.477 30.297 11.68 1 93.62 213 ILE B CA 1
ATOM 3856 C C . ILE B 1 213 ? -12.906 31.672 11.172 1 93.62 213 ILE B C 1
ATOM 3858 O O . ILE B 1 213 ? -14.086 32 11.234 1 93.62 213 ILE B O 1
ATOM 3862 N N . GLU B 1 214 ? -12.023 32.438 10.648 1 92.62 214 GLU B N 1
ATOM 3863 C CA . GLU B 1 214 ? -12.281 33.781 10.164 1 92.62 214 GLU B CA 1
ATOM 3864 C C . GLU B 1 214 ? -13.25 33.781 8.984 1 92.62 214 GLU B C 1
ATOM 3866 O O . GLU B 1 214 ? -13.953 34.75 8.75 1 92.62 214 GLU B O 1
ATOM 3871 N N . GLU B 1 215 ? -13.289 32.688 8.266 1 94.44 215 GLU B N 1
ATOM 3872 C CA . GLU B 1 215 ? -14.133 32.594 7.074 1 94.44 215 GLU B CA 1
ATOM 3873 C C . GLU B 1 215 ? -15.453 31.906 7.398 1 94.44 215 GLU B C 1
ATOM 3875 O O . GLU B 1 215 ? -16.297 31.734 6.516 1 94.44 215 GLU B O 1
ATOM 3880 N N . ALA B 1 216 ? -15.609 31.5 8.617 1 95.94 216 ALA B N 1
ATOM 3881 C CA . ALA B 1 216 ? -16.812 30.781 9.023 1 95.94 216 ALA B CA 1
ATOM 3882 C C . ALA B 1 216 ? -18.031 31.703 9.031 1 95.94 216 ALA B C 1
ATOM 3884 O O . ALA B 1 216 ? -17.922 32.875 9.422 1 95.94 216 ALA B O 1
ATOM 3885 N N . GLU B 1 217 ? -19.109 31.141 8.555 1 94.25 217 GLU B N 1
ATOM 3886 C CA . GLU B 1 217 ? -20.375 31.859 8.57 1 94.25 217 GLU B CA 1
ATOM 3887 C C . GLU B 1 217 ? -21.188 31.516 9.805 1 94.25 217 GLU B C 1
ATOM 3889 O O . GLU B 1 217 ? -21.781 30.438 9.875 1 94.25 217 GLU B O 1
ATOM 3894 N N . GLY B 1 218 ? -21.234 32.406 10.773 1 94.25 218 GLY B N 1
ATOM 3895 C CA . GLY B 1 218 ? -22.047 32.188 11.961 1 94.25 218 GLY B CA 1
ATOM 3896 C C . GLY B 1 218 ? -21.328 31.391 13.039 1 94.25 218 GLY B C 1
ATOM 3897 O O . GLY B 1 218 ? -20.234 30.891 12.812 1 94.25 218 GLY B O 1
ATOM 3898 N N . GLU B 1 219 ? -21.953 31.312 14.156 1 96.19 219 GLU B N 1
ATOM 3899 C CA . GLU B 1 219 ? -21.359 30.688 15.336 1 96.19 219 GLU B CA 1
ATOM 3900 C C . GLU B 1 219 ? -21.297 29.172 15.188 1 96.19 219 GLU B C 1
ATOM 3902 O O . GLU B 1 219 ? -20.344 28.547 15.648 1 96.19 219 GLU B O 1
ATOM 3907 N N . GLU B 1 220 ? -22.266 28.672 14.57 1 95.5 220 GLU B N 1
ATOM 3908 C CA . GLU B 1 220 ? -22.297 27.219 14.391 1 95.5 220 GLU B CA 1
ATOM 3909 C C . GLU B 1 220 ? -21.141 26.734 13.523 1 95.5 220 GLU B C 1
ATOM 3911 O O . GLU B 1 220 ? -20.453 25.781 13.883 1 95.5 220 GLU B O 1
ATOM 3916 N N . GLN B 1 221 ? -20.938 27.359 12.438 1 96.62 221 GLN B N 1
ATOM 3917 C CA . GLN B 1 221 ? -19.844 26.969 11.547 1 96.62 221 GLN B CA 1
ATOM 3918 C C . GLN B 1 221 ? -18.484 27.219 12.188 1 96.62 221 GLN B C 1
ATOM 3920 O O . GLN B 1 221 ? -17.547 26.469 11.961 1 96.62 221 GLN B O 1
ATOM 3925 N N . LYS B 1 222 ? -18.406 28.281 12.953 1 97.19 222 LYS B N 1
ATOM 3926 C CA . LYS B 1 222 ? -17.172 28.547 13.695 1 97.19 222 LYS B CA 1
ATOM 3927 C C . LYS B 1 222 ? -16.812 27.359 14.586 1 97.19 222 LYS B C 1
ATOM 3929 O O . LYS B 1 222 ? -15.664 26.906 14.594 1 97.19 222 LYS B O 1
ATOM 3934 N N . LYS B 1 223 ? -17.781 26.891 15.289 1 96.75 223 LYS B N 1
ATOM 3935 C CA . LYS B 1 223 ? -17.578 25.75 16.172 1 96.75 223 LYS B CA 1
ATOM 3936 C C . LYS B 1 223 ? -17.188 24.5 15.383 1 96.75 223 LYS B C 1
ATOM 3938 O O . LYS B 1 223 ? -16.359 23.719 15.828 1 96.75 223 LYS B O 1
ATOM 3943 N N . GLN B 1 224 ? -17.766 24.328 14.258 1 97 224 GLN B N 1
ATOM 3944 C CA . GLN B 1 224 ? -17.469 23.188 13.406 1 97 224 GLN B CA 1
ATOM 3945 C C . GLN B 1 224 ? -16.016 23.234 12.914 1 97 224 GLN B C 1
ATOM 3947 O O . GLN B 1 224 ? -15.32 22.219 12.93 1 97 224 GLN B O 1
ATOM 3952 N N . VAL B 1 225 ? -15.586 24.406 12.516 1 97.69 225 VAL B N 1
ATOM 3953 C CA . VAL B 1 225 ? -14.219 24.562 12.039 1 97.69 225 VAL B CA 1
ATOM 3954 C C . VAL B 1 225 ? -13.234 24.328 13.18 1 97.69 225 VAL B C 1
ATOM 3956 O O . VAL B 1 225 ? -12.219 23.641 13.008 1 97.69 225 VAL B O 1
ATOM 3959 N N . GLU B 1 226 ? -13.562 24.844 14.328 1 97.12 226 GLU B N 1
ATOM 3960 C CA . GLU B 1 226 ? -12.719 24.656 15.5 1 97.12 226 GLU B CA 1
ATOM 3961 C C . GLU B 1 226 ? -12.57 23.172 15.828 1 97.12 226 GLU B C 1
ATOM 3963 O O . GLU B 1 226 ? -11.469 22.688 16.109 1 97.12 226 GLU B O 1
ATOM 3968 N N . GLN B 1 227 ? -13.648 22.484 15.797 1 96.56 227 GLN B N 1
ATOM 3969 C CA . GLN B 1 227 ? -13.625 21.062 16.094 1 96.56 227 GLN B CA 1
ATOM 3970 C C . GLN B 1 227 ? -12.859 20.281 15.016 1 96.56 227 GLN B C 1
ATOM 3972 O O . GLN B 1 227 ? -12.102 19.359 15.328 1 96.56 227 GLN B O 1
ATOM 3977 N N . ALA B 1 228 ? -13.07 20.625 13.758 1 97.5 228 ALA B N 1
ATOM 3978 C CA . ALA B 1 228 ? -12.336 20 12.672 1 97.5 228 ALA B CA 1
ATOM 3979 C C . ALA B 1 228 ? -10.836 20.203 12.836 1 97.5 228 ALA B C 1
ATOM 3981 O O . ALA B 1 228 ? -10.047 19.266 12.688 1 97.5 228 ALA B O 1
ATOM 3982 N N . LEU B 1 229 ? -10.453 21.422 13.188 1 97.5 229 LEU B N 1
ATOM 3983 C CA . LEU B 1 229 ? -9.047 21.75 13.383 1 97.5 229 LEU B CA 1
ATOM 3984 C C . LEU B 1 229 ? -8.469 21 14.57 1 97.5 229 LEU B C 1
ATOM 3986 O O . LEU B 1 229 ? -7.309 20.594 14.547 1 97.5 229 LEU B O 1
ATOM 3990 N N . LYS B 1 230 ? -9.266 20.828 15.547 1 96.75 230 LYS B N 1
ATOM 3991 C CA . LYS B 1 230 ? -8.852 20.078 16.734 1 96.75 230 LYS B CA 1
ATOM 3992 C C . LYS B 1 230 ? -8.531 18.625 16.391 1 96.75 230 LYS B C 1
ATOM 3994 O O . LYS B 1 230 ? -7.562 18.062 16.891 1 96.75 230 LYS B O 1
ATOM 3999 N N . ASN B 1 231 ? -9.312 18.031 15.484 1 96.31 231 ASN B N 1
ATOM 4000 C CA . ASN B 1 231 ? -9.164 16.625 15.102 1 96.31 231 ASN B CA 1
ATOM 4001 C C . ASN B 1 231 ? -8.078 16.453 14.047 1 96.31 231 ASN B C 1
ATOM 4003 O O . ASN B 1 231 ? -7.59 15.336 13.844 1 96.31 231 ASN B O 1
ATOM 4007 N N . PHE B 1 232 ? -7.75 17.562 13.453 1 97.81 232 PHE B N 1
ATOM 4008 C CA . PHE B 1 232 ? -6.832 17.531 12.32 1 97.81 232 PHE B CA 1
ATOM 4009 C C . PHE B 1 232 ? -5.391 17.391 12.789 1 97.81 232 PHE B C 1
ATOM 4011 O O . PHE B 1 232 ? -4.953 18.109 13.695 1 97.81 232 PHE B O 1
ATOM 4018 N N . ALA B 1 233 ? -4.605 16.484 12.148 1 98.06 233 ALA B N 1
ATOM 4019 C CA . ALA B 1 233 ? -3.205 16.266 12.492 1 98.06 233 ALA B CA 1
ATOM 4020 C C . ALA B 1 233 ? -2.365 16.016 11.242 1 98.06 233 ALA B C 1
ATOM 4022 O O . ALA B 1 233 ? -2.906 15.711 10.18 1 98.06 233 ALA B O 1
ATOM 4023 N N . LEU B 1 234 ? -1.104 16.188 11.391 1 98.56 234 LEU B N 1
ATOM 4024 C CA . LEU B 1 234 ? -0.15 15.812 10.352 1 98.56 234 LEU B CA 1
ATOM 4025 C C . LEU B 1 234 ? 0.535 14.492 10.703 1 98.56 234 LEU B C 1
ATOM 4027 O O . LEU B 1 234 ? 0.724 14.18 11.883 1 98.56 234 LEU B O 1
ATOM 4031 N N . ILE B 1 235 ? 0.813 13.758 9.734 1 98.81 235 ILE B N 1
ATOM 4032 C CA . ILE B 1 235 ? 1.81 12.695 9.805 1 98.81 235 ILE B CA 1
ATOM 4033 C C . ILE B 1 235 ? 3.088 13.141 9.094 1 98.81 235 ILE B C 1
ATOM 4035 O O . ILE B 1 235 ? 3.057 13.508 7.918 1 98.81 235 ILE B O 1
ATOM 4039 N N . VAL B 1 236 ? 4.152 13.156 9.859 1 98.88 236 VAL B N 1
ATOM 4040 C CA . VAL B 1 236 ? 5.453 13.508 9.297 1 98.88 236 VAL B CA 1
ATOM 4041 C C . VAL B 1 236 ? 6.34 12.266 9.242 1 98.88 236 VAL B C 1
ATOM 4043 O O . VAL B 1 236 ? 6.598 11.633 10.266 1 98.88 236 VAL B O 1
ATOM 4046 N N . ILE B 1 237 ? 6.812 11.961 8.07 1 98.69 237 ILE B N 1
ATOM 4047 C CA . ILE B 1 237 ? 7.566 10.727 7.859 1 98.69 237 ILE B CA 1
ATOM 4048 C C . ILE B 1 237 ? 9.047 11.055 7.668 1 98.69 237 ILE B C 1
ATOM 4050 O O . ILE B 1 237 ? 9.406 11.805 6.762 1 98.69 237 ILE B O 1
ATOM 4054 N N . ASP B 1 238 ? 9.805 10.531 8.547 1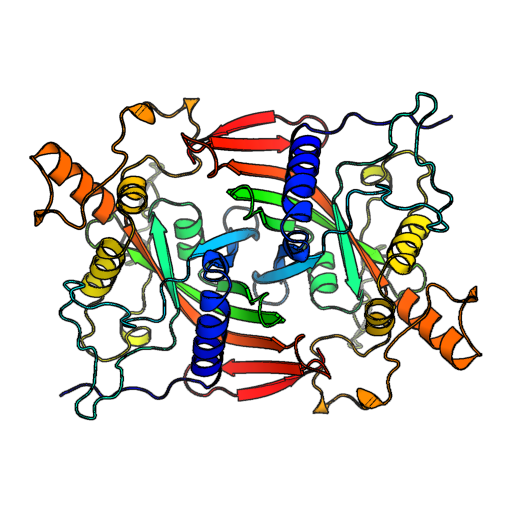 97.88 238 ASP B N 1
ATOM 4055 C CA . ASP B 1 238 ? 11.258 10.633 8.5 1 97.88 238 ASP B CA 1
ATOM 4056 C C . ASP B 1 238 ? 11.883 9.367 7.906 1 97.88 238 ASP B C 1
ATOM 4058 O O . ASP B 1 238 ? 11.992 8.352 8.594 1 97.88 238 ASP B O 1
ATOM 4062 N N . ALA B 1 239 ? 12.352 9.469 6.637 1 97.75 239 ALA B N 1
ATOM 4063 C CA . ALA B 1 239 ? 12.82 8.305 5.887 1 97.75 239 ALA B CA 1
ATOM 4064 C C . ALA B 1 239 ? 14.242 7.922 6.301 1 97.75 239 ALA B C 1
ATOM 4066 O O . ALA B 1 239 ? 15.062 8.797 6.598 1 97.75 239 ALA B O 1
ATOM 4067 N N . ASN B 1 240 ? 14.555 6.645 6.289 1 97.06 240 ASN B N 1
ATOM 4068 C CA . ASN B 1 240 ? 15.93 6.203 6.488 1 97.06 240 ASN B CA 1
ATOM 4069 C C . ASN B 1 240 ? 16.375 5.227 5.402 1 97.06 240 ASN B C 1
ATOM 4071 O O . ASN B 1 240 ? 17.562 4.914 5.285 1 97.06 240 ASN B O 1
ATOM 4075 N N . GLU B 1 241 ? 15.438 4.738 4.613 1 97.62 241 GLU B N 1
ATOM 4076 C CA . GLU B 1 241 ? 15.727 3.924 3.436 1 97.62 241 GLU B CA 1
ATOM 4077 C C . GLU B 1 241 ? 14.781 4.266 2.287 1 97.62 241 GLU B C 1
ATOM 4079 O O . GLU B 1 241 ? 13.57 4.379 2.484 1 97.62 241 GLU B O 1
ATOM 4084 N N . VAL B 1 242 ? 15.344 4.445 1.131 1 98.5 242 VAL B N 1
ATOM 4085 C CA . VAL B 1 242 ? 14.562 4.727 -0.07 1 98.5 242 VAL B CA 1
ATOM 4086 C C . VAL B 1 242 ? 14.992 3.791 -1.197 1 98.5 242 VAL B C 1
ATOM 4088 O O . VAL B 1 242 ? 16.188 3.676 -1.495 1 98.5 242 VAL B O 1
ATOM 4091 N N . ASP B 1 243 ? 14.023 3.092 -1.735 1 98.25 243 ASP B N 1
ATOM 4092 C CA . ASP B 1 243 ? 14.211 2.117 -2.807 1 98.25 243 ASP B CA 1
ATOM 4093 C C . ASP B 1 243 ? 13.469 2.549 -4.07 1 98.25 243 ASP B C 1
ATOM 4095 O O . ASP B 1 243 ? 12.234 2.627 -4.082 1 98.25 243 ASP B O 1
ATOM 4099 N N . LEU B 1 244 ? 14.211 2.85 -5.121 1 98.12 244 LEU B N 1
ATOM 4100 C CA . LEU B 1 244 ? 13.633 3.283 -6.387 1 98.12 244 LEU B CA 1
ATOM 4101 C C . LEU B 1 244 ? 13.883 2.252 -7.48 1 98.12 244 LEU B C 1
ATOM 4103 O O . LEU B 1 244 ? 15.031 1.981 -7.836 1 98.12 244 LEU B O 1
ATOM 4107 N N . VAL B 1 245 ? 12.844 1.668 -7.938 1 96.25 245 VAL B N 1
ATOM 4108 C CA . VAL B 1 245 ? 12.93 0.806 -9.109 1 96.25 245 VAL B CA 1
ATOM 4109 C C . VAL B 1 245 ? 12.414 1.551 -10.336 1 96.25 245 VAL B C 1
ATOM 4111 O O . VAL B 1 245 ? 11.344 2.162 -10.289 1 96.25 245 VAL B O 1
ATOM 4114 N N . ASP B 1 246 ? 13.18 1.562 -11.383 1 95.06 246 ASP B N 1
ATOM 4115 C CA . ASP B 1 246 ? 12.852 2.162 -12.672 1 95.06 246 ASP B CA 1
ATOM 4116 C C . ASP B 1 246 ? 12.555 1.089 -13.719 1 95.06 246 ASP B C 1
ATOM 4118 O O . ASP B 1 246 ? 13.469 0.453 -14.242 1 95.06 246 ASP B O 1
ATOM 4122 N N . LEU B 1 247 ? 11.336 0.94 -14.047 1 89.44 247 LEU B N 1
ATOM 4123 C CA . LEU B 1 247 ? 10.922 -0.057 -15.023 1 89.44 247 LEU B CA 1
ATOM 4124 C C . LEU B 1 247 ? 10.664 0.591 -16.375 1 89.44 247 LEU B C 1
ATOM 4126 O O . LEU B 1 247 ? 10.273 -0.089 -17.328 1 89.44 247 LEU B O 1
ATOM 4130 N N . GLY B 1 248 ? 10.797 1.86 -16.422 1 87.62 248 GLY B N 1
ATOM 4131 C CA . GLY B 1 248 ? 10.586 2.594 -17.672 1 87.62 248 GLY B CA 1
ATOM 4132 C C . GLY B 1 248 ? 11.836 2.697 -18.516 1 87.62 248 GLY B C 1
ATOM 4133 O O . GLY B 1 248 ? 11.773 3.125 -19.672 1 87.62 248 GLY B O 1
ATOM 4134 N N . SER B 1 249 ? 12.867 2.291 -17.984 1 84.19 249 SER B N 1
ATOM 4135 C CA . SER B 1 249 ? 14.141 2.305 -18.703 1 84.19 249 SER B CA 1
ATOM 4136 C C . SER B 1 249 ? 14.523 0.905 -19.172 1 84.19 249 SER B C 1
ATOM 4138 O O . SER B 1 249 ? 14 -0.09 -18.656 1 84.19 249 SER B O 1
ATOM 4140 N N . THR B 1 250 ? 15.32 0.852 -20.188 1 80.56 250 THR B N 1
ATOM 4141 C CA . THR B 1 250 ? 15.891 -0.41 -20.656 1 80.56 250 THR B CA 1
ATOM 4142 C C . THR B 1 250 ? 17.406 -0.379 -20.594 1 80.56 250 THR B C 1
ATOM 4144 O O . THR B 1 250 ? 18.047 0.439 -21.25 1 80.56 250 THR B O 1
ATOM 4147 N N . PRO B 1 251 ? 18.047 -1.09 -19.75 1 81.12 251 PRO B N 1
ATOM 4148 C CA . PRO B 1 251 ? 17.422 -2.068 -18.859 1 81.12 251 PRO B CA 1
ATOM 4149 C C . PRO B 1 251 ? 16.797 -1.424 -17.625 1 81.12 251 PRO B C 1
ATOM 4151 O O . PRO B 1 251 ? 17.062 -0.261 -17.312 1 81.12 251 PRO B O 1
ATOM 4154 N N . ASP B 1 252 ? 15.969 -2.234 -16.891 1 86.38 252 ASP B N 1
ATOM 4155 C CA . ASP B 1 252 ? 15.445 -1.786 -15.602 1 86.38 252 ASP B CA 1
ATOM 4156 C C . ASP B 1 252 ? 16.578 -1.465 -14.633 1 86.38 252 ASP B C 1
ATOM 4158 O O . ASP B 1 252 ? 17.625 -2.131 -14.641 1 86.38 252 ASP B O 1
ATOM 4162 N N . THR B 1 253 ? 16.422 -0.468 -13.852 1 91.06 253 THR B N 1
ATOM 4163 C CA . THR B 1 253 ? 17.406 -0.128 -12.836 1 91.06 253 THR B CA 1
ATOM 4164 C C . THR B 1 253 ? 16.75 -0.024 -11.461 1 91.06 253 THR B C 1
ATOM 4166 O O . THR B 1 253 ? 15.523 0.107 -11.359 1 91.06 253 THR B O 1
ATOM 4169 N N . ARG B 1 254 ? 17.547 -0.203 -10.516 1 94.75 254 ARG B N 1
ATOM 4170 C CA . ARG B 1 254 ? 17.078 -0.097 -9.141 1 94.75 254 ARG B CA 1
ATOM 4171 C C . ARG B 1 254 ? 18.156 0.491 -8.242 1 94.75 254 ARG B C 1
ATOM 4173 O O . ARG B 1 254 ? 19.297 0.006 -8.219 1 94.75 254 ARG B O 1
ATOM 4180 N N . THR B 1 255 ? 17.828 1.561 -7.551 1 96.56 255 THR B N 1
ATOM 4181 C CA . THR B 1 255 ? 18.734 2.277 -6.66 1 96.56 255 THR B CA 1
ATOM 4182 C C . THR B 1 255 ? 18.188 2.299 -5.234 1 96.56 255 THR B C 1
ATOM 4184 O O . THR B 1 255 ? 17 2.557 -5.027 1 96.56 255 THR B O 1
ATOM 4187 N N . VAL B 1 256 ? 19.047 2.041 -4.285 1 97.19 256 VAL B N 1
ATOM 4188 C CA . VAL B 1 256 ? 18.672 2.094 -2.877 1 97.19 256 VAL B CA 1
ATOM 4189 C C . VAL B 1 256 ? 19.531 3.135 -2.154 1 97.19 256 VAL B C 1
ATOM 4191 O O . VAL B 1 256 ? 20.75 3.162 -2.311 1 97.19 256 VAL B O 1
ATOM 4194 N N . TRP B 1 257 ? 18.906 4.039 -1.442 1 97.5 257 TRP B N 1
ATOM 4195 C CA . TRP B 1 257 ? 19.562 4.977 -0.54 1 97.5 257 TRP B CA 1
ATOM 4196 C C . TRP B 1 257 ? 19.328 4.59 0.916 1 97.5 257 TRP B C 1
ATOM 4198 O O . TRP B 1 257 ? 18.203 4.246 1.298 1 97.5 257 TRP B O 1
ATOM 4208 N N . THR B 1 258 ? 20.297 4.574 1.678 1 96.88 258 THR B N 1
ATOM 4209 C CA . THR B 1 258 ? 20.172 4.277 3.1 1 96.88 258 THR B CA 1
ATOM 4210 C C . THR B 1 258 ? 20.859 5.34 3.943 1 96.88 258 THR B C 1
ATOM 4212 O O . THR B 1 258 ? 21.906 5.867 3.549 1 96.88 258 THR B O 1
ATOM 4215 N N . CYS B 1 259 ? 20.234 5.699 4.977 1 94.25 259 CYS B N 1
ATOM 4216 C CA . CYS B 1 259 ? 20.766 6.66 5.93 1 94.25 259 CYS B CA 1
ATOM 4217 C C . CYS B 1 259 ? 20.781 6.078 7.34 1 94.25 259 CYS B C 1
ATOM 4219 O O . CYS B 1 259 ? 19.734 5.797 7.914 1 94.25 259 CYS B O 1
ATOM 4221 N N . ARG B 1 260 ? 21.906 5.844 7.914 1 84.38 260 ARG B N 1
ATOM 4222 C CA . ARG B 1 260 ? 22.016 5.207 9.219 1 84.38 260 ARG B CA 1
ATOM 4223 C C . ARG B 1 260 ? 22.188 6.242 10.32 1 84.38 260 ARG B C 1
ATOM 4225 O O . ARG B 1 260 ? 21.797 6.012 11.469 1 84.38 260 ARG B O 1
ATOM 4232 N N . ASP B 1 261 ? 22.766 7.355 10 1 80.38 261 ASP B N 1
ATOM 4233 C CA . ASP B 1 261 ? 23.109 8.32 11.039 1 80.38 261 ASP B CA 1
ATOM 4234 C C . ASP B 1 261 ? 22.203 9.547 10.961 1 80.38 261 ASP B C 1
ATOM 4236 O O . ASP B 1 261 ? 22.422 10.523 11.688 1 80.38 261 ASP B O 1
ATOM 4240 N N . GLY B 1 262 ? 21.266 9.516 10.086 1 75.31 262 GLY B N 1
ATOM 4241 C CA . GLY B 1 262 ? 20.328 10.625 9.961 1 75.31 262 GLY B CA 1
ATOM 4242 C C . GLY B 1 262 ? 20.828 11.719 9.031 1 75.31 262 GLY B C 1
ATOM 4243 O O . GLY B 1 262 ? 20.078 12.641 8.695 1 75.31 262 GLY B O 1
ATOM 4244 N N . GLU B 1 263 ? 22.016 11.617 8.562 1 79.06 263 GLU B N 1
ATOM 4245 C CA . GLU B 1 263 ? 22.562 12.711 7.758 1 79.06 263 GLU B CA 1
ATOM 4246 C C . GLU B 1 263 ? 23.188 12.195 6.465 1 79.06 263 GLU B C 1
ATOM 4248 O O . GLU B 1 263 ? 22.953 12.758 5.391 1 79.06 263 GLU B O 1
ATOM 4253 N N . ASN B 1 264 ? 23.859 11.148 6.555 1 89.81 264 ASN B N 1
ATOM 4254 C CA . ASN B 1 264 ? 24.625 10.68 5.406 1 89.81 264 ASN B CA 1
ATOM 4255 C C . ASN B 1 264 ? 23.922 9.531 4.688 1 89.81 264 ASN B C 1
ATOM 4257 O O . ASN B 1 264 ? 23.703 8.469 5.27 1 89.81 264 ASN B O 1
ATOM 4261 N N . TRP B 1 265 ? 23.594 9.828 3.455 1 95.12 265 TRP B N 1
ATOM 4262 C CA . TRP B 1 265 ? 22.922 8.828 2.629 1 95.12 265 TRP B CA 1
ATOM 4263 C C . TRP B 1 265 ? 23.922 8.086 1.751 1 95.12 265 TRP B C 1
ATOM 4265 O O . TRP B 1 265 ? 24.812 8.695 1.156 1 95.12 265 TRP B O 1
ATOM 4275 N N . LYS B 1 266 ? 23.828 6.816 1.802 1 95.31 266 LYS B N 1
ATOM 4276 C CA . LYS B 1 266 ? 24.609 5.961 0.901 1 95.31 266 LYS B CA 1
ATOM 4277 C C . LYS B 1 266 ? 23.734 5.457 -0.249 1 95.31 266 LYS B C 1
ATOM 4279 O O . LYS B 1 266 ? 22.594 5.027 -0.036 1 95.31 266 LYS B O 1
ATOM 4284 N N . GLU B 1 267 ? 24.266 5.559 -1.423 1 95.5 267 GLU B N 1
ATOM 4285 C CA . GLU B 1 267 ? 23.562 5.113 -2.623 1 95.5 267 GLU B CA 1
ATOM 4286 C C . GLU B 1 267 ? 24.172 3.82 -3.166 1 95.5 267 GLU B C 1
ATOM 4288 O O . GLU B 1 267 ? 25.391 3.686 -3.244 1 95.5 267 GLU B O 1
ATOM 4293 N N . GLU B 1 268 ? 23.281 2.898 -3.555 1 94.75 268 GLU B N 1
ATOM 4294 C CA . GLU B 1 268 ? 23.75 1.612 -4.07 1 94.75 268 GLU B CA 1
ATOM 4295 C C . GLU B 1 268 ? 22.828 1.096 -5.168 1 94.75 268 GLU B C 1
ATOM 4297 O O . GLU B 1 268 ? 21.594 1.143 -5.031 1 94.75 268 GLU B O 1
ATOM 4302 N N . GLY B 1 269 ? 23.438 0.6 -6.266 1 92.62 269 GLY B N 1
ATOM 4303 C CA . GLY B 1 269 ? 22.672 -0.094 -7.289 1 92.62 269 GLY B CA 1
ATOM 4304 C C . GLY B 1 269 ? 22.406 -1.55 -6.957 1 92.62 269 GLY B C 1
ATOM 4305 O O . GLY B 1 269 ? 23.281 -2.24 -6.434 1 92.62 269 GLY B O 1
ATOM 4306 N N . VAL B 1 270 ? 21.172 -2.029 -7.168 1 91.69 270 VAL B N 1
ATOM 4307 C CA . VAL B 1 270 ? 20.844 -3.422 -6.895 1 91.69 270 VAL B CA 1
ATOM 4308 C C . VAL B 1 270 ? 20.078 -4.016 -8.078 1 91.69 270 VAL B C 1
ATOM 4310 O O . VAL B 1 270 ? 19.672 -3.287 -8.984 1 91.69 270 VAL B O 1
ATOM 4313 N N . VAL B 1 271 ? 19.922 -5.34 -8.055 1 86.12 271 VAL B N 1
ATOM 4314 C CA . VAL B 1 271 ? 19.172 -6.043 -9.086 1 86.12 271 VAL B CA 1
ATOM 4315 C C . VAL B 1 271 ? 17.703 -5.652 -9.016 1 86.12 271 VAL B C 1
ATOM 4317 O O . VAL B 1 271 ? 17.094 -5.664 -7.934 1 86.12 271 VAL B O 1
ATOM 4320 N N . PRO B 1 272 ? 17.172 -5.309 -10.141 1 87.5 272 PRO B N 1
ATOM 4321 C CA . PRO B 1 272 ? 15.758 -4.922 -10.141 1 87.5 272 PRO B CA 1
ATOM 4322 C C . PRO B 1 272 ? 14.828 -6.105 -9.922 1 87.5 272 PRO B C 1
ATOM 4324 O O . PRO B 1 272 ? 15.188 -7.25 -10.211 1 87.5 272 PRO B O 1
#

Sequence (544 aa):
MTPTAKSLPAWVDRLRDLLTANMKENKDLISYALATTSASDAQQPRVRYVVHRGFVNERRKDGDGSHNLIQDESGNDLISDKLVVTTDARSPKARQLAEQPKVELAWWLAATQHQFRIVGRAYILPSAAFPTHEGTEKATSSGTTEQQQLSFPFPRKQLSPYDGFNWEDERVRQFRKMSPELRASFYRPVPGTKLADSDVKMEDLPQTLPEGIEEAEGEEQKKQVEQALKNFALIVIDANEVDLVDLGSTPDTRTVWTCRDGENWKEEGVVPMTPTAKSLPAWVDRLRDLLTANMKENKDLISYALATTSASDAQQPRVRYVVHRGFVNERRKDGDGSHNLIQDESGNDLISDKLVVTTDARSPKARQLAEQPKVELAWWLAATQHQFRIVGRAYILPSAAFPTHEGTEKATSSGTTEQQQLSFPFPRKQLSPYDGFNWEDERVRQFRKMSPELRASFYRPVPGTKLADSDVKMEDLPQTLPEGIEEAEGEEQKKQVEQALKNFALIVIDANEVDLVDLGSTPDTRTVWTCRDGENWKEEGVVP

pLDDT: mean 89.91, std 14.34, range [30.8, 98.88]

Foldseek 3Di:
DWWDFDDADPVLVVVVVLVVVLCVVPVVLQKWKKWFFAPVVVRDIDIDIFGWPAFQLDDDDPDLQFPFDQATPVRHGLTYPKTKTKDFCVEPVVLRLLVPQWMWIWRASPVQGKIKIFTFGKFKAADPLAQAPCPDDPPPDDDDPPPPRRHTDDDPVLRGSTPPGDVLSRQLSSLLPDFQQVLQVLLDPHPPDDPVPDPDDPVPGDRGAHSALVPADDDVSSVSNVSSRRRMIMMITQTAKMKMWGVNDVVIWIKMWGHDPSRDIDIDTDDD/DWWDFDDADPVLVVVVVLVVVLCVVPVVLQKWKKWFFAPVVVRDIDIDIFGWPAFQLDDDDPDLQFPFDQATPVRHGLTYPKTKTKDFCVEPVVLRLLVPQWMWIWRASPVQGKIKIFTFGKFKAADPLAQAPQPDDDPPDDDDPPPPRRHTDDDDVLRGSTPPGDVLSRQLSSLLPDFQQVLQVLLDPHPPDDPVPDPDDPVPGDRGAHSALVPADDDVSSVSNVSSRNRMIMMITQTAKMKMWGVNDVVIWIKMWGHDPSRDIDIDTDDD

InterPro domains:
  IPR012349 FMN-binding split barrel [G3DSA:2.30.110.10] (6-272)
  IPR024624 Pyridoxamine 5'-phosphate oxidase, Alr4036 family, FMN-binding domain [PF12766] (9-125)

Radius of gyration: 25.11 Å; Cα contacts (8 Å, |Δi|>4): 1104; chains: 2; bounding box: 56×72×68 Å

Secondary structure (DSSP, 8-state):
----PPPPPHHHHHHHHHHHHHHHH-GGGGEEEEEEEEGGGTTEEEEEEEE---BTT---SS-----S--B-TTS-B---S-EEEEEETTSHHHHHHHH--EEEEEEEETTTTEEEEEEEEEEEE--TTS------S------S-----------HHHH-SSTT--HHHHHHHHHHHS-HHHHHHTTSPPTT-BGGG--S-GGGS-S---SSGGG--HHHHHHHHHHHHHHEEEEEEEEEEEEEEE-SSSS-EEEEEEESSSSPEEEEEB--/----PPPPPHHHHHHHHHHHHHHHH-GGGGEEEEEEEEGGGTTEEEEEEEE---BTT---SS-----S--B-TTS-B---S-EEEEEETTSHHHHHHHH--EEEEEEEETTTTEEEEEEEEEEEE--TTS------S------S-----------HHHH-SSTT--HHHHHHHHHHHS-HHHHHHTTSPPTT-BGGG-SS-GGGS-S---SSGGG--HHHHHHHHHHHHHHEEEEEEEEEEEEEEE-SSSS-EEEEEEESSSSPEEEEEB--

Organism: Rhodotorula mucilaginosa (NCBI:txid5537)

Nearest PDB structures (foldseek):
  2i51-assembly1_A  TM=8.458E-01  e=1.227E-16  Nostoc punctiforme PCC 73102
  2i51-assembly1_B  TM=8.606E-01  e=3.733E-16  Nostoc punctiforme PCC 73102
  2ou5-assembly1_B  TM=7.989E-01  e=1.312E-10  Jannaschia sp. CCS1
  2i02-assembly1_A  TM=6.411E-01  e=5.071E-07  Nostoc punctiforme PCC 73102
  3ec6-assembly1_A-2  TM=6.841E-01  e=3.870E-05  Bacillus anthracis

Solvent-accessible surface area (backbone atoms only — not comparable to full-atom values): 29551 Å² total; per-residue (Å²): 131,83,56,66,51,60,89,69,61,70,65,56,57,51,48,52,53,51,46,53,60,29,45,76,75,37,67,76,55,50,39,31,35,42,16,31,28,29,71,90,56,82,52,36,24,36,41,38,75,46,55,61,66,47,34,46,68,56,76,90,65,83,87,53,83,50,83,64,72,53,51,23,92,87,67,40,60,31,37,35,84,29,39,29,33,72,45,47,57,80,30,68,65,45,51,27,32,50,75,35,33,47,26,13,29,26,34,65,36,70,84,59,33,32,35,42,31,39,32,31,35,38,31,44,48,63,28,89,78,36,87,50,34,74,73,68,77,85,75,80,76,89,83,67,88,59,77,74,56,56,37,56,73,61,65,56,78,81,68,40,46,41,89,84,62,53,63,67,42,51,51,50,25,55,52,40,69,45,54,38,48,58,43,20,52,39,53,47,76,58,60,64,39,46,47,89,76,44,89,64,58,74,85,78,46,66,65,55,33,63,66,42,59,89,64,34,72,59,70,69,41,28,53,45,43,51,48,11,51,34,28,34,21,33,34,41,32,47,66,36,34,39,38,38,39,34,66,63,45,91,70,59,40,22,42,37,36,39,32,87,78,80,75,58,70,46,78,43,60,26,37,89,133,83,54,67,50,59,87,68,62,69,67,56,58,52,47,53,52,53,47,55,60,28,45,75,75,38,66,77,58,52,39,32,34,42,16,31,28,28,69,91,58,82,52,34,24,35,40,38,74,44,56,61,65,45,35,45,68,57,76,89,65,81,87,52,83,52,83,64,71,52,50,24,93,86,66,41,60,30,36,36,84,28,39,30,33,73,45,47,57,80,28,68,66,44,51,27,31,49,74,35,32,45,25,14,29,25,33,63,36,71,83,60,34,32,34,42,32,38,31,31,37,38,30,46,48,63,28,90,77,35,85,52,35,75,74,67,77,86,74,81,75,90,84,68,89,58,78,72,57,56,35,55,74,61,67,57,80,80,67,40,45,42,89,85,62,53,62,67,42,53,51,50,26,55,53,38,70,45,54,37,49,60,43,21,52,37,54,47,75,58,59,64,40,45,46,89,74,43,91,63,59,75,85,77,46,67,64,55,35,63,65,41,58,89,64,33,71,59,69,68,42,28,51,46,42,52,47,12,51,35,28,34,21,33,35,41,31,47,66,36,34,38,38,38,38,34,66,62,45,88,70,60,40,22,42,37,37,39,32,88,79,82,75,58,71,46,77,44,60,27,38,91